Protein AF-0000000082328964 (afdb_homodimer)

InterPro domains:
  IPR014985 WbqC-like protein family [PF08889] (9-197)

pLDDT: mean 91.19, std 13.77, range [15.62, 98.44]

Solvent-accessible surface area (backbone atoms only — not comparable to full-atom values): 25071 Å² total; per-residue (Å²): 124,83,34,29,24,25,73,45,59,56,29,25,56,45,35,31,64,57,53,22,46,39,46,70,12,53,32,28,34,31,46,39,71,41,62,55,54,94,85,47,50,49,46,30,26,62,40,82,72,98,47,85,40,74,49,64,60,52,60,53,87,66,72,89,71,40,33,30,72,66,34,36,39,42,32,88,72,36,46,34,61,52,49,49,50,52,41,33,70,74,52,41,77,69,35,57,81,54,42,78,77,33,62,71,49,42,74,41,86,78,44,42,46,49,75,48,23,45,57,55,34,52,50,48,34,57,72,34,66,42,76,40,47,76,44,52,48,70,76,46,97,65,81,76,58,89,51,42,42,48,33,53,33,50,53,37,51,74,74,62,34,38,28,40,48,34,48,63,66,32,49,74,67,48,53,52,60,62,49,25,54,78,67,70,33,45,78,44,62,64,64,72,73,54,73,46,66,76,21,70,39,31,40,66,67,41,56,79,68,44,96,55,42,39,72,56,26,49,69,51,78,74,72,79,76,65,79,119,125,83,36,28,25,25,71,44,60,56,28,25,58,44,36,32,65,58,53,21,47,39,45,69,11,51,32,30,34,31,45,40,71,41,60,55,55,93,85,46,51,47,44,30,26,62,41,84,70,97,47,85,39,73,49,65,59,51,60,53,87,66,71,88,72,39,34,31,72,65,32,36,41,44,31,88,73,35,45,34,61,51,50,51,49,53,41,33,70,74,52,40,78,69,36,57,83,53,42,78,78,31,62,71,49,42,74,42,86,78,43,42,45,51,74,48,22,45,58,54,35,52,50,49,32,57,72,34,65,41,76,41,46,76,44,52,48,70,76,46,97,64,82,77,58,90,50,41,43,46,33,53,33,50,53,36,53,74,74,63,34,36,29,40,49,34,50,62,66,33,48,72,67,48,54,53,61,62,52,26,52,78,68,70,34,45,77,43,61,64,64,71,74,54,74,46,67,79,21,70,41,30,40,67,68,39,57,79,68,42,95,56,42,38,72,56,27,48,70,51,75,74,69,79,76,66,79,120

Organism: NCBI:txid2816475

Nearest PDB structures (foldseek):
  6scg-assembly1_A  TM=4.292E-01  e=3.253E+00  Escherichia coli K-12
  6scg-assembly1_B  TM=4.264E-01  e=5.690E+00  Escherichia coli K-12
  6cdk-assembly1_A  TM=3.540E-01  e=9.952E+00  Azotobacter vinelandii
  2ffh-assembly1_A  TM=2.547E-01  e=6.856E+00  Thermus aquaticus
  6scg-assembly1_B  TM=4.261E-01  e=6.755E+00  Escherichia coli K-12

Sequence (456 aa):
MPESVAIYQPRYYPRLHYLARASQSDVFVLLDDVEFSRRSRQHRAELSLGSQQWLTIPVKHENDDVLLTEAEIDTSSRFAEKHYGTLQHKYGSDAEILKPFYEGVDDRQVLRLVEITVPTLLEMFDRFDVDTEVVRSSELDVDRPRDASEYLARLVDAVGGSTYISGETGYENYLEEEPFERRDLDVAVQQWTPEWEDGNVCCLEVLFESSSPREHVEANPNPSIRHGMPESVAIYQPRYYPRLHYLARASQSDVFVLLDDVEFSRRSRQHRAELSLGSQQWLTIPVKHENDDVLLTEAEIDTSSRFAEKHYGTLQHKYGSDAEILKPFYEGVDDRQVLRLVEITVPTLLEMFDRFDVDTEVVRSSELDVDRPRDASEYLARLVDAVGGSTYISGETGYENYLEEEPFERRDLDVAVQQWTPEWEDGNVCCLEVLFESSSPREHVEANPNPSIRHG

Secondary structure (DSSP, 8-state):
---EEEEE---SS-BHHHHHHHHT-SEEEE--SSB--TTSGGGEEEEEESEEEEEE--B---STT-BTTT-BB-GGG-HHHHHHHHHHHHHGGGGGGGGGGTTTGGG-SS-BTHHHHHHHHHHHHHHTT---EEEEGGGS-----S-HHHHHHHHHHHTT-SEEEE-HHHHHHT--SHHHHTTT-EEEE------STT-S-BHHHHHTT-S-GGGGSS----------/---EEEEE---SS-BHHHHHHHHT-SEEEE--SSB--TTSGGGEEEEEESEEEEEE--B---STT-BTTT-BB-GGG-HHHHHHHHHHHHHGGGGGGGGGGTTTGGG-SS-BTHHHHHHHHHHHHHHTT---EEEEGGGS-----S-HHHHHHHHHHHTT-SEEEE-HHHHHHT--SHHHHTTT-EEEE------STT-S-BHHHHHTT-S-GGGGSSPP--------

Radius of gyration: 22.37 Å; Cα contacts (8 Å, |Δi|>4): 827; chains: 2; bounding box: 53×61×55 Å

Structure (mmCIF, N/CA/C/O backbone):
data_AF-0000000082328964-model_v1
#
loop_
_entity.id
_entity.type
_entity.pdbx_description
1 polymer 'WbqC family protein'
#
loop_
_atom_site.group_PDB
_atom_site.id
_atom_site.type_symbol
_atom_site.label_atom_id
_atom_site.label_alt_id
_atom_site.label_comp_id
_atom_site.label_asym_id
_atom_site.label_entity_id
_atom_site.label_seq_id
_atom_site.pdbx_PDB_ins_code
_atom_site.Cartn_x
_atom_site.Cartn_y
_atom_site.Cartn_z
_atom_site.occupancy
_atom_site.B_iso_or_equiv
_atom_site.auth_seq_id
_atom_site.auth_comp_id
_atom_site.auth_asym_id
_atom_site.auth_atom_id
_atom_site.pdbx_PDB_model_num
ATOM 1 N N . MET A 1 1 ? -23.781 -12.219 7.184 1 50.09 1 MET A N 1
ATOM 2 C CA . MET A 1 1 ? -22.922 -11.039 7.359 1 50.09 1 MET A CA 1
ATOM 3 C C . MET A 1 1 ? -22.562 -10.422 6.012 1 50.09 1 MET A C 1
ATOM 5 O O . MET A 1 1 ? -22.5 -11.125 5 1 50.09 1 MET A O 1
ATOM 9 N N . PRO A 1 2 ? -22.688 -9.031 5.906 1 63.12 2 PRO A N 1
ATOM 10 C CA . PRO A 1 2 ? -22.406 -8.516 4.562 1 63.12 2 PRO A CA 1
ATOM 11 C C . PRO A 1 2 ? -21.031 -8.953 4.051 1 63.12 2 PRO A C 1
ATOM 13 O O . PRO A 1 2 ? -20.094 -9.141 4.844 1 63.12 2 PRO A O 1
ATOM 16 N N . GLU A 1 3 ? -20.922 -9.602 2.828 1 90.06 3 GLU A N 1
ATOM 17 C CA . GLU A 1 3 ? -19.797 -10.305 2.227 1 90.06 3 GLU A CA 1
ATOM 18 C C . GLU A 1 3 ? -18.656 -9.336 1.902 1 90.06 3 GLU A C 1
ATOM 20 O O . GLU A 1 3 ? -18.859 -8.367 1.167 1 90.06 3 GLU A O 1
ATOM 25 N N . SER A 1 4 ? -17.547 -9.414 2.82 1 97.19 4 SER A N 1
ATOM 26 C CA . SER A 1 4 ? -16.328 -8.648 2.588 1 97.19 4 SER A CA 1
ATOM 27 C C . SER A 1 4 ? -15.484 -9.266 1.472 1 97.19 4 SER A C 1
ATOM 29 O O . SER A 1 4 ? -15.344 -10.484 1.396 1 97.19 4 SER A O 1
ATOM 31 N N . VAL A 1 5 ? -15.023 -8.32 0.553 1 98.38 5 VAL A N 1
ATOM 32 C CA . VAL A 1 5 ? -14.297 -8.789 -0.621 1 98.38 5 VAL A CA 1
ATOM 33 C C . VAL A 1 5 ? -12.938 -8.094 -0.691 1 98.38 5 VAL A C 1
ATOM 35 O O . VAL A 1 5 ? -12.844 -6.875 -0.558 1 98.38 5 VAL A O 1
ATOM 38 N N . ALA A 1 6 ? -11.898 -8.844 -0.787 1 97.88 6 ALA A N 1
ATOM 39 C CA . ALA A 1 6 ? -10.578 -8.336 -1.131 1 97.88 6 ALA A CA 1
ATOM 40 C C . ALA A 1 6 ? -10.18 -8.742 -2.547 1 97.88 6 ALA A C 1
ATOM 42 O O . ALA A 1 6 ? -10.562 -9.812 -3.02 1 97.88 6 ALA A O 1
ATOM 43 N N . ILE A 1 7 ? -9.523 -7.828 -3.234 1 97.88 7 ILE A N 1
ATOM 44 C CA . ILE A 1 7 ? -9.07 -8.094 -4.594 1 97.88 7 ILE A CA 1
ATOM 45 C C . ILE A 1 7 ? -7.574 -7.797 -4.703 1 97.88 7 ILE A C 1
ATOM 47 O O . ILE A 1 7 ? -7.129 -6.688 -4.391 1 97.88 7 ILE A O 1
ATOM 51 N N . TYR A 1 8 ? -6.836 -8.773 -5.105 1 97.12 8 TYR A N 1
ATOM 52 C CA . TYR A 1 8 ? -5.391 -8.648 -5.227 1 97.12 8 TYR A CA 1
ATOM 53 C C . TYR A 1 8 ? -4.863 -9.508 -6.371 1 97.12 8 TYR A C 1
ATOM 55 O O . TYR A 1 8 ? -5.414 -10.57 -6.664 1 97.12 8 TYR A O 1
ATOM 63 N N . GLN A 1 9 ? -3.824 -9.008 -7.039 1 96 9 GLN A N 1
ATOM 64 C CA . GLN A 1 9 ? -3.203 -9.82 -8.086 1 96 9 GLN A CA 1
ATOM 65 C C . GLN A 1 9 ? -2.479 -11.023 -7.488 1 96 9 GLN A C 1
ATOM 67 O O . GLN A 1 9 ? -2.055 -10.992 -6.332 1 96 9 GLN A O 1
ATOM 72 N N . PRO A 1 10 ? -2.365 -12.094 -8.328 1 96.12 10 PRO A N 1
ATOM 73 C CA . PRO A 1 10 ? -1.57 -13.227 -7.848 1 96.12 10 PRO A CA 1
ATOM 74 C C . PRO A 1 10 ? -0.114 -12.852 -7.582 1 96.12 10 PRO A C 1
ATOM 76 O O . PRO A 1 10 ? 0.47 -12.062 -8.328 1 96.12 10 PRO A O 1
ATOM 79 N N . ARG A 1 11 ? 0.41 -13.438 -6.5 1 96.06 11 ARG A N 1
ATOM 80 C CA . ARG A 1 11 ? 1.798 -13.188 -6.125 1 96.06 11 ARG A CA 1
ATOM 81 C C . ARG A 1 11 ? 2.547 -14.492 -5.883 1 96.06 11 ARG A C 1
ATOM 83 O O . ARG A 1 11 ? 1.956 -15.477 -5.441 1 96.06 11 ARG A O 1
ATOM 90 N N . TYR A 1 12 ? 3.902 -14.461 -6.266 1 97.25 12 TYR A N 1
ATOM 91 C CA . TYR A 1 12 ? 4.809 -15.555 -5.93 1 97.25 12 TYR A CA 1
ATOM 92 C C . TYR A 1 12 ? 5.262 -15.461 -4.477 1 97.25 12 TYR A C 1
ATOM 94 O O . TYR A 1 12 ? 6.062 -14.586 -4.129 1 97.25 12 TYR A O 1
ATOM 102 N N . TYR A 1 13 ? 4.621 -16.266 -3.594 1 97.75 13 TYR A N 1
ATOM 103 C CA . TYR A 1 13 ? 4.867 -16.25 -2.156 1 97.75 13 TYR A CA 1
ATOM 104 C C . TYR A 1 13 ? 4.773 -14.828 -1.602 1 97.75 13 TYR A C 1
ATOM 106 O O . TYR A 1 13 ? 5.797 -14.211 -1.297 1 97.75 13 TYR A O 1
ATOM 114 N N . PRO A 1 14 ? 3.613 -14.336 -1.326 1 96.69 14 PRO A N 1
ATOM 115 C CA . PRO A 1 14 ? 3.404 -12.945 -0.919 1 96.69 14 PRO A CA 1
ATOM 116 C C . PRO A 1 14 ? 3.902 -12.664 0.497 1 96.69 14 PRO A C 1
ATOM 118 O O . PRO A 1 14 ? 4.281 -13.586 1.218 1 96.69 14 PRO A O 1
ATOM 121 N N . ARG A 1 15 ? 3.967 -11.398 0.832 1 94.81 15 ARG A N 1
ATOM 122 C CA . ARG A 1 15 ? 4.246 -10.984 2.205 1 94.81 15 ARG A CA 1
ATOM 123 C C . ARG A 1 15 ? 3.021 -11.18 3.094 1 94.81 15 ARG A C 1
ATOM 125 O O . ARG A 1 15 ? 1.936 -11.5 2.604 1 94.81 15 ARG A O 1
ATOM 132 N N . LEU A 1 16 ? 3.18 -10.914 4.336 1 95.81 16 LEU A N 1
ATOM 133 C CA . LEU A 1 16 ? 2.174 -11.273 5.332 1 95.81 16 LEU A CA 1
ATOM 134 C C . LEU A 1 16 ? 0.915 -10.43 5.156 1 95.81 16 LEU A C 1
ATOM 136 O O . LEU A 1 16 ? -0.197 -10.914 5.379 1 95.81 16 LEU A O 1
ATOM 140 N N . HIS A 1 17 ? 1.075 -9.156 4.754 1 94.31 17 HIS A N 1
ATOM 141 C CA . HIS A 1 17 ? -0.095 -8.289 4.656 1 94.31 17 HIS A CA 1
ATOM 142 C C . HIS A 1 17 ? -1.082 -8.812 3.617 1 94.31 17 HIS A C 1
ATOM 144 O O . HIS A 1 17 ? -2.293 -8.625 3.756 1 94.31 17 HIS A O 1
ATOM 150 N N . TYR A 1 18 ? -0.57 -9.461 2.617 1 96.69 18 TYR A N 1
ATOM 151 C CA . TYR A 1 18 ? -1.39 -10.062 1.569 1 96.69 18 TYR A CA 1
ATOM 152 C C . TYR A 1 18 ? -2.285 -11.156 2.137 1 96.69 18 TYR A C 1
ATOM 154 O O . TYR A 1 18 ? -3.498 -11.156 1.91 1 96.69 18 TYR A O 1
ATOM 162 N N . LEU A 1 19 ? -1.679 -12.055 2.893 1 98 19 LEU A N 1
ATOM 163 C CA . LEU A 1 19 ? -2.418 -13.141 3.527 1 98 19 LEU A CA 1
ATOM 164 C C . LEU A 1 19 ? -3.385 -12.602 4.574 1 98 19 LEU A C 1
ATOM 166 O O . LEU A 1 19 ? -4.488 -13.125 4.734 1 98 19 LEU A O 1
ATOM 170 N N . ALA A 1 20 ? -2.969 -11.586 5.258 1 96.75 20 ALA A N 1
ATOM 171 C CA . ALA A 1 20 ? -3.824 -10.969 6.266 1 96.75 20 ALA A CA 1
ATOM 172 C C . ALA A 1 20 ? -5.09 -10.391 5.633 1 96.75 20 ALA A C 1
ATOM 174 O O . ALA A 1 20 ? -6.18 -10.516 6.191 1 96.75 20 ALA A O 1
ATOM 175 N N . ARG A 1 21 ? -4.918 -9.789 4.504 1 96.44 21 ARG A N 1
ATOM 176 C CA . ARG A 1 21 ? -6.078 -9.234 3.809 1 96.44 21 ARG A CA 1
ATOM 177 C C . ARG A 1 21 ? -7.035 -10.344 3.375 1 96.44 21 ARG A C 1
ATOM 179 O O . ARG A 1 21 ? -8.25 -10.188 3.484 1 96.44 21 ARG A O 1
ATOM 186 N N . ALA A 1 22 ? -6.465 -11.367 2.859 1 97.19 22 ALA A N 1
ATOM 187 C CA . ALA A 1 22 ? -7.277 -12.516 2.484 1 97.19 22 ALA A CA 1
ATOM 188 C C . ALA A 1 22 ? -8.031 -13.078 3.689 1 97.19 22 ALA A C 1
ATOM 190 O O . ALA A 1 22 ? -9.211 -13.406 3.592 1 97.19 22 ALA A O 1
ATOM 191 N N . SER A 1 23 ? -7.379 -13.094 4.816 1 96.88 23 SER A N 1
ATOM 192 C CA . SER A 1 23 ? -7.977 -13.648 6.027 1 96.88 23 SER A CA 1
ATOM 193 C C . SER A 1 23 ? -9.117 -12.773 6.531 1 96.88 23 SER A C 1
ATOM 195 O O . SER A 1 23 ? -9.984 -13.234 7.277 1 96.88 23 SER A O 1
ATOM 197 N N . GLN A 1 24 ? -9.148 -11.523 6.109 1 95.31 24 GLN A N 1
ATOM 198 C CA . GLN A 1 24 ? -10.156 -10.57 6.566 1 95.31 24 GLN A CA 1
ATOM 199 C C . GLN A 1 24 ? -11.328 -10.5 5.59 1 95.31 24 GLN A C 1
ATOM 201 O O . GLN A 1 24 ? -12.297 -9.766 5.824 1 95.31 24 GLN A O 1
ATOM 206 N N . SER A 1 25 ? -11.266 -11.266 4.52 1 97 25 SER A N 1
ATOM 207 C CA . SER A 1 25 ? -12.312 -11.195 3.498 1 97 25 SER A CA 1
ATOM 208 C C . SER A 1 25 ? -13.094 -12.508 3.416 1 97 25 SER A C 1
ATOM 210 O O . SER A 1 25 ? -12.531 -13.586 3.613 1 97 25 SER A O 1
ATOM 212 N N . ASP A 1 26 ? -14.414 -12.391 3.084 1 97.56 26 ASP A N 1
ATOM 213 C CA . ASP A 1 26 ? -15.227 -13.578 2.814 1 97.56 26 ASP A CA 1
ATOM 214 C C . ASP A 1 26 ? -14.914 -14.156 1.436 1 97.56 26 ASP A C 1
ATOM 216 O O . ASP A 1 26 ? -14.938 -15.375 1.247 1 97.56 26 ASP A O 1
ATOM 220 N N . VAL A 1 27 ? -14.688 -13.273 0.543 1 98.19 27 VAL A N 1
ATOM 221 C CA . VAL A 1 27 ? -14.297 -13.648 -0.812 1 98.19 27 VAL A CA 1
ATOM 222 C C . VAL A 1 27 ? -13.008 -12.93 -1.2 1 98.19 27 VAL A C 1
ATOM 224 O O . VAL A 1 27 ? -12.852 -11.734 -0.928 1 98.19 27 VAL A O 1
ATOM 227 N N . PHE A 1 28 ? -12.102 -13.656 -1.708 1 98.38 28 PHE A N 1
ATOM 228 C CA . PHE A 1 28 ? -10.852 -13.117 -2.244 1 98.38 28 PHE A CA 1
ATOM 229 C C . PHE A 1 28 ? -10.789 -13.305 -3.756 1 98.38 28 PHE A C 1
ATOM 231 O O . PHE A 1 28 ? -10.695 -14.43 -4.246 1 98.38 28 PHE A O 1
ATOM 238 N N . VAL A 1 29 ? -10.844 -12.156 -4.496 1 98.38 29 VAL A N 1
ATOM 239 C CA . VAL A 1 29 ? -10.766 -12.203 -5.949 1 98.38 29 VAL A CA 1
ATOM 240 C C . VAL A 1 29 ? -9.305 -12.062 -6.395 1 98.38 29 VAL A C 1
ATOM 242 O O . VAL A 1 29 ? -8.672 -11.039 -6.141 1 98.38 29 VAL A O 1
ATOM 245 N N . LEU A 1 30 ? -8.812 -13.117 -7.02 1 97.94 30 LEU A N 1
ATOM 246 C CA . LEU A 1 30 ? -7.504 -13.031 -7.664 1 97.94 30 LEU A CA 1
ATOM 247 C C . LEU A 1 30 ? -7.598 -12.258 -8.977 1 97.94 30 LEU A C 1
ATOM 249 O O . LEU A 1 30 ? -8.227 -12.719 -9.93 1 97.94 30 LEU A O 1
ATOM 253 N N . LEU A 1 31 ? -7.035 -11.086 -8.969 1 97.12 31 LEU A N 1
ATOM 254 C CA . LEU A 1 31 ? -7.035 -10.227 -10.156 1 97.12 31 LEU A CA 1
ATOM 255 C C . LEU A 1 31 ? -6.008 -10.711 -11.172 1 97.12 31 LEU A C 1
ATOM 257 O O . LEU A 1 31 ? -4.91 -10.156 -11.266 1 97.12 31 LEU A O 1
ATOM 261 N N . ASP A 1 32 ? -6.379 -11.695 -12.047 1 95.69 32 ASP A N 1
ATOM 262 C CA . ASP A 1 32 ? -5.383 -12.367 -12.875 1 95.69 32 ASP A CA 1
ATOM 263 C C . ASP A 1 32 ? -5.562 -12.008 -14.344 1 95.69 32 ASP A C 1
ATOM 265 O O . ASP A 1 32 ? -4.879 -12.562 -15.211 1 95.69 32 ASP A O 1
ATOM 269 N N . ASP A 1 33 ? -6.52 -11.125 -14.68 1 94.25 33 ASP A N 1
ATOM 270 C CA . ASP A 1 33 ? -6.711 -10.695 -16.062 1 94.25 33 ASP A CA 1
ATOM 271 C C . ASP A 1 33 ? -6.16 -9.289 -16.281 1 94.25 33 ASP A C 1
ATOM 273 O O . ASP A 1 33 ? -6.789 -8.477 -16.969 1 94.25 33 ASP A O 1
ATOM 277 N N . VAL A 1 34 ? -5.102 -9.016 -15.641 1 92.44 34 VAL A N 1
ATOM 278 C CA . VAL A 1 34 ? -4.359 -7.773 -15.82 1 92.44 34 VAL A CA 1
ATOM 279 C C . VAL A 1 34 ? -3.029 -8.062 -16.516 1 92.44 34 VAL A C 1
ATOM 281 O O . VAL A 1 34 ? -2.633 -9.227 -16.656 1 92.44 34 VAL A O 1
ATOM 284 N N . GLU A 1 35 ? -2.396 -7.016 -16.922 1 90.62 35 GLU A N 1
ATOM 285 C CA . GLU A 1 35 ? -1.148 -7.176 -17.656 1 90.62 35 GLU A CA 1
ATOM 286 C C . GLU A 1 35 ? 0 -7.551 -16.719 1 90.62 35 GLU A C 1
ATOM 288 O O . GLU A 1 35 ? 0.06 -7.086 -15.586 1 90.62 35 GLU A O 1
ATOM 293 N N . PHE A 1 36 ? 0.907 -8.422 -17.297 1 93 36 PHE A N 1
ATOM 294 C CA . PHE A 1 36 ? 2.15 -8.742 -16.609 1 93 36 PHE A CA 1
ATOM 295 C C . PHE A 1 36 ? 3.084 -7.539 -16.578 1 93 36 PHE A C 1
ATOM 297 O O . PHE A 1 36 ? 3.195 -6.809 -17.562 1 93 36 PHE A O 1
ATOM 304 N N . SER A 1 37 ? 3.674 -7.32 -15.391 1 89.31 37 SER A N 1
ATOM 305 C CA . SER A 1 37 ? 4.688 -6.281 -15.25 1 89.31 37 SER A CA 1
ATOM 306 C C . SER A 1 37 ? 5.941 -6.82 -14.57 1 89.31 37 SER A C 1
ATOM 308 O O . SER A 1 37 ? 5.867 -7.422 -13.5 1 89.31 37 SER A O 1
ATOM 310 N N . ARG A 1 38 ? 7.129 -6.57 -15.102 1 87.69 38 ARG A N 1
ATOM 311 C CA . ARG A 1 38 ? 8.398 -7.023 -14.547 1 87.69 38 ARG A CA 1
ATOM 312 C C . ARG A 1 38 ? 8.719 -6.285 -13.25 1 87.69 38 ARG A C 1
ATOM 314 O O . ARG A 1 38 ? 9.594 -6.711 -12.492 1 87.69 38 ARG A O 1
ATOM 321 N N . ARG A 1 39 ? 7.953 -5.23 -13 1 85.81 39 ARG A N 1
ATOM 322 C CA . ARG A 1 39 ? 8.211 -4.43 -11.805 1 85.81 39 ARG A CA 1
ATOM 323 C C . ARG A 1 39 ? 7.344 -4.898 -10.641 1 85.81 39 ARG A C 1
ATOM 325 O O . ARG A 1 39 ? 7.492 -4.414 -9.516 1 85.81 39 ARG A O 1
ATOM 332 N N . SER A 1 40 ? 6.531 -5.883 -10.93 1 88.88 40 SER A N 1
ATOM 333 C CA . SER A 1 40 ? 5.57 -6.367 -9.945 1 88.88 40 SER A CA 1
ATOM 334 C C . SER A 1 40 ? 6.074 -7.629 -9.25 1 88.88 40 SER A C 1
ATOM 336 O O . SER A 1 40 ? 7.035 -8.25 -9.711 1 88.88 40 SER A O 1
ATOM 338 N N . ARG A 1 41 ? 5.445 -7.941 -8.172 1 91.19 41 ARG A N 1
ATOM 339 C CA . ARG A 1 41 ? 5.781 -9.141 -7.41 1 91.19 41 ARG A CA 1
ATOM 340 C C . ARG A 1 41 ? 4.992 -10.344 -7.91 1 91.19 41 ARG A C 1
ATOM 342 O O . ARG A 1 41 ? 4.953 -11.391 -7.246 1 91.19 41 ARG A O 1
ATOM 349 N N . GLN A 1 42 ? 4.473 -10.219 -9.039 1 93.88 42 GLN A N 1
ATOM 350 C CA . GLN A 1 42 ? 3.701 -11.305 -9.633 1 93.88 42 GLN A CA 1
ATOM 351 C C . GLN A 1 42 ? 4.57 -12.539 -9.844 1 93.88 42 GLN A C 1
ATOM 353 O O . GLN A 1 42 ? 4.074 -13.672 -9.789 1 93.88 42 GLN A O 1
ATOM 358 N N . HIS A 1 43 ? 5.902 -12.312 -10.062 1 95.75 43 HIS A N 1
ATOM 359 C CA . HIS A 1 43 ? 6.746 -13.422 -10.492 1 95.75 43 HIS A CA 1
ATOM 360 C C . HIS A 1 43 ? 7.996 -13.523 -9.625 1 95.75 43 HIS A C 1
ATOM 362 O O . HIS A 1 43 ? 8.969 -14.18 -10 1 95.75 43 HIS A O 1
ATOM 368 N N . ARG A 1 44 ? 7.953 -12.828 -8.477 1 94.62 44 ARG A N 1
ATOM 369 C CA . ARG A 1 44 ? 9.164 -12.891 -7.664 1 94.62 44 ARG A CA 1
ATOM 370 C C . ARG A 1 44 ? 8.828 -12.883 -6.176 1 94.62 44 ARG A C 1
ATOM 372 O O . ARG A 1 44 ? 7.816 -12.305 -5.766 1 94.62 44 ARG A O 1
ATOM 379 N N . ALA A 1 45 ? 9.664 -13.5 -5.402 1 95.06 45 ALA A N 1
ATOM 380 C CA . ALA A 1 45 ? 9.57 -13.562 -3.943 1 95.06 45 ALA A CA 1
ATOM 381 C C . ALA A 1 45 ? 10.906 -13.203 -3.295 1 95.06 45 ALA A C 1
ATOM 383 O O . ALA A 1 45 ? 11.961 -13.648 -3.744 1 95.06 45 ALA A O 1
ATOM 384 N N . GLU A 1 46 ? 10.773 -12.359 -2.305 1 91.38 46 GLU A N 1
ATOM 385 C CA . GLU A 1 46 ? 11.984 -11.938 -1.607 1 91.38 46 GLU A CA 1
ATOM 386 C C . GLU A 1 46 ? 12.234 -12.797 -0.369 1 91.38 46 GLU A C 1
ATOM 388 O O . GLU A 1 46 ? 11.391 -12.867 0.522 1 91.38 46 GLU A O 1
ATOM 393 N N . LEU A 1 47 ? 13.445 -13.406 -0.272 1 91.31 47 LEU A N 1
ATOM 394 C CA . LEU A 1 47 ? 13.82 -14.234 0.866 1 91.31 47 LEU A CA 1
ATOM 395 C C . LEU A 1 47 ? 15.031 -13.648 1.588 1 91.31 47 LEU A C 1
ATOM 397 O O . LEU A 1 47 ? 15.859 -12.969 0.974 1 91.31 47 LEU A O 1
ATOM 401 N N . SER A 1 48 ? 15.094 -13.883 2.85 1 84.25 48 SER A N 1
ATOM 402 C CA . SER A 1 48 ? 16.266 -13.484 3.637 1 84.25 48 SER A CA 1
ATOM 403 C C . SER A 1 48 ? 17.281 -14.609 3.727 1 84.25 48 SER A C 1
ATOM 405 O O . SER A 1 48 ? 17.078 -15.586 4.461 1 84.25 48 SER A O 1
ATOM 407 N N . LEU A 1 49 ? 18.344 -14.641 2.92 1 81.12 49 LEU A N 1
ATOM 408 C CA . LEU A 1 49 ? 19.453 -15.594 2.947 1 81.12 49 LEU A CA 1
ATOM 409 C C . LEU A 1 49 ? 20.75 -14.898 3.322 1 81.12 49 LEU A C 1
ATOM 411 O O . LEU A 1 49 ? 21.719 -14.914 2.549 1 81.12 49 LEU A O 1
ATOM 415 N N . GLY A 1 50 ? 20.828 -14.289 4.605 1 70.19 50 GLY A N 1
ATOM 416 C CA . GLY A 1 50 ? 21.953 -13.414 4.934 1 70.19 50 GLY A CA 1
ATOM 417 C C . GLY A 1 50 ? 21.812 -12.031 4.336 1 70.19 50 GLY A C 1
ATOM 418 O O . GLY A 1 50 ? 21.922 -11.023 5.047 1 70.19 50 GLY A O 1
ATOM 419 N N . SER A 1 51 ? 21.656 -11.977 3.068 1 72.38 51 SER A N 1
ATOM 420 C CA . SER A 1 51 ? 21.25 -10.789 2.33 1 72.38 51 SER A CA 1
ATOM 421 C C . SER A 1 51 ? 19.922 -11.031 1.594 1 72.38 51 SER A C 1
ATOM 423 O O . SER A 1 51 ? 19.5 -12.18 1.439 1 72.38 51 SER A O 1
ATOM 425 N N . GLN A 1 52 ? 19.297 -10.062 1.289 1 75.06 52 GLN A N 1
ATOM 426 C CA . GLN A 1 52 ? 18.062 -10.211 0.537 1 75.06 52 GLN A CA 1
ATOM 427 C C . GLN A 1 52 ? 18.312 -10.828 -0.835 1 75.06 52 GLN A C 1
ATOM 429 O O . GLN A 1 52 ? 19.234 -10.406 -1.548 1 75.06 52 GLN A O 1
ATOM 434 N N . GLN A 1 53 ? 17.609 -11.992 -1.009 1 86.69 53 GLN A N 1
ATOM 435 C CA . GLN A 1 53 ? 17.703 -12.688 -2.289 1 86.69 53 GLN A CA 1
ATOM 436 C C . GLN A 1 53 ? 16.312 -12.859 -2.908 1 86.69 53 GLN A C 1
ATOM 438 O O . GLN A 1 53 ? 15.336 -13.133 -2.201 1 86.69 53 GLN A O 1
ATOM 443 N N . TRP A 1 54 ? 16.266 -12.727 -4.195 1 91.44 54 TRP A N 1
ATOM 444 C CA . TRP A 1 54 ? 15 -12.875 -4.902 1 91.44 54 TRP A CA 1
ATOM 445 C C . TRP A 1 54 ? 14.898 -14.242 -5.57 1 91.44 54 TRP A C 1
ATOM 447 O O . TRP A 1 54 ? 15.875 -14.727 -6.156 1 91.44 54 TRP A O 1
ATOM 457 N N . LEU A 1 55 ? 13.812 -14.969 -5.363 1 96 55 LEU A N 1
ATOM 458 C CA . LEU A 1 55 ? 13.375 -16.031 -6.262 1 96 55 LEU A CA 1
ATOM 459 C C . LEU A 1 55 ? 12.547 -15.461 -7.41 1 96 55 LEU A C 1
ATOM 461 O O . LEU A 1 55 ? 11.406 -15.039 -7.207 1 96 55 LEU A O 1
ATOM 465 N N . THR A 1 56 ? 13.133 -15.445 -8.586 1 96.69 56 THR A N 1
ATOM 466 C CA . THR A 1 56 ? 12.461 -14.844 -9.734 1 96.69 56 THR A CA 1
ATOM 467 C C . THR A 1 56 ? 12.094 -15.906 -10.766 1 96.69 56 THR A C 1
ATOM 469 O O . THR A 1 56 ? 12.969 -16.656 -11.234 1 96.69 56 THR A O 1
ATOM 472 N N . ILE A 1 57 ? 10.844 -16.016 -11.109 1 97.5 57 ILE A N 1
ATOM 473 C CA . ILE A 1 57 ? 10.406 -16.875 -12.203 1 97.5 57 ILE A CA 1
ATOM 474 C C . ILE A 1 57 ? 10.68 -16.188 -13.547 1 97.5 57 ILE A C 1
ATOM 476 O O . ILE A 1 57 ? 10.188 -15.086 -13.805 1 97.5 57 ILE A O 1
ATOM 480 N N . PRO A 1 58 ? 11.469 -16.844 -14.336 1 96.69 58 PRO A N 1
ATOM 481 C CA . PRO A 1 58 ? 11.781 -16.219 -15.625 1 96.69 58 PRO A CA 1
ATOM 482 C C . PRO A 1 58 ? 10.602 -16.234 -16.594 1 96.69 58 PRO A C 1
ATOM 484 O O . PRO A 1 58 ? 10.164 -17.312 -17.016 1 96.69 58 PRO A O 1
ATOM 487 N N . VAL A 1 59 ? 10.07 -15.07 -16.938 1 95.69 59 VAL A N 1
ATOM 488 C CA . VAL A 1 59 ? 8.961 -14.945 -17.875 1 95.69 59 VAL A CA 1
ATOM 489 C C . VAL A 1 59 ? 9.492 -14.594 -19.266 1 95.69 59 VAL A C 1
ATOM 491 O O . VAL A 1 59 ? 10.375 -13.75 -19.391 1 95.69 59 VAL A O 1
ATOM 494 N N . LYS A 1 60 ? 8.961 -15.281 -20.219 1 93.12 60 LYS A N 1
ATOM 495 C CA . LYS A 1 60 ? 9.406 -15.039 -21.578 1 93.12 60 LYS A CA 1
ATOM 496 C C . LYS A 1 60 ? 9.109 -13.609 -22.016 1 93.12 60 LYS A C 1
ATOM 498 O O . LYS A 1 60 ? 8.086 -13.039 -21.641 1 93.12 60 LYS A O 1
ATOM 503 N N . HIS A 1 61 ? 10.211 -12.984 -22.484 1 75.38 61 HIS A N 1
ATOM 504 C CA . HIS A 1 61 ? 10.062 -11.625 -22.984 1 75.38 61 HIS A CA 1
ATOM 505 C C . HIS A 1 61 ? 9.133 -11.578 -24.203 1 75.38 61 HIS A C 1
ATOM 507 O O . HIS A 1 61 ? 9.445 -12.148 -25.25 1 75.38 61 HIS A O 1
ATOM 513 N N . GLU A 1 62 ? 7.984 -11.547 -24 1 66.25 62 GLU A N 1
ATOM 514 C CA . GLU A 1 62 ? 7.113 -11.312 -25.156 1 66.25 62 GLU A CA 1
ATOM 515 C C . GLU A 1 62 ? 6.762 -9.828 -25.281 1 66.25 62 GLU A C 1
ATOM 517 O O . GLU A 1 62 ? 7.359 -8.984 -24.609 1 66.25 62 GLU A O 1
ATOM 522 N N . ASN A 1 63 ? 5.684 -9.445 -26.156 1 63.12 63 ASN A N 1
ATOM 523 C CA . ASN A 1 63 ? 5.152 -8.109 -26.422 1 63.12 63 ASN A CA 1
ATOM 524 C C . ASN A 1 63 ? 4.766 -7.395 -25.141 1 63.12 63 ASN A C 1
ATOM 526 O O . ASN A 1 63 ? 4.5 -8.039 -24.125 1 63.12 63 ASN A O 1
ATOM 530 N N . ASP A 1 64 ? 4.855 -6.172 -25.219 1 65 64 ASP A N 1
ATOM 531 C CA . ASP A 1 64 ? 4.309 -5.27 -24.203 1 65 64 ASP A CA 1
ATOM 532 C C . ASP A 1 64 ? 2.83 -5.559 -23.953 1 65 64 ASP A C 1
ATOM 534 O O . ASP A 1 64 ? 2.119 -6.008 -24.859 1 65 64 ASP A O 1
ATOM 538 N N . ASP A 1 65 ? 2.352 -5.953 -22.688 1 81.12 65 ASP A N 1
ATOM 539 C CA . ASP A 1 65 ? 0.917 -5.93 -22.422 1 81.12 65 ASP A CA 1
ATOM 540 C C . ASP A 1 65 ? 0.348 -7.344 -22.344 1 81.12 65 ASP A C 1
ATOM 542 O O . ASP A 1 65 ? -0.812 -7.574 -22.688 1 81.12 65 ASP A O 1
ATOM 546 N N . VAL A 1 66 ? 1.152 -8.273 -22.172 1 90.75 66 VAL A N 1
ATOM 547 C CA . VAL A 1 66 ? 0.641 -9.633 -22.016 1 90.75 66 VAL A CA 1
ATOM 548 C C . VAL A 1 66 ? -0.105 -9.766 -20.703 1 90.75 66 VAL A C 1
ATOM 550 O O . VAL A 1 66 ? 0.359 -9.266 -19.672 1 90.75 66 VAL A O 1
ATOM 553 N N . LEU A 1 67 ? -1.29 -10.414 -20.797 1 92.5 67 LEU A N 1
ATOM 554 C CA . LEU A 1 67 ? -2.051 -10.664 -19.578 1 92.5 67 LEU A CA 1
ATOM 555 C C . LEU A 1 67 ? -1.341 -11.688 -18.703 1 92.5 67 LEU A C 1
ATOM 557 O O . LEU A 1 67 ? -0.616 -12.555 -19.203 1 92.5 67 LEU A O 1
ATOM 561 N N . LEU A 1 68 ? -1.528 -11.617 -17.391 1 93.81 68 LEU A N 1
ATOM 562 C CA . LEU A 1 68 ? -0.971 -12.578 -16.438 1 93.81 68 LEU A CA 1
ATOM 563 C C . LEU A 1 68 ? -1.362 -14 -16.812 1 93.81 68 LEU A C 1
ATOM 565 O O . LEU A 1 68 ? -0.551 -14.922 -16.703 1 93.81 68 LEU A O 1
ATOM 569 N N . THR A 1 69 ? -2.623 -14.18 -17.312 1 95.06 69 THR A N 1
ATOM 570 C CA . THR A 1 69 ? -3.148 -15.492 -17.656 1 95.06 69 THR A CA 1
ATOM 571 C C . THR A 1 69 ? -2.447 -16.047 -18.906 1 95.06 69 THR A C 1
ATOM 573 O O . THR A 1 69 ? -2.518 -17.25 -19.172 1 95.06 69 THR A O 1
ATOM 576 N N . GLU A 1 70 ? -1.713 -15.234 -19.594 1 94.94 70 GLU A N 1
ATOM 577 C CA . GLU A 1 70 ? -1.099 -15.641 -20.859 1 94.94 70 GLU A CA 1
ATOM 578 C C . GLU A 1 70 ? 0.424 -15.625 -20.766 1 94.94 70 GLU A C 1
ATOM 580 O O . GLU A 1 70 ? 1.112 -16.172 -21.625 1 94.94 70 GLU A O 1
ATOM 585 N N . ALA A 1 71 ? 0.954 -14.969 -19.734 1 95.56 71 ALA A N 1
ATOM 586 C CA . ALA A 1 71 ? 2.402 -14.875 -19.578 1 95.56 71 ALA A CA 1
ATOM 587 C C . ALA A 1 71 ? 3.035 -16.25 -19.453 1 95.56 71 ALA A C 1
ATOM 589 O O . ALA A 1 71 ? 2.615 -17.062 -18.625 1 95.56 71 ALA A O 1
ATOM 590 N N . GLU A 1 72 ? 4.086 -16.484 -20.281 1 96.12 72 GLU A N 1
ATOM 591 C CA . GLU A 1 72 ? 4.73 -17.797 -20.297 1 96.12 72 GLU A CA 1
ATOM 592 C C . GLU A 1 72 ? 6.07 -17.766 -19.562 1 96.12 72 GLU A C 1
ATOM 594 O O . GLU A 1 72 ? 6.812 -16.781 -19.656 1 96.12 72 GLU A O 1
ATOM 599 N N . ILE A 1 73 ? 6.383 -18.875 -19 1 96.75 73 ILE A N 1
ATOM 600 C CA . ILE A 1 73 ? 7.625 -19.031 -18.25 1 96.75 73 ILE A CA 1
ATOM 601 C C . ILE A 1 73 ? 8.711 -19.594 -19.172 1 96.75 73 ILE A C 1
ATOM 603 O O . ILE A 1 73 ? 8.445 -20.484 -19.969 1 96.75 73 ILE A O 1
ATOM 607 N N . ASP A 1 74 ? 9.875 -19.062 -19.062 1 96.44 74 ASP A N 1
ATOM 608 C CA . ASP A 1 74 ? 11.039 -19.656 -19.719 1 96.44 74 ASP A CA 1
ATOM 609 C C . ASP A 1 74 ? 11.594 -20.812 -18.906 1 96.44 74 ASP A C 1
ATOM 611 O O . ASP A 1 74 ? 12.469 -20.625 -18.062 1 96.44 74 ASP A O 1
ATOM 615 N N . THR A 1 75 ? 11.227 -21.984 -19.219 1 95.81 75 THR A N 1
ATOM 616 C CA . THR A 1 75 ? 11.602 -23.156 -18.438 1 95.81 75 THR A CA 1
ATOM 617 C C . THR A 1 75 ? 13.023 -23.594 -18.766 1 95.81 75 THR A C 1
ATOM 619 O O . THR A 1 75 ? 13.602 -24.422 -18.047 1 95.81 75 THR A O 1
ATOM 622 N N . SER A 1 76 ? 13.594 -23.031 -19.781 1 95.12 76 SER A N 1
ATOM 623 C CA . SER A 1 76 ? 14.938 -23.438 -20.172 1 95.12 76 SER A CA 1
ATOM 624 C C . SER A 1 76 ? 15.969 -23.062 -19.109 1 95.12 76 SER A C 1
ATOM 626 O O . SER A 1 76 ? 17.031 -23.688 -19.031 1 95.12 76 SER A O 1
ATOM 628 N N . SER A 1 77 ? 15.617 -22.156 -18.297 1 94.56 77 SER A N 1
ATOM 629 C CA . SER A 1 77 ? 16.516 -21.703 -17.25 1 94.56 77 SER A CA 1
ATOM 630 C C . SER A 1 77 ? 16.531 -22.656 -16.062 1 94.56 77 SER A C 1
ATOM 632 O O . SER A 1 77 ? 17.359 -22.547 -15.164 1 94.56 77 SER A O 1
ATOM 634 N N . ARG A 1 78 ? 15.633 -23.641 -16.047 1 96.88 78 ARG A N 1
ATOM 635 C CA . ARG A 1 78 ? 15.453 -24.625 -14.977 1 96.88 78 ARG A CA 1
ATOM 636 C C . ARG A 1 78 ? 15.227 -23.938 -13.633 1 96.88 78 ARG A C 1
ATOM 638 O O . ARG A 1 78 ? 15.891 -24.266 -12.648 1 96.88 78 ARG A O 1
ATOM 645 N N . PHE A 1 79 ? 14.336 -22.953 -13.688 1 97.81 79 PHE A N 1
ATOM 646 C CA . PHE A 1 79 ? 14.086 -22.109 -12.523 1 97.81 79 PHE A CA 1
ATOM 647 C C . PHE A 1 79 ? 13.508 -22.922 -11.375 1 97.81 79 PHE A C 1
ATOM 649 O O . PHE A 1 79 ? 13.781 -22.641 -10.203 1 97.81 79 PHE A O 1
ATOM 656 N N . ALA A 1 80 ? 12.711 -23.953 -11.703 1 98.12 80 ALA A N 1
ATOM 657 C CA . ALA A 1 80 ? 12.031 -24.719 -10.664 1 98.12 80 ALA A CA 1
ATOM 658 C C . ALA A 1 80 ? 13.031 -25.484 -9.797 1 98.12 80 ALA A C 1
ATOM 660 O O . ALA A 1 80 ? 12.945 -25.453 -8.57 1 98.12 80 ALA A O 1
ATOM 661 N N . GLU A 1 81 ? 13.969 -26.109 -10.422 1 97.75 81 GLU A N 1
ATOM 662 C CA . GLU A 1 81 ? 15.023 -26.828 -9.703 1 97.75 81 GLU A CA 1
ATOM 663 C C . GLU A 1 81 ? 15.844 -25.875 -8.844 1 97.75 81 GLU A C 1
ATOM 665 O O . GLU A 1 81 ? 16.156 -26.172 -7.688 1 97.75 81 GLU A O 1
ATOM 670 N N . LYS A 1 82 ? 16.141 -24.734 -9.438 1 97.5 82 LYS A N 1
ATOM 671 C CA . LYS A 1 82 ? 16.938 -23.734 -8.727 1 97.5 82 LYS A CA 1
ATOM 672 C C . LYS A 1 82 ? 16.188 -23.203 -7.512 1 97.5 82 LYS A C 1
ATOM 674 O O . LYS A 1 82 ? 16.75 -23.078 -6.422 1 97.5 82 LYS A O 1
ATOM 679 N N . HIS A 1 83 ? 14.93 -22.828 -7.719 1 97.88 83 HIS A N 1
ATOM 680 C CA . HIS A 1 83 ? 14.133 -22.281 -6.625 1 97.88 83 HIS A CA 1
ATOM 681 C C . HIS A 1 83 ? 13.953 -23.312 -5.516 1 97.88 83 HIS A C 1
ATOM 683 O O . HIS A 1 83 ? 14.156 -23.016 -4.34 1 97.88 83 HIS A O 1
ATOM 689 N N . TYR A 1 84 ? 13.633 -24.531 -5.902 1 97.62 84 TYR A N 1
ATOM 690 C CA . TYR A 1 84 ? 13.445 -25.562 -4.891 1 97.62 84 TYR A CA 1
ATOM 691 C C . TYR A 1 84 ? 14.75 -25.859 -4.16 1 97.62 84 TYR A C 1
ATOM 693 O O . TYR A 1 84 ? 14.758 -26.062 -2.943 1 97.62 84 TYR A O 1
ATOM 701 N N . GLY A 1 85 ? 15.844 -25.906 -4.887 1 97 85 GLY A N 1
ATOM 702 C CA . GLY A 1 85 ? 17.141 -26.047 -4.246 1 97 85 GLY A CA 1
ATOM 703 C C . GLY A 1 85 ? 17.422 -24.969 -3.207 1 97 85 GLY A C 1
ATOM 704 O O . GLY A 1 85 ? 17.891 -25.266 -2.111 1 97 85 GLY A O 1
ATOM 705 N N . THR A 1 86 ? 17.094 -23.75 -3.529 1 96.38 86 THR A N 1
ATOM 706 C CA . THR A 1 86 ? 17.25 -22.641 -2.609 1 96.38 86 THR A CA 1
ATOM 707 C C . THR A 1 86 ? 16.375 -22.812 -1.372 1 96.38 86 THR A C 1
ATOM 709 O O . THR A 1 86 ? 16.844 -22.594 -0.247 1 96.38 86 THR A O 1
ATOM 712 N N . LEU A 1 87 ? 15.18 -23.25 -1.593 1 96.81 87 LEU A N 1
ATOM 713 C CA . LEU A 1 87 ? 14.25 -23.453 -0.491 1 96.81 87 LEU A CA 1
ATOM 714 C C . LEU A 1 87 ? 14.711 -24.609 0.408 1 96.81 87 LEU A C 1
ATOM 716 O O . LEU A 1 87 ? 14.633 -24.5 1.635 1 96.81 87 LEU A O 1
ATOM 720 N N . GLN A 1 88 ? 15.234 -25.625 -0.163 1 96.44 88 GLN A N 1
ATOM 721 C CA . GLN A 1 88 ? 15.75 -26.766 0.601 1 96.44 88 GLN A CA 1
ATOM 722 C C . GLN A 1 88 ? 16.969 -26.359 1.426 1 96.44 88 GLN A C 1
ATOM 724 O O . GLN A 1 88 ? 17.125 -26.797 2.564 1 96.44 88 GLN A O 1
ATOM 729 N N . HIS A 1 89 ? 17.766 -25.641 0.827 1 95.56 89 HIS A N 1
ATOM 730 C CA . HIS A 1 89 ? 18.938 -25.156 1.528 1 95.56 89 HIS A CA 1
ATOM 731 C C . HIS A 1 89 ? 18.562 -24.312 2.738 1 95.56 89 HIS A C 1
ATOM 733 O O . HIS A 1 89 ? 19.156 -24.453 3.811 1 95.56 89 HIS A O 1
ATOM 739 N N . LYS A 1 90 ? 17.594 -23.516 2.535 1 94.75 90 LYS A N 1
ATOM 740 C CA . LYS A 1 90 ? 17.25 -22.547 3.576 1 94.75 90 LYS A CA 1
ATOM 741 C C . LYS A 1 90 ? 16.391 -23.203 4.664 1 94.75 90 LYS A C 1
ATOM 743 O O . LYS A 1 90 ? 16.578 -22.938 5.852 1 94.75 90 LYS A O 1
ATOM 748 N N . TYR A 1 91 ? 15.469 -24.062 4.227 1 95.62 91 TYR A N 1
ATOM 749 C CA . TYR A 1 91 ? 14.461 -24.516 5.176 1 95.62 91 TYR A CA 1
ATOM 750 C C . TYR A 1 91 ? 14.633 -26 5.477 1 95.62 91 TYR A C 1
ATOM 752 O O . TYR A 1 91 ? 13.898 -26.562 6.297 1 95.62 91 TYR A O 1
ATOM 760 N N . GLY A 1 92 ? 15.516 -26.625 4.801 1 95.5 92 GLY A N 1
ATOM 761 C CA . GLY A 1 92 ? 15.75 -28.047 5.031 1 95.5 92 GLY A CA 1
ATOM 762 C C . GLY A 1 92 ? 14.562 -28.922 4.664 1 95.5 92 GLY A C 1
ATOM 763 O O . GLY A 1 92 ? 13.977 -28.75 3.594 1 95.5 92 GLY A O 1
ATOM 764 N N . SER A 1 93 ? 14.234 -29.875 5.539 1 95.88 93 SER A N 1
ATOM 765 C CA . SER A 1 93 ? 13.195 -30.859 5.254 1 95.88 93 SER A CA 1
ATOM 766 C C . SER A 1 93 ? 11.812 -30.219 5.23 1 95.88 93 SER A C 1
ATOM 768 O O . SER A 1 93 ? 10.883 -30.734 4.605 1 95.88 93 SER A O 1
ATOM 770 N N . ASP A 1 94 ? 11.656 -29.047 5.863 1 95.75 94 ASP A N 1
ATOM 771 C CA . ASP A 1 94 ? 10.375 -28.359 5.883 1 95.75 94 ASP A CA 1
ATOM 772 C C . ASP A 1 94 ? 9.945 -27.969 4.473 1 95.75 94 ASP A C 1
ATOM 774 O O . ASP A 1 94 ? 8.75 -27.922 4.172 1 95.75 94 ASP A O 1
ATOM 778 N N . ALA A 1 95 ? 10.891 -27.781 3.596 1 96.31 95 ALA A N 1
ATOM 779 C CA . ALA A 1 95 ? 10.617 -27.344 2.232 1 96.31 95 ALA A CA 1
ATOM 780 C C . ALA A 1 95 ? 9.945 -28.438 1.421 1 96.31 95 ALA A C 1
ATOM 782 O O . ALA A 1 95 ? 9.422 -28.188 0.333 1 96.31 95 ALA A O 1
ATOM 783 N N . GLU A 1 96 ? 9.938 -29.656 1.891 1 97.12 96 GLU A N 1
ATOM 784 C CA . GLU A 1 96 ? 9.406 -30.797 1.157 1 97.12 96 GLU A CA 1
ATOM 785 C C . GLU A 1 96 ? 7.938 -30.594 0.801 1 97.12 96 GLU A C 1
ATOM 787 O O . GLU A 1 96 ? 7.469 -31.078 -0.232 1 97.12 96 GLU A O 1
ATOM 792 N N . ILE A 1 97 ? 7.223 -29.859 1.604 1 96.62 97 ILE A N 1
ATOM 793 C CA . ILE A 1 97 ? 5.801 -29.609 1.364 1 96.62 97 ILE A CA 1
ATOM 794 C C . ILE A 1 97 ? 5.625 -28.844 0.059 1 96.62 97 ILE A C 1
ATOM 796 O O . ILE A 1 97 ? 4.547 -28.875 -0.541 1 96.62 97 ILE A O 1
ATOM 800 N N . LEU A 1 98 ? 6.684 -28.172 -0.416 1 97.69 98 LEU A N 1
ATOM 801 C CA . LEU A 1 98 ? 6.594 -27.328 -1.609 1 97.69 98 LEU A CA 1
ATOM 802 C C . LEU A 1 98 ? 7.078 -28.094 -2.84 1 97.69 98 LEU A C 1
ATOM 804 O O . LEU A 1 98 ? 6.902 -27.625 -3.969 1 97.69 98 LEU A O 1
ATOM 808 N N . LYS A 1 99 ? 7.625 -29.281 -2.703 1 97.75 99 LYS A N 1
ATOM 809 C CA . LYS A 1 99 ? 8.227 -30.062 -3.777 1 97.75 99 LYS A CA 1
ATOM 810 C C . LYS A 1 99 ? 7.234 -30.297 -4.91 1 97.75 99 LYS A C 1
ATOM 812 O O . LYS A 1 99 ? 7.582 -30.188 -6.086 1 97.75 99 LYS A O 1
ATOM 817 N N . PRO A 1 100 ? 5.992 -30.594 -4.578 1 97.81 100 PRO A N 1
ATOM 818 C CA . PRO A 1 100 ? 5.039 -30.906 -5.645 1 97.81 100 PRO A CA 1
ATOM 819 C C . PRO A 1 100 ? 4.848 -29.75 -6.617 1 97.81 100 PRO A C 1
ATOM 821 O O . PRO A 1 100 ? 4.484 -29.969 -7.777 1 97.81 100 PRO A O 1
ATOM 824 N N . PHE A 1 101 ? 5.121 -28.547 -6.223 1 97.75 101 PHE A N 1
ATOM 825 C CA . PHE A 1 101 ? 4.895 -27.375 -7.07 1 97.75 101 PHE A CA 1
ATOM 826 C C . PHE A 1 101 ? 6.074 -27.156 -8.008 1 97.75 101 PHE A C 1
ATOM 828 O O . PHE A 1 101 ? 5.98 -26.375 -8.961 1 97.75 101 PHE A O 1
ATOM 835 N N . TYR A 1 102 ? 7.164 -27.844 -7.801 1 97.81 102 TYR A N 1
ATOM 836 C CA . TYR A 1 102 ? 8.375 -27.609 -8.586 1 97.81 102 TYR A CA 1
ATOM 837 C C . TYR A 1 102 ? 8.75 -28.859 -9.383 1 97.81 102 TYR A C 1
ATOM 839 O O . TYR A 1 102 ? 9.477 -28.766 -10.375 1 97.81 102 TYR A O 1
ATOM 847 N N . GLU A 1 103 ? 8.297 -30 -8.898 1 96.75 103 GLU A N 1
ATOM 848 C CA . GLU A 1 103 ? 8.68 -31.266 -9.516 1 96.75 103 GLU A CA 1
ATOM 849 C C . GLU A 1 103 ? 8.164 -31.359 -10.945 1 96.75 103 GLU A C 1
ATOM 851 O O . GLU A 1 103 ? 6.965 -31.188 -11.195 1 96.75 103 GLU A O 1
ATOM 856 N N . GLY A 1 104 ? 9.023 -31.578 -11.891 1 96.31 104 GLY A N 1
ATOM 857 C CA . GLY A 1 104 ? 8.672 -31.797 -13.281 1 96.31 104 GLY A CA 1
ATOM 858 C C . GLY A 1 104 ? 8.32 -30.516 -14.016 1 96.31 104 GLY A C 1
ATOM 859 O O . GLY A 1 104 ? 8.047 -30.531 -15.219 1 96.31 104 GLY A O 1
ATOM 860 N N . VAL A 1 105 ? 8.391 -29.391 -13.344 1 97.38 105 VAL A N 1
ATOM 861 C CA . VAL A 1 105 ? 7.965 -28.109 -13.898 1 97.38 105 VAL A CA 1
ATOM 862 C C . VAL A 1 105 ? 8.906 -27.688 -15.031 1 97.38 105 VAL A C 1
ATOM 864 O O . VAL A 1 105 ? 8.453 -27.234 -16.078 1 97.38 105 VAL A O 1
ATOM 867 N N . ASP A 1 106 ? 10.156 -27.922 -14.875 1 96.94 106 ASP A N 1
ATOM 868 C CA . ASP A 1 106 ? 11.164 -27.469 -15.828 1 96.94 106 ASP A CA 1
ATOM 869 C C . ASP A 1 106 ? 11.078 -28.25 -17.141 1 96.94 106 ASP A C 1
ATOM 871 O O . ASP A 1 106 ? 11.633 -27.828 -18.156 1 96.94 106 ASP A O 1
ATOM 875 N N . ASP A 1 107 ? 10.398 -29.344 -17.125 1 96.44 107 ASP A N 1
ATOM 876 C CA . ASP A 1 107 ? 10.312 -30.188 -18.312 1 96.44 107 ASP A CA 1
ATOM 877 C C . ASP A 1 107 ? 9.109 -29.797 -19.172 1 96.44 107 ASP A C 1
ATOM 879 O O . ASP A 1 107 ? 8.961 -30.297 -20.297 1 96.44 107 ASP A O 1
ATOM 883 N N . ARG A 1 108 ? 8.305 -28.906 -18.641 1 95 108 ARG A N 1
ATOM 884 C CA . ARG A 1 108 ? 7.141 -28.453 -19.391 1 95 108 ARG A CA 1
ATOM 885 C C . ARG A 1 108 ? 7.551 -27.469 -20.5 1 95 108 ARG A C 1
ATOM 887 O O . ARG A 1 108 ? 8.328 -26.547 -20.25 1 95 108 ARG A O 1
ATOM 894 N N . GLN A 1 109 ? 7.074 -27.75 -21.703 1 91.62 109 GLN A N 1
ATOM 895 C CA . GLN A 1 109 ? 7.414 -26.891 -22.812 1 91.62 109 GLN A CA 1
ATOM 896 C C . GLN A 1 109 ? 6.609 -25.594 -22.781 1 91.62 109 GLN A C 1
ATOM 898 O O . GLN A 1 109 ? 7.133 -24.516 -23.094 1 91.62 109 GLN A O 1
ATOM 903 N N . VAL A 1 110 ? 5.355 -25.703 -22.484 1 93.12 110 VAL A N 1
ATOM 904 C CA . VAL A 1 110 ? 4.484 -24.547 -22.344 1 93.12 110 VAL A CA 1
ATOM 905 C C . VAL A 1 110 ? 3.947 -24.484 -20.906 1 93.12 110 VAL A C 1
ATOM 907 O O . VAL A 1 110 ? 3.344 -25.438 -20.422 1 93.12 110 VAL A O 1
ATOM 910 N N . LEU A 1 111 ? 4.266 -23.359 -20.234 1 96.81 111 LEU A N 1
ATOM 911 C CA . LEU A 1 111 ? 3.873 -23.141 -18.844 1 96.81 111 LEU A CA 1
ATOM 912 C C . LEU A 1 111 ? 3.557 -21.672 -18.594 1 96.81 111 LEU A C 1
ATOM 914 O O . LEU A 1 111 ? 4.383 -20.797 -18.875 1 96.81 111 LEU A O 1
ATOM 918 N N . ARG A 1 112 ? 2.303 -21.469 -18.141 1 96.62 112 ARG A N 1
ATOM 919 C CA . ARG A 1 112 ? 1.921 -20.094 -17.844 1 96.62 112 ARG A CA 1
ATOM 920 C C . ARG A 1 112 ? 2.27 -19.734 -16.406 1 96.62 112 ARG A C 1
ATOM 922 O O . ARG A 1 112 ? 2.262 -20.594 -15.523 1 96.62 112 ARG A O 1
ATOM 929 N N . LEU A 1 113 ? 2.539 -18.453 -16.203 1 96.88 113 LEU A N 1
ATOM 930 C CA . LEU A 1 113 ? 2.941 -17.938 -14.898 1 96.88 113 LEU A CA 1
ATOM 931 C C . LEU A 1 113 ? 1.913 -18.297 -13.828 1 96.88 113 LEU A C 1
ATOM 933 O O . LEU A 1 113 ? 2.273 -18.75 -12.742 1 96.88 113 LEU A O 1
ATOM 937 N N . VAL A 1 114 ? 0.605 -18.172 -14.133 1 96.88 114 VAL A N 1
ATOM 938 C CA . VAL A 1 114 ? -0.467 -18.359 -13.164 1 96.88 114 VAL A CA 1
ATOM 939 C C . VAL A 1 114 ? -0.547 -19.828 -12.758 1 96.88 114 VAL A C 1
ATOM 941 O O . VAL A 1 114 ? -1.099 -20.156 -11.711 1 96.88 114 VAL A O 1
ATOM 944 N N . GLU A 1 115 ? 0.014 -20.734 -13.57 1 96.69 115 GLU A N 1
ATOM 945 C CA . GLU A 1 115 ? 0.008 -22.156 -13.258 1 96.69 115 GLU A CA 1
ATOM 946 C C . GLU A 1 115 ? 0.989 -22.484 -12.141 1 96.69 115 GLU A C 1
ATOM 948 O O . GLU A 1 115 ? 0.938 -23.562 -11.555 1 96.69 115 GLU A O 1
ATOM 953 N N . ILE A 1 116 ? 1.862 -21.578 -11.812 1 97.31 116 ILE A N 1
ATOM 954 C CA . ILE A 1 116 ? 2.779 -21.75 -10.688 1 97.31 116 ILE A CA 1
ATOM 955 C C . ILE A 1 116 ? 2.35 -20.844 -9.539 1 97.31 116 ILE A C 1
ATOM 957 O O . ILE A 1 116 ? 2.215 -21.297 -8.398 1 97.31 116 ILE A O 1
ATOM 961 N N . THR A 1 117 ? 2.033 -19.578 -9.828 1 97.56 117 THR A N 1
ATOM 962 C CA . THR A 1 117 ? 1.809 -18.578 -8.789 1 97.56 117 THR A CA 1
ATOM 963 C C . THR A 1 117 ? 0.495 -18.844 -8.055 1 97.56 117 THR A C 1
ATOM 965 O O . THR A 1 117 ? 0.424 -18.719 -6.832 1 97.56 117 THR A O 1
ATOM 968 N N . VAL A 1 118 ? -0.54 -19.266 -8.75 1 97.75 118 VAL A N 1
ATOM 969 C CA . VAL A 1 118 ? -1.849 -19.438 -8.125 1 97.75 118 VAL A CA 1
ATOM 970 C C . VAL A 1 118 ? -1.825 -20.656 -7.211 1 97.75 118 VAL A C 1
ATOM 972 O O . VAL A 1 118 ? -2.162 -20.562 -6.027 1 97.75 118 VAL A O 1
ATOM 975 N N . PRO A 1 119 ? -1.325 -21.828 -7.676 1 97.62 119 PRO A N 1
ATOM 976 C CA . PRO A 1 119 ? -1.311 -22.984 -6.773 1 97.62 119 PRO A CA 1
ATOM 977 C C . PRO A 1 119 ? -0.417 -22.766 -5.551 1 97.62 119 PRO A C 1
ATOM 979 O O . PRO A 1 119 ? -0.764 -23.188 -4.445 1 97.62 119 PRO A O 1
ATOM 982 N N . THR A 1 120 ? 0.746 -22.156 -5.742 1 98.06 120 THR A N 1
ATOM 983 C CA . THR A 1 120 ? 1.621 -21.906 -4.602 1 98.06 120 THR A CA 1
ATOM 984 C C . THR A 1 120 ? 0.973 -20.938 -3.625 1 98.06 120 THR A C 1
ATOM 986 O O . THR A 1 120 ? 1.091 -21.094 -2.408 1 98.06 120 THR A O 1
ATOM 989 N N . LEU A 1 121 ? 0.289 -19.953 -4.141 1 98.19 121 LEU A N 1
ATOM 990 C CA . LEU A 1 121 ? -0.421 -19 -3.301 1 98.19 121 LEU A CA 1
ATOM 991 C C . LEU A 1 121 ? -1.523 -19.688 -2.502 1 98.19 121 LEU A C 1
ATOM 993 O O . LEU A 1 121 ? -1.656 -19.469 -1.298 1 98.19 121 LEU A O 1
ATOM 997 N N . LEU A 1 122 ? -2.314 -20.562 -3.135 1 98.19 122 LEU A N 1
ATOM 998 C CA . LEU A 1 122 ? -3.396 -21.266 -2.467 1 98.19 122 LEU A CA 1
ATOM 999 C C . LEU A 1 122 ? -2.85 -22.203 -1.386 1 98.19 122 LEU A C 1
ATOM 1001 O O . LEU A 1 122 ? -3.469 -22.359 -0.332 1 98.19 122 LEU A O 1
ATOM 1005 N N . GLU A 1 123 ? -1.701 -22.781 -1.672 1 98.19 123 GLU A N 1
ATOM 1006 C CA . GLU A 1 123 ? -1.042 -23.578 -0.65 1 98.19 123 GLU A CA 1
ATOM 1007 C C . GLU A 1 123 ? -0.702 -22.75 0.581 1 98.19 123 GLU A C 1
ATOM 1009 O O . GLU A 1 123 ? -0.848 -23.219 1.713 1 98.19 123 GLU A O 1
ATOM 1014 N N . MET A 1 124 ? -0.246 -21.516 0.388 1 98.38 124 MET A N 1
ATOM 1015 C CA . MET A 1 124 ? 0.049 -20.625 1.512 1 98.38 124 MET A CA 1
ATOM 1016 C C . MET A 1 124 ? -1.221 -20.281 2.283 1 98.38 124 MET A C 1
ATOM 1018 O O . MET A 1 124 ? -1.216 -20.25 3.514 1 98.38 124 MET A O 1
ATOM 1022 N N . PHE A 1 125 ? -2.338 -20.016 1.51 1 98.38 125 PHE A N 1
ATOM 1023 C CA . PHE A 1 125 ? -3.605 -19.781 2.193 1 98.38 125 PHE A CA 1
ATOM 1024 C C . PHE A 1 125 ? -3.959 -20.953 3.102 1 98.38 125 PHE A C 1
ATOM 1026 O O . PHE A 1 125 ? -4.332 -20.75 4.262 1 98.38 125 PHE A O 1
ATOM 1033 N N . ASP A 1 126 ? -3.766 -22.141 2.584 1 97.81 126 ASP A N 1
ATOM 1034 C CA . ASP A 1 126 ? -4.09 -23.344 3.342 1 97.81 126 ASP A CA 1
ATOM 1035 C C . ASP A 1 126 ? -3.195 -23.484 4.57 1 97.81 126 ASP A C 1
ATOM 1037 O O . ASP A 1 126 ? -3.684 -23.703 5.68 1 97.81 126 ASP A O 1
ATOM 1041 N N . ARG A 1 127 ? -1.92 -23.281 4.395 1 97.5 127 ARG A N 1
ATOM 1042 C CA . ARG A 1 127 ? -0.943 -23.484 5.457 1 97.5 127 ARG A CA 1
ATOM 1043 C C . ARG A 1 127 ? -1.097 -22.438 6.555 1 97.5 127 ARG A C 1
ATOM 1045 O O . ARG A 1 127 ? -0.765 -22.688 7.715 1 97.5 127 ARG A O 1
ATOM 1052 N N . PHE A 1 128 ? -1.606 -21.266 6.184 1 98.12 128 PHE A N 1
ATOM 1053 C CA . PHE A 1 128 ? -1.819 -20.203 7.16 1 98.12 128 PHE A CA 1
ATOM 1054 C C . PHE A 1 128 ? -3.25 -20.234 7.684 1 98.12 128 PHE A C 1
ATOM 1056 O O . PHE A 1 128 ? -3.664 -19.344 8.414 1 98.12 128 PHE A O 1
ATOM 1063 N N . ASP A 1 129 ? -4.055 -21.188 7.234 1 97.38 129 ASP A N 1
ATOM 1064 C CA . ASP A 1 129 ? -5.445 -21.359 7.641 1 97.38 129 ASP A CA 1
ATOM 1065 C C . ASP A 1 129 ? -6.277 -20.141 7.281 1 97.38 129 ASP A C 1
ATOM 1067 O O . ASP A 1 129 ? -7.09 -19.672 8.086 1 97.38 129 ASP A O 1
ATOM 1071 N N . VAL A 1 130 ? -5.973 -19.609 6.156 1 97.38 130 VAL A N 1
ATOM 1072 C CA . VAL A 1 130 ? -6.789 -18.516 5.617 1 97.38 130 VAL A CA 1
ATOM 1073 C C . VAL A 1 130 ? -8.047 -19.094 4.973 1 97.38 130 VAL A C 1
ATOM 1075 O O . VAL A 1 130 ? -7.977 -19.766 3.945 1 97.38 130 VAL A O 1
ATOM 1078 N N . ASP A 1 131 ? -9.227 -18.812 5.605 1 94.5 131 ASP A N 1
ATOM 1079 C CA . ASP A 1 131 ? -10.5 -19.359 5.152 1 94.5 131 ASP A CA 1
ATOM 1080 C C . ASP A 1 131 ? -11.289 -18.344 4.34 1 94.5 131 ASP A C 1
ATOM 1082 O O . ASP A 1 131 ? -12.148 -17.641 4.883 1 94.5 131 ASP A O 1
ATOM 1086 N N . THR A 1 132 ? -10.992 -18.141 3.166 1 96.88 132 THR A N 1
ATOM 1087 C CA . THR A 1 132 ? -11.68 -17.25 2.234 1 96.88 132 THR A CA 1
ATOM 1088 C C . THR A 1 132 ? -12.07 -17.984 0.962 1 96.88 132 THR A C 1
ATOM 1090 O O . THR A 1 132 ? -11.438 -18.984 0.593 1 96.88 132 THR A O 1
ATOM 1093 N N . GLU A 1 133 ? -13.172 -17.656 0.408 1 97.62 133 GLU A N 1
ATOM 1094 C CA . GLU A 1 133 ? -13.508 -18.172 -0.918 1 97.62 133 GLU A CA 1
ATOM 1095 C C . GLU A 1 133 ? -12.68 -17.484 -1.998 1 97.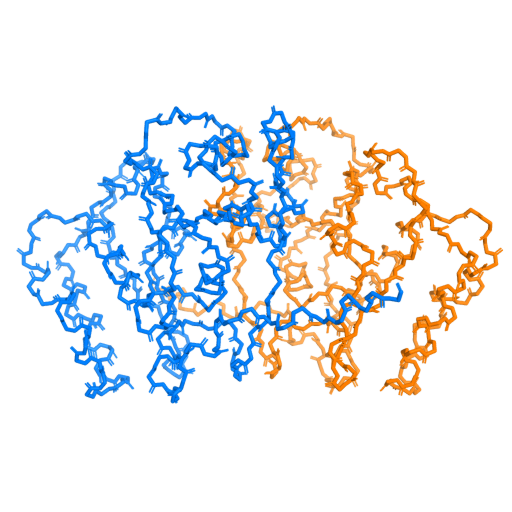62 133 GLU A C 1
ATOM 1097 O O . GLU A 1 133 ? -12.703 -16.25 -2.123 1 97.62 133 GLU A O 1
ATOM 1102 N N . VAL A 1 134 ? -11.938 -18.266 -2.764 1 98.31 134 VAL A N 1
ATOM 1103 C CA . VAL A 1 134 ? -11.07 -17.688 -3.787 1 98.31 134 VAL A CA 1
ATOM 1104 C C . VAL A 1 134 ? -11.75 -17.781 -5.152 1 98.31 134 VAL A C 1
ATOM 1106 O O . VAL A 1 134 ? -12.227 -18.859 -5.535 1 98.31 134 VAL A O 1
ATOM 110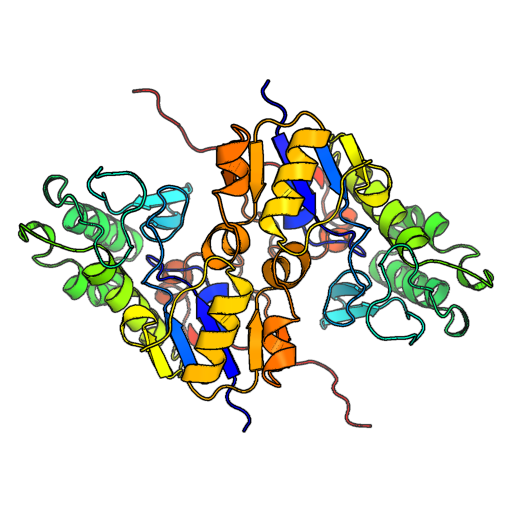9 N N . VAL A 1 135 ? -11.852 -16.641 -5.844 1 98 135 VAL A N 1
ATOM 1110 C CA . VAL A 1 135 ? -12.375 -16.562 -7.203 1 98 135 VAL A CA 1
ATOM 1111 C C . VAL A 1 135 ? -11.375 -15.836 -8.102 1 98 135 VAL A C 1
ATOM 1113 O O . VAL A 1 135 ? -10.656 -14.953 -7.645 1 98 135 VAL A O 1
ATOM 1116 N N . ARG A 1 136 ? -11.32 -16.266 -9.32 1 97.62 136 ARG A N 1
ATOM 1117 C CA . ARG A 1 136 ? -10.453 -15.578 -10.281 1 97.62 136 ARG A CA 1
ATOM 1118 C C . ARG A 1 136 ? -11.25 -14.57 -11.109 1 97.62 136 ARG A C 1
ATOM 1120 O O . ARG A 1 136 ? -12.352 -14.867 -11.57 1 97.62 136 ARG A O 1
ATOM 1127 N N . SER A 1 137 ? -10.672 -13.359 -11.25 1 97.75 137 SER A N 1
ATOM 1128 C CA . SER A 1 137 ? -11.352 -12.344 -12.039 1 97.75 137 SER A CA 1
ATOM 1129 C C . SER A 1 137 ? -11.555 -12.812 -13.477 1 97.75 137 SER A C 1
ATOM 1131 O O . SER A 1 137 ? -12.57 -12.492 -14.109 1 97.75 137 SER A O 1
ATOM 1133 N N . SER A 1 138 ? -10.633 -13.586 -14.047 1 96.06 138 SER A N 1
ATOM 1134 C CA . SER A 1 138 ? -10.688 -14.078 -15.422 1 96.06 138 SER A CA 1
ATOM 1135 C C . SER A 1 138 ? -11.859 -15.039 -15.609 1 96.06 138 SER A C 1
ATOM 1137 O O . SER A 1 138 ? -12.25 -15.32 -16.75 1 96.06 138 SER A O 1
ATOM 1139 N N . GLU A 1 139 ? -12.383 -15.562 -14.57 1 95.94 139 GLU A N 1
ATOM 1140 C CA . GLU A 1 139 ? -13.477 -16.531 -14.641 1 95.94 139 GLU A CA 1
ATOM 1141 C C . GLU A 1 139 ? -14.828 -15.844 -14.438 1 95.94 139 GLU A C 1
ATOM 1143 O O . GLU A 1 139 ? -15.875 -16.484 -14.57 1 95.94 139 GLU A O 1
ATOM 1148 N N . LEU A 1 140 ? -14.781 -14.57 -14.125 1 96.88 140 LEU A N 1
ATOM 1149 C CA . LEU A 1 140 ? -16.016 -13.805 -13.93 1 96.88 140 LEU A CA 1
ATOM 1150 C C . LEU A 1 140 ? -16.438 -13.125 -15.227 1 96.88 140 LEU A C 1
ATOM 1152 O O . LEU A 1 140 ? -15.602 -12.68 -16 1 96.88 140 LEU A O 1
ATOM 1156 N N . ASP A 1 141 ? -17.719 -13.117 -15.445 1 94.75 141 ASP A N 1
ATOM 1157 C CA . ASP A 1 141 ? -18.266 -12.43 -16.609 1 94.75 141 ASP A CA 1
ATOM 1158 C C . ASP A 1 141 ? -18.453 -10.938 -16.344 1 94.75 141 ASP A C 1
ATOM 1160 O O . ASP A 1 141 ? -19.578 -10.461 -16.25 1 94.75 141 ASP A O 1
ATOM 1164 N N . VAL A 1 142 ? -17.359 -10.234 -16.219 1 96 142 VAL A N 1
ATOM 1165 C CA . VAL A 1 142 ? -17.344 -8.805 -15.938 1 96 142 VAL A CA 1
ATOM 1166 C C . VAL A 1 142 ? -16.469 -8.078 -16.953 1 96 142 VAL A C 1
ATOM 1168 O O . VAL A 1 142 ? -15.312 -8.438 -17.156 1 96 142 VAL A O 1
ATOM 1171 N N . ASP A 1 143 ? -17.078 -7.078 -17.641 1 93.5 143 ASP A N 1
ATOM 1172 C CA . ASP A 1 143 ? -16.281 -6.262 -18.547 1 93.5 143 ASP A CA 1
ATOM 1173 C C . ASP A 1 143 ? -15.234 -5.457 -17.797 1 93.5 143 ASP A C 1
ATOM 1175 O O . ASP A 1 143 ? -15.508 -4.91 -16.719 1 93.5 143 ASP A O 1
ATOM 1179 N N . ARG A 1 144 ? -14.109 -5.441 -18.375 1 89.81 144 ARG A N 1
ATOM 1180 C CA . ARG A 1 144 ? -13.016 -4.695 -17.75 1 89.81 144 ARG A CA 1
ATOM 1181 C C . ARG A 1 144 ? -12.906 -3.293 -18.344 1 89.81 144 ARG A C 1
ATOM 1183 O O . ARG A 1 144 ? -12.422 -3.121 -19.453 1 89.81 144 ARG A O 1
ATOM 1190 N N . PRO A 1 145 ? -13.289 -2.354 -17.562 1 90.62 145 PRO A N 1
ATOM 1191 C CA . PRO A 1 145 ? -13.086 -0.979 -18.031 1 90.62 145 PRO A CA 1
ATOM 1192 C C . PRO A 1 145 ? -11.641 -0.508 -17.859 1 90.62 145 PRO A C 1
ATOM 1194 O O . PRO A 1 145 ? -10.836 -1.195 -17.234 1 90.62 145 PRO A O 1
ATOM 1197 N N . ARG A 1 146 ? -11.312 0.629 -18.391 1 84.5 146 ARG A N 1
ATOM 1198 C CA . ARG A 1 146 ? -9.992 1.221 -18.234 1 84.5 146 ARG A CA 1
ATOM 1199 C C . ARG A 1 146 ? -9.766 1.702 -16.812 1 84.5 146 ARG A C 1
ATOM 1201 O O . ARG A 1 146 ? -8.672 1.562 -16.266 1 84.5 146 ARG A O 1
ATOM 1208 N N . ASP A 1 147 ? -10.797 2.168 -16.219 1 90.56 147 ASP A N 1
ATOM 1209 C CA . ASP A 1 147 ? -10.711 2.701 -14.859 1 90.56 147 ASP A CA 1
ATOM 1210 C C . ASP A 1 147 ? -10.594 1.577 -13.836 1 90.56 147 ASP A C 1
ATOM 1212 O O . ASP A 1 147 ? -11.516 0.769 -13.688 1 90.56 147 ASP A O 1
ATOM 1216 N N . ALA A 1 148 ? -9.516 1.528 -13.109 1 92.88 148 ALA A N 1
ATOM 1217 C CA . ALA A 1 148 ? -9.227 0.447 -12.172 1 92.88 148 ALA A CA 1
ATOM 1218 C C . ALA A 1 148 ? -10.266 0.396 -11.055 1 92.88 148 ALA A C 1
ATOM 1220 O O . ALA A 1 148 ? -10.742 -0.683 -10.688 1 92.88 148 ALA A O 1
ATOM 1221 N N . SER A 1 149 ? -10.664 1.585 -10.453 1 95 149 SER A N 1
ATOM 1222 C CA . SER A 1 149 ? -11.641 1.612 -9.375 1 95 149 SER A CA 1
ATOM 1223 C C . SER A 1 149 ? -12.992 1.09 -9.844 1 95 149 SER A C 1
ATOM 1225 O O . SER A 1 149 ? -13.68 0.376 -9.109 1 95 149 SER A O 1
ATOM 1227 N N . GLU A 1 150 ? -13.344 1.462 -11.07 1 96.06 150 GLU A N 1
ATOM 1228 C CA . GLU A 1 150 ? -14.586 0.957 -11.656 1 96.06 150 GLU A CA 1
ATOM 1229 C C . GLU A 1 150 ? -14.562 -0.565 -11.766 1 96.06 150 GLU A C 1
ATOM 1231 O O . GLU A 1 150 ? -15.547 -1.231 -11.43 1 96.06 150 GLU A O 1
ATOM 1236 N N . TYR A 1 151 ? -13.484 -1.066 -12.25 1 96.75 151 TYR A N 1
ATOM 1237 C CA . TYR A 1 151 ? -13.367 -2.512 -12.406 1 96.75 151 TYR A CA 1
ATOM 1238 C C . TYR A 1 151 ? -13.461 -3.215 -11.055 1 96.75 151 TYR A C 1
ATOM 1240 O O . TYR A 1 151 ? -14.172 -4.215 -10.914 1 96.75 151 TYR A O 1
ATOM 1248 N N . LEU A 1 152 ? -12.75 -2.717 -10.062 1 97.5 152 LEU A N 1
ATOM 1249 C CA . LEU A 1 152 ? -12.781 -3.301 -8.727 1 97.5 152 LEU A CA 1
ATOM 1250 C C . LEU A 1 152 ? -14.203 -3.311 -8.164 1 97.5 152 LEU A C 1
ATOM 1252 O O . LEU A 1 152 ? -14.641 -4.309 -7.594 1 97.5 152 LEU A O 1
ATOM 1256 N N . ALA A 1 153 ? -14.914 -2.217 -8.367 1 97.94 153 ALA A N 1
ATOM 1257 C CA . ALA A 1 153 ? -16.297 -2.131 -7.883 1 97.94 153 ALA A CA 1
ATOM 1258 C C . ALA A 1 153 ? -17.172 -3.162 -8.578 1 97.94 153 ALA A C 1
ATOM 1260 O O . ALA A 1 153 ? -18 -3.814 -7.93 1 97.94 153 ALA A O 1
ATOM 1261 N N . ARG A 1 154 ? -16.969 -3.305 -9.906 1 98.12 154 ARG A N 1
ATOM 1262 C CA . ARG A 1 154 ? -17.75 -4.281 -10.664 1 98.12 154 ARG A CA 1
ATOM 1263 C C . ARG A 1 154 ? -17.484 -5.699 -10.164 1 98.12 154 ARG A C 1
ATOM 1265 O O . ARG A 1 154 ? -18.406 -6.512 -10.062 1 98.12 154 ARG A O 1
ATOM 1272 N N . LEU A 1 155 ? -16.266 -6.008 -9.883 1 98.19 155 LEU A N 1
ATOM 1273 C CA . LEU A 1 155 ? -15.898 -7.336 -9.398 1 98.19 155 LEU A CA 1
ATOM 1274 C C . LEU A 1 155 ? -16.531 -7.617 -8.039 1 98.19 155 LEU A C 1
ATOM 1276 O O . LEU A 1 155 ? -17.047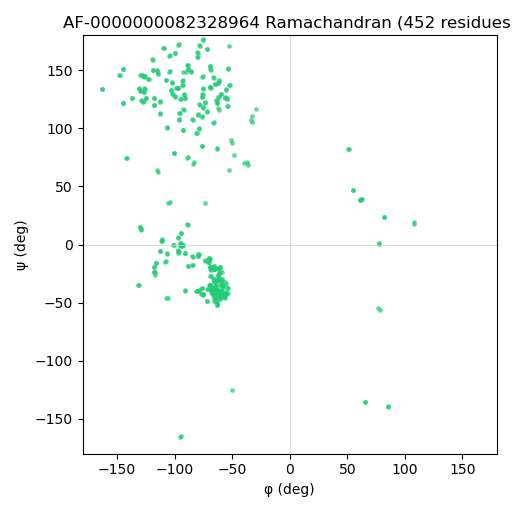 -8.711 -7.809 1 98.19 155 LEU A O 1
ATOM 1280 N N . VAL A 1 156 ? -16.469 -6.609 -7.121 1 98.25 156 VAL A N 1
ATOM 1281 C CA . VAL A 1 156 ? -17.109 -6.766 -5.812 1 98.25 156 VAL A CA 1
ATOM 1282 C C . VAL A 1 156 ? -18.594 -7.062 -5.98 1 98.25 156 VAL A C 1
ATOM 1284 O O . VAL A 1 156 ? -19.125 -7.98 -5.355 1 98.25 156 VAL A O 1
ATOM 1287 N N . ASP A 1 157 ? -19.188 -6.32 -6.863 1 97.62 157 ASP A N 1
ATOM 1288 C CA . ASP A 1 157 ? -20.609 -6.484 -7.133 1 97.62 157 ASP A CA 1
ATOM 1289 C C . ASP A 1 157 ? -20.906 -7.859 -7.727 1 97.62 157 ASP A C 1
ATOM 1291 O O . ASP A 1 157 ? -21.875 -8.516 -7.34 1 97.62 157 ASP A O 1
ATOM 1295 N N . ALA A 1 158 ? -20.109 -8.352 -8.602 1 97.5 158 ALA A N 1
ATOM 1296 C CA . ALA A 1 158 ? -20.297 -9.594 -9.336 1 97.5 158 ALA A CA 1
ATOM 1297 C C . ALA A 1 158 ? -20.281 -10.797 -8.398 1 97.5 158 ALA A C 1
ATOM 1299 O O . ALA A 1 158 ? -20.953 -11.797 -8.641 1 97.5 158 ALA A O 1
ATOM 1300 N N . VAL A 1 159 ? -19.5 -10.688 -7.305 1 97.69 159 VAL A N 1
ATOM 1301 C CA . VAL A 1 159 ? -19.391 -11.836 -6.41 1 97.69 159 VAL A CA 1
ATOM 1302 C C . VAL A 1 159 ? -20.359 -11.672 -5.242 1 97.69 159 VAL A C 1
ATOM 1304 O O . VAL A 1 159 ? -20.312 -12.438 -4.273 1 97.69 159 VAL A O 1
ATOM 1307 N N . GLY A 1 160 ? -21.156 -10.664 -5.324 1 96.5 160 GLY A N 1
ATOM 1308 C CA . GLY A 1 160 ? -22.203 -10.469 -4.332 1 96.5 160 GLY A CA 1
ATOM 1309 C C . GLY A 1 160 ? -21.703 -9.805 -3.062 1 96.5 160 GLY A C 1
ATOM 1310 O O . GLY A 1 160 ? -22.312 -9.953 -1.999 1 96.5 160 GLY A O 1
ATOM 1311 N N . GLY A 1 161 ? -20.609 -9.078 -3.164 1 97.5 161 GLY A N 1
ATOM 1312 C CA . GLY A 1 161 ? -20.062 -8.414 -1.991 1 97.5 161 GLY A CA 1
ATOM 1313 C C . GLY A 1 161 ? -20.781 -7.121 -1.644 1 97.5 161 GLY A C 1
ATOM 1314 O O . GLY A 1 161 ? -21.5 -6.562 -2.475 1 97.5 161 GLY A O 1
ATOM 1315 N N . SER A 1 162 ? -20.562 -6.695 -0.364 1 97.81 162 SER A N 1
ATOM 1316 C CA . SER A 1 162 ? -21.125 -5.43 0.087 1 97.81 162 SER A CA 1
ATOM 1317 C C . SER A 1 162 ? -20.031 -4.449 0.492 1 97.81 162 SER A C 1
ATOM 1319 O O . SER A 1 162 ? -20.281 -3.246 0.595 1 97.81 162 SER A O 1
ATOM 1321 N N . THR A 1 163 ? -18.844 -5.008 0.765 1 97.62 163 THR A N 1
ATOM 1322 C CA . THR A 1 163 ? -17.734 -4.188 1.247 1 97.62 163 THR A CA 1
ATOM 1323 C C . THR A 1 163 ? -16.438 -4.578 0.563 1 97.62 163 THR A C 1
ATOM 1325 O O . THR A 1 163 ? -16.094 -5.758 0.507 1 97.62 163 THR A O 1
ATOM 1328 N N . TYR A 1 164 ? -15.773 -3.627 -0.025 1 97.88 164 TYR A N 1
ATOM 1329 C CA . TYR A 1 164 ? -14.438 -3.805 -0.581 1 97.88 164 TYR A CA 1
ATOM 1330 C C . TYR A 1 164 ? -13.367 -3.479 0.455 1 97.88 164 TYR A C 1
ATOM 1332 O O . TYR A 1 164 ? -13.367 -2.393 1.036 1 97.88 164 TYR A O 1
ATOM 1340 N N . ILE A 1 165 ? -12.43 -4.398 0.708 1 96.56 165 ILE A N 1
ATOM 1341 C CA . ILE A 1 165 ? -11.32 -4.16 1.623 1 96.56 165 ILE A CA 1
ATOM 1342 C C . ILE A 1 165 ? -10.094 -3.701 0.837 1 96.56 165 ILE A C 1
ATOM 1344 O O . ILE A 1 165 ? -9.5 -4.48 0.088 1 96.56 165 ILE A O 1
ATOM 1348 N N . SER A 1 166 ? -9.695 -2.455 1.036 1 94.69 166 SER A N 1
ATOM 1349 C CA . SER A 1 166 ? -8.531 -1.871 0.367 1 94.69 166 SER A CA 1
ATOM 1350 C C . SER A 1 166 ? -7.344 -1.768 1.314 1 94.69 166 SER A C 1
ATOM 1352 O O . SER A 1 166 ? -7.496 -1.916 2.529 1 94.69 166 SER A O 1
ATOM 1354 N N . GLY A 1 167 ? -6.199 -1.587 0.695 1 91 167 GLY A N 1
ATOM 1355 C CA . GLY A 1 167 ? -5.074 -1.132 1.495 1 91 167 GLY A CA 1
ATOM 1356 C C . GLY A 1 167 ? -5.09 0.362 1.755 1 91 167 GLY A C 1
ATOM 1357 O O . GLY A 1 167 ? -5.809 1.106 1.084 1 91 167 GLY A O 1
ATOM 1358 N N . GLU A 1 168 ? -4.266 0.807 2.719 1 86.94 168 GLU A N 1
ATOM 1359 C CA . GLU A 1 168 ? -4.238 2.203 3.141 1 86.94 168 GLU A CA 1
ATOM 1360 C C . GLU A 1 168 ? -3.799 3.117 1.999 1 86.94 168 GLU A C 1
ATOM 1362 O O . GLU A 1 168 ? -4.504 4.066 1.652 1 86.94 168 GLU A O 1
ATOM 1367 N N . THR A 1 169 ? -2.664 2.785 1.39 1 84.69 169 THR A N 1
ATOM 1368 C CA . THR A 1 169 ? -2.135 3.648 0.339 1 84.69 169 THR A CA 1
ATOM 1369 C C . THR A 1 169 ? -3.041 3.623 -0.889 1 84.69 169 THR A C 1
ATOM 1371 O O . THR A 1 169 ? -3.268 4.656 -1.521 1 84.69 169 THR A O 1
ATOM 1374 N N . GLY A 1 170 ? -3.518 2.424 -1.197 1 91 170 GLY A N 1
ATOM 1375 C CA . GLY A 1 170 ? -4.461 2.311 -2.297 1 91 170 GLY A CA 1
ATOM 1376 C C . GLY A 1 170 ? -5.695 3.176 -2.115 1 91 170 GLY A C 1
ATOM 1377 O O . GLY A 1 170 ? -6.082 3.914 -3.023 1 91 170 GLY A O 1
ATOM 1378 N N . TYR A 1 171 ? -6.23 3.174 -0.998 1 89.69 171 TYR A N 1
ATOM 1379 C CA . TYR A 1 171 ? -7.426 3.939 -0.662 1 89.69 171 TYR A CA 1
ATOM 1380 C C . TYR A 1 171 ? -7.16 5.438 -0.758 1 89.69 171 TYR A C 1
ATOM 1382 O O . TYR A 1 171 ? -7.934 6.172 -1.374 1 89.69 171 TYR A O 1
ATOM 1390 N N . GLU A 1 172 ? -6.055 5.84 -0.27 1 87.38 172 GLU A N 1
ATOM 1391 C CA . GLU A 1 172 ? -5.781 7.266 -0.12 1 87.38 172 GLU A CA 1
ATOM 1392 C C . GLU A 1 172 ? -5.371 7.891 -1.449 1 87.38 172 GLU A C 1
ATOM 1394 O O . GLU A 1 172 ? -5.859 8.961 -1.816 1 87.38 172 GLU A O 1
ATOM 1399 N N . ASN A 1 173 ? -4.562 7.203 -2.262 1 88.38 173 ASN A N 1
ATOM 1400 C CA . ASN A 1 173 ? -3.936 7.883 -3.389 1 88.38 173 ASN A CA 1
ATOM 1401 C C . ASN A 1 173 ? -4.559 7.461 -4.715 1 88.38 173 ASN A C 1
ATOM 1403 O O . ASN A 1 173 ? -4.391 8.141 -5.73 1 88.38 173 ASN A O 1
ATOM 1407 N N . TYR A 1 174 ? -5.305 6.398 -4.672 1 92.06 174 TYR A N 1
ATOM 1408 C CA . TYR A 1 174 ? -5.621 5.84 -5.98 1 92.06 174 TYR A CA 1
ATOM 1409 C C . TYR A 1 174 ? -7.113 5.559 -6.109 1 92.06 174 TYR A C 1
ATOM 1411 O O . TYR A 1 174 ? -7.691 5.723 -7.184 1 92.06 174 TYR A O 1
ATOM 1419 N N . LEU A 1 175 ? -7.719 5.176 -5.109 1 93.69 175 LEU A N 1
ATOM 1420 C CA . LEU A 1 175 ? -9.078 4.645 -5.191 1 93.69 175 LEU A CA 1
ATOM 1421 C C . LEU A 1 175 ? -10.086 5.766 -5.383 1 93.69 175 LEU A C 1
ATOM 1423 O O . LEU A 1 175 ? -10.086 6.746 -4.633 1 93.69 175 LEU A O 1
ATOM 1427 N N . GLU A 1 176 ? -10.898 5.609 -6.406 1 91.75 176 GLU A N 1
ATOM 1428 C CA . GLU A 1 176 ? -12.102 6.426 -6.551 1 91.75 176 GLU A CA 1
ATOM 1429 C C . GLU A 1 176 ? -13.305 5.746 -5.91 1 91.75 176 GLU A C 1
ATOM 1431 O O . GLU A 1 176 ? -13.648 4.613 -6.258 1 91.75 176 GLU A O 1
ATOM 1436 N N . GLU A 1 177 ? -14.016 6.449 -5.07 1 91.75 177 GLU A N 1
ATOM 1437 C CA . GLU A 1 177 ? -15.086 5.809 -4.309 1 91.75 177 GLU A CA 1
ATOM 1438 C C . GLU A 1 177 ? -16.406 5.832 -5.082 1 91.75 177 GLU A C 1
ATOM 1440 O O . GLU A 1 177 ? -17.312 5.055 -4.789 1 91.75 177 GLU A O 1
ATOM 1445 N N . GLU A 1 178 ? -16.469 6.699 -6.043 1 92.69 178 GLU A N 1
ATOM 1446 C CA . GLU A 1 178 ? -17.719 6.922 -6.754 1 92.69 178 GLU A CA 1
ATOM 1447 C C . GLU A 1 178 ? -18.25 5.625 -7.355 1 92.69 178 GLU A C 1
ATOM 1449 O O . GLU A 1 178 ? -19.438 5.32 -7.23 1 92.69 178 GLU A O 1
ATOM 1454 N N . PRO A 1 179 ? -17.406 4.812 -8.016 1 96.12 179 PRO A N 1
ATOM 1455 C CA . PRO A 1 179 ? -17.922 3.561 -8.578 1 96.12 179 PRO A CA 1
ATOM 1456 C C . PRO A 1 179 ? -18.516 2.633 -7.52 1 96.12 179 PRO A C 1
ATOM 1458 O O . PRO A 1 179 ? -19.438 1.863 -7.809 1 96.12 179 PRO A O 1
ATOM 1461 N N . PHE A 1 180 ? -18.031 2.658 -6.336 1 96.94 180 PHE A N 1
ATOM 1462 C CA . PHE A 1 180 ? -18.547 1.844 -5.242 1 96.94 180 PHE A CA 1
ATOM 1463 C C . PHE A 1 180 ? -19.859 2.406 -4.719 1 96.94 180 PHE A C 1
ATOM 1465 O O . PHE A 1 180 ? -20.828 1.662 -4.523 1 96.94 180 PHE A O 1
ATOM 1472 N N . GLU A 1 181 ? -19.922 3.705 -4.566 1 95.19 181 GLU A N 1
ATOM 1473 C CA . GLU A 1 181 ? -21.125 4.383 -4.082 1 95.19 181 GLU A CA 1
ATOM 1474 C C . GLU A 1 181 ? -22.297 4.141 -5.016 1 95.19 181 GLU A C 1
ATOM 1476 O O . GLU A 1 181 ? -23.422 3.875 -4.559 1 95.19 181 GLU A O 1
ATOM 1481 N N . ARG A 1 182 ? -22.031 4.219 -6.289 1 96.44 182 ARG A N 1
ATOM 1482 C CA . ARG A 1 182 ? -23.078 4.035 -7.297 1 96.44 182 ARG A CA 1
ATOM 1483 C C . ARG A 1 182 ? -23.703 2.646 -7.199 1 96.44 182 ARG A C 1
ATOM 1485 O O . ARG A 1 182 ? -24.828 2.438 -7.625 1 96.44 182 ARG A O 1
ATOM 1492 N N . ARG A 1 183 ? -23.047 1.731 -6.594 1 97.06 183 ARG A N 1
ATOM 1493 C CA . ARG A 1 183 ? -23.5 0.347 -6.488 1 97.06 183 ARG A CA 1
ATOM 1494 C C . ARG A 1 183 ? -23.891 0.006 -5.055 1 97.06 183 ARG A C 1
ATOM 1496 O O . ARG A 1 183 ? -24.078 -1.164 -4.719 1 97.06 183 ARG A O 1
ATOM 1503 N N . ASP A 1 184 ? -23.859 0.979 -4.211 1 97.12 184 ASP A N 1
ATOM 1504 C CA . ASP A 1 184 ? -24.172 0.822 -2.797 1 97.12 184 ASP A CA 1
ATOM 1505 C C . ASP A 1 184 ? -23.203 -0.13 -2.111 1 97.12 184 ASP A C 1
ATOM 1507 O O . ASP A 1 184 ? -23.609 -1.005 -1.346 1 97.12 184 ASP A O 1
ATOM 1511 N N . LEU A 1 185 ? -21.969 -0.011 -2.494 1 97.5 185 LEU A N 1
ATOM 1512 C CA . LEU A 1 185 ? -20.891 -0.789 -1.882 1 97.5 185 LEU A CA 1
ATOM 1513 C C . LEU A 1 185 ? -20.094 0.064 -0.903 1 97.5 185 LEU A C 1
ATOM 1515 O O . LEU A 1 185 ? -19.812 1.233 -1.176 1 97.5 185 LEU A O 1
ATOM 1519 N N . ASP A 1 186 ? -19.75 -0.526 0.185 1 96.25 186 ASP A N 1
ATOM 1520 C CA . ASP A 1 186 ? -18.891 0.141 1.155 1 96.25 186 ASP A CA 1
ATOM 1521 C C . ASP A 1 186 ? -17.422 -0.134 0.86 1 96.25 186 ASP A C 1
ATOM 1523 O O . ASP A 1 186 ? -17.094 -1.11 0.185 1 96.25 186 ASP A O 1
ATOM 1527 N N . VAL A 1 187 ? -16.578 0.734 1.275 1 95.69 187 VAL A N 1
ATOM 1528 C CA . VAL A 1 187 ? -15.125 0.547 1.221 1 95.69 187 VAL A CA 1
ATOM 1529 C C . VAL A 1 187 ? -14.555 0.553 2.635 1 95.69 187 VAL A C 1
ATOM 1531 O O . VAL A 1 187 ? -14.852 1.443 3.432 1 95.69 187 VAL A O 1
ATOM 1534 N N . ALA A 1 188 ? -13.812 -0.48 2.969 1 94.56 188 ALA A N 1
ATOM 1535 C CA . ALA A 1 188 ? -13.078 -0.568 4.227 1 94.56 188 ALA A CA 1
ATOM 1536 C C . ALA A 1 188 ? -11.578 -0.596 3.982 1 94.56 188 ALA A C 1
ATOM 1538 O O . ALA A 1 188 ? -11.117 -1.029 2.922 1 94.56 188 ALA A O 1
ATOM 1539 N N . VAL A 1 189 ? -10.828 -0.069 4.934 1 92.56 189 VAL A N 1
ATOM 1540 C CA . VAL A 1 189 ? -9.375 -0.101 4.867 1 92.56 189 VAL A CA 1
ATOM 1541 C C . VAL A 1 189 ? -8.836 -1.182 5.801 1 92.56 189 VAL A C 1
ATOM 1543 O O . VAL A 1 189 ? -9.273 -1.291 6.949 1 92.56 189 VAL A O 1
ATOM 1546 N N . GLN A 1 190 ? -7.938 -1.943 5.273 1 92.62 190 GLN A N 1
ATOM 1547 C CA . GLN A 1 190 ? -7.352 -3.039 6.039 1 92.62 190 GLN A CA 1
ATOM 1548 C C . GLN A 1 190 ? -6.727 -2.533 7.336 1 92.62 190 GLN A C 1
ATOM 1550 O O . GLN A 1 190 ? -5.949 -1.58 7.324 1 92.62 190 GLN A O 1
ATOM 1555 N N . GLN A 1 191 ? -7.18 -3.17 8.359 1 85 191 GLN A N 1
ATOM 1556 C CA . GLN A 1 191 ? -6.555 -2.936 9.656 1 85 191 GLN A CA 1
ATOM 1557 C C . GLN A 1 191 ? -5.691 -4.121 10.07 1 85 191 GLN A C 1
ATOM 1559 O O . GLN A 1 191 ? -6.207 -5.141 10.539 1 85 191 GLN A O 1
ATOM 1564 N N . TRP A 1 192 ? -4.375 -3.934 9.867 1 88.19 192 TRP A N 1
ATOM 1565 C CA . TRP A 1 192 ? -3.447 -5.016 10.188 1 88.19 192 TRP A CA 1
ATOM 1566 C C . TRP A 1 192 ? -2.02 -4.492 10.297 1 88.19 192 TRP A C 1
ATOM 1568 O O . TRP A 1 192 ? -1.588 -3.674 9.484 1 88.19 192 TRP A O 1
ATOM 1578 N N . THR A 1 193 ? -1.355 -4.895 11.32 1 83.25 193 THR A N 1
ATOM 1579 C CA . THR A 1 193 ? 0.072 -4.648 11.484 1 83.25 193 THR A CA 1
ATOM 1580 C C . THR A 1 193 ? 0.82 -5.953 11.742 1 83.25 193 THR A C 1
ATOM 1582 O O . THR A 1 193 ? 0.333 -6.824 12.469 1 83.25 193 THR A O 1
ATOM 1585 N N . PRO A 1 194 ? 1.924 -6.137 11.07 1 87.38 194 PRO A N 1
ATOM 1586 C CA . PRO A 1 194 ? 2.662 -7.379 11.312 1 87.38 194 PRO A CA 1
ATOM 1587 C C . PRO A 1 194 ? 3.15 -7.496 12.758 1 87.38 194 PRO A C 1
ATOM 1589 O O . PRO A 1 194 ? 3.621 -6.512 13.336 1 87.38 194 PRO A O 1
ATOM 1592 N N . GLU A 1 195 ? 3.039 -8.695 13.328 1 85.12 195 GLU A N 1
ATOM 1593 C CA . GLU A 1 195 ? 3.541 -8.969 14.672 1 85.12 195 GLU A CA 1
ATOM 1594 C C . GLU A 1 195 ? 4.812 -9.812 14.625 1 85.12 195 GLU A C 1
ATOM 1596 O O . GLU A 1 195 ? 5.477 -10 15.648 1 85.12 195 GLU A O 1
ATOM 1601 N N . TRP A 1 196 ? 5.125 -10.281 13.438 1 89.56 196 TRP A N 1
ATOM 1602 C CA . TRP A 1 196 ? 6.383 -11 13.266 1 89.56 196 TRP A CA 1
ATOM 1603 C C . TRP A 1 196 ? 7.574 -10.07 13.492 1 89.56 196 TRP A C 1
ATOM 1605 O O . TRP A 1 196 ? 7.531 -8.898 13.117 1 89.56 196 TRP A O 1
ATOM 1615 N N . GLU A 1 197 ? 8.586 -10.586 14.07 1 83.5 197 GLU A N 1
ATOM 1616 C CA . GLU A 1 197 ? 9.719 -9.781 14.523 1 83.5 197 GLU A CA 1
ATOM 1617 C C . GLU A 1 197 ? 10.344 -9.008 13.359 1 83.5 197 GLU A C 1
ATOM 1619 O O . GLU A 1 197 ? 10.773 -7.871 13.531 1 83.5 197 GLU A O 1
ATOM 1624 N N . ASP A 1 198 ? 10.383 -9.602 12.188 1 85.19 198 ASP A N 1
ATOM 1625 C CA . ASP A 1 198 ? 11.016 -8.945 11.047 1 85.19 198 ASP A CA 1
ATOM 1626 C C . ASP A 1 198 ? 9.984 -8.188 10.211 1 85.19 198 ASP A C 1
ATOM 1628 O O . ASP A 1 198 ? 10.297 -7.707 9.117 1 85.19 198 ASP A O 1
ATOM 1632 N N . GLY A 1 199 ? 8.734 -8.07 10.758 1 88.5 199 GLY A N 1
ATOM 1633 C CA . GLY A 1 199 ? 7.727 -7.238 10.125 1 88.5 199 GLY A CA 1
ATOM 1634 C C . GLY A 1 199 ? 6.949 -7.965 9.039 1 88.5 199 GLY A C 1
ATOM 1635 O O . GLY A 1 199 ? 6.523 -9.102 9.234 1 88.5 199 GLY A O 1
ATOM 1636 N N . ASN A 1 200 ? 6.695 -7.219 7.934 1 90.69 200 ASN A N 1
ATOM 1637 C CA . ASN A 1 200 ? 5.906 -7.723 6.816 1 90.69 200 ASN A CA 1
ATOM 1638 C C . ASN A 1 200 ? 6.781 -8.445 5.793 1 90.69 200 ASN A C 1
ATOM 1640 O O . ASN A 1 200 ? 6.945 -7.969 4.668 1 90.69 200 ASN A O 1
ATOM 1644 N N . VAL A 1 201 ? 7.195 -9.664 6.156 1 92.06 201 VAL A N 1
ATOM 1645 C CA . VAL A 1 201 ? 8.156 -10.43 5.363 1 92.06 201 VAL A CA 1
ATOM 1646 C C . VAL A 1 201 ? 7.422 -11.422 4.465 1 92.06 201 VAL A C 1
ATOM 1648 O O . VAL A 1 201 ? 6.199 -11.562 4.559 1 92.06 201 VAL A O 1
ATOM 1651 N N . CYS A 1 202 ? 8.219 -12.062 3.561 1 95.25 202 CYS A N 1
ATOM 1652 C CA . CYS A 1 202 ? 7.699 -13.18 2.775 1 95.25 202 CYS A CA 1
ATOM 1653 C C . CYS A 1 202 ? 7.066 -14.234 3.678 1 95.25 202 CYS A C 1
ATOM 1655 O O . CYS A 1 202 ? 7.621 -14.57 4.723 1 95.25 202 CYS A O 1
ATOM 1657 N N . CYS A 1 203 ? 5.961 -14.758 3.314 1 97.5 203 CYS A N 1
ATOM 1658 C CA . CYS A 1 203 ? 5.199 -15.68 4.152 1 97.5 203 CYS A CA 1
ATOM 1659 C C . CYS A 1 203 ? 6.004 -16.938 4.461 1 97.5 203 CYS A C 1
ATOM 1661 O O . CYS A 1 203 ? 5.828 -17.547 5.516 1 97.5 203 CYS A O 1
ATOM 1663 N N . LEU A 1 204 ? 6.977 -17.297 3.602 1 97.31 204 LEU A N 1
ATOM 1664 C CA . LEU A 1 204 ? 7.781 -18.5 3.824 1 97.31 204 LEU A CA 1
ATOM 1665 C C . LEU A 1 204 ? 8.648 -18.344 5.07 1 97.31 204 LEU A C 1
ATOM 1667 O O . LEU A 1 204 ? 8.898 -19.328 5.777 1 97.31 204 LEU A O 1
ATOM 1671 N N . GLU A 1 205 ? 9 -17.109 5.367 1 94.69 205 GLU A N 1
ATOM 1672 C CA . GLU A 1 205 ? 9.82 -16.844 6.547 1 94.69 205 GLU A CA 1
ATOM 1673 C C . GLU A 1 205 ? 9.062 -17.188 7.828 1 94.69 205 GLU A C 1
ATOM 1675 O O . GLU A 1 205 ? 9.672 -17.578 8.82 1 94.69 205 GLU A O 1
ATOM 1680 N N . VAL A 1 206 ? 7.809 -17.016 7.785 1 96.12 206 VAL A N 1
ATOM 1681 C CA . VAL A 1 206 ? 6.977 -17.234 8.961 1 96.12 206 VAL A CA 1
ATOM 1682 C C . VAL A 1 206 ? 6.484 -18.688 8.977 1 96.12 206 VAL A C 1
ATOM 1684 O O . VAL A 1 206 ? 6.457 -19.328 10.031 1 96.12 206 VAL A O 1
ATOM 1687 N N . LEU A 1 207 ? 6.16 -19.188 7.824 1 97.38 207 LEU A N 1
ATOM 1688 C CA . LEU A 1 207 ? 5.613 -20.531 7.707 1 97.38 207 LEU A CA 1
ATOM 1689 C C . LEU A 1 207 ? 6.547 -21.562 8.344 1 97.38 207 LEU A C 1
ATOM 1691 O O . LEU A 1 207 ? 6.102 -22.438 9.078 1 97.38 207 LEU A O 1
ATOM 1695 N N . PHE A 1 208 ? 7.863 -21.422 8.156 1 96 208 PHE A N 1
ATOM 1696 C CA . PHE A 1 208 ? 8.789 -22.484 8.531 1 96 208 PHE A CA 1
ATOM 1697 C C . PHE A 1 208 ? 9.469 -22.156 9.859 1 96 208 PHE A C 1
ATOM 1699 O O . PHE A 1 208 ? 10.242 -22.969 10.375 1 96 208 PHE A O 1
ATOM 1706 N N . GLU A 1 209 ? 9.133 -21.016 10.438 1 93.56 209 GLU A N 1
ATOM 1707 C CA . GLU A 1 209 ? 9.781 -20.641 11.688 1 93.56 209 GLU A CA 1
ATOM 1708 C C . GLU A 1 209 ? 8.766 -20.547 12.828 1 93.56 209 GLU A C 1
ATOM 1710 O O . GLU A 1 209 ? 9.125 -20.656 14 1 93.56 209 GLU A O 1
ATOM 1715 N N . SER A 1 210 ? 7.59 -20.281 12.461 1 94.44 210 SER A N 1
ATOM 1716 C CA . SER A 1 210 ? 6.562 -20.094 13.477 1 94.44 210 SER A CA 1
ATOM 1717 C C . SER A 1 210 ? 5.859 -21.406 13.812 1 94.44 210 SER A C 1
ATOM 1719 O O . SER A 1 210 ? 5.613 -22.219 12.922 1 94.44 210 SER A O 1
ATOM 1721 N N . SER A 1 211 ? 5.414 -21.547 15.047 1 93.75 211 SER A N 1
ATOM 1722 C CA . SER A 1 211 ? 4.617 -22.688 15.469 1 93.75 211 SER A CA 1
ATOM 1723 C C . SER A 1 211 ? 3.139 -22.484 15.164 1 93.75 211 SER A C 1
ATOM 1725 O O . SER A 1 211 ? 2.355 -23.438 15.172 1 93.75 211 SER A O 1
ATOM 1727 N N . SER A 1 212 ? 2.748 -21.25 14.922 1 95.5 212 SER A N 1
ATOM 1728 C CA . SER A 1 212 ? 1.36 -20.906 14.625 1 95.5 212 SER A CA 1
ATOM 1729 C C . SER A 1 212 ? 1.276 -19.828 13.555 1 95.5 212 SER A C 1
ATOM 1731 O O . SER A 1 212 ? 0.878 -18.703 13.844 1 95.5 212 SER A O 1
ATOM 1733 N N . PRO A 1 213 ? 1.546 -20.219 12.312 1 96.19 213 PRO A N 1
ATOM 1734 C CA . PRO A 1 213 ? 1.586 -19.219 11.234 1 96.19 213 PRO A CA 1
ATOM 1735 C C . PRO A 1 213 ? 0.296 -18.422 11.125 1 96.19 213 PRO A C 1
ATOM 1737 O O . PRO A 1 213 ? 0.338 -17.203 10.859 1 96.19 213 PRO A O 1
ATOM 1740 N N . ARG A 1 214 ? -0.823 -18.969 11.414 1 95.56 214 ARG A N 1
ATOM 1741 C CA . ARG A 1 214 ? -2.127 -18.328 11.297 1 95.56 214 ARG A CA 1
ATOM 1742 C C . ARG A 1 214 ? -2.199 -17.078 12.164 1 95.56 214 ARG A C 1
ATOM 1744 O O . ARG A 1 214 ? -2.807 -16.078 11.773 1 95.56 214 ARG A O 1
ATOM 1751 N N . GLU A 1 215 ? -1.586 -17.031 13.289 1 94.44 215 GLU A N 1
ATOM 1752 C CA . GLU A 1 215 ? -1.653 -15.93 14.25 1 94.44 215 GLU A CA 1
ATOM 1753 C C . GLU A 1 215 ? -1.032 -14.664 13.672 1 94.44 215 GLU A C 1
ATOM 1755 O O . GLU A 1 215 ? -1.388 -13.555 14.078 1 94.44 215 GLU A O 1
ATOM 1760 N N . HIS A 1 216 ? -0.215 -14.898 12.703 1 94.38 216 HIS A N 1
ATOM 1761 C CA . HIS A 1 216 ? 0.545 -13.766 12.188 1 94.38 216 HIS A CA 1
ATOM 1762 C C . HIS A 1 216 ? -0.171 -13.109 11.016 1 94.38 216 HIS A C 1
ATOM 1764 O O . HIS A 1 216 ? 0.29 -12.094 10.492 1 94.38 216 HIS A O 1
ATOM 1770 N N . VAL A 1 217 ? -1.351 -13.617 10.594 1 95.69 217 VAL A N 1
ATOM 1771 C CA . VAL A 1 217 ? -2.078 -13.016 9.477 1 95.69 217 VAL A CA 1
ATOM 1772 C C . VAL A 1 217 ? -3.531 -12.773 9.883 1 95.69 217 VAL A C 1
ATOM 1774 O O . VAL A 1 217 ? -4.371 -12.453 9.039 1 95.69 217 VAL A O 1
ATOM 1777 N N . GLU A 1 218 ? -3.789 -12.875 11.133 1 90.19 218 GLU A N 1
ATOM 1778 C CA . GLU A 1 218 ? -5.117 -12.57 11.656 1 90.19 218 GLU A CA 1
ATOM 1779 C C . GLU A 1 218 ? -5.27 -11.086 11.945 1 90.19 218 GLU A C 1
ATOM 1781 O O . GLU A 1 218 ? -4.281 -10.391 12.195 1 90.19 218 GLU A O 1
ATOM 1786 N N . ALA A 1 219 ? -6.578 -10.711 11.742 1 71.62 219 ALA A N 1
ATOM 1787 C CA . ALA A 1 219 ? -6.855 -9.305 12.031 1 71.62 219 ALA A CA 1
ATOM 1788 C C . ALA A 1 219 ? -6.43 -8.945 13.453 1 71.62 219 ALA A C 1
ATOM 1790 O O . ALA A 1 219 ? -6.543 -9.758 14.367 1 71.62 219 ALA A O 1
ATOM 1791 N N . ASN A 1 220 ? -5.715 -7.777 13.422 1 65.25 220 ASN A N 1
ATOM 1792 C CA . ASN A 1 220 ? -5.453 -7.297 14.773 1 65.25 220 ASN A CA 1
ATOM 1793 C C . ASN A 1 220 ? -6.746 -6.996 15.523 1 65.25 220 ASN A C 1
ATOM 1795 O O . ASN A 1 220 ? -7.738 -6.578 14.922 1 65.25 220 ASN A O 1
ATOM 1799 N N . PRO A 1 221 ? -7.156 -7.703 16.672 1 48.19 221 PRO A N 1
ATOM 1800 C CA . PRO A 1 221 ? -8.375 -7.352 17.406 1 48.19 221 PRO A CA 1
ATOM 1801 C C . PRO A 1 221 ? -8.68 -5.855 17.375 1 48.19 221 PRO A C 1
ATOM 1803 O O . PRO A 1 221 ? -7.758 -5.039 17.312 1 48.19 221 PRO A O 1
ATOM 1806 N N . ASN A 1 222 ? -9.797 -5.5 16.484 1 42.59 222 ASN A N 1
ATOM 1807 C CA . ASN A 1 222 ? -10.281 -4.129 16.594 1 42.59 222 ASN A CA 1
ATOM 1808 C C . ASN A 1 222 ? -10.086 -3.566 18 1 42.59 222 ASN A C 1
ATOM 1810 O O . ASN A 1 222 ? -10.508 -4.18 18.984 1 42.59 222 ASN A O 1
ATOM 1814 N N . PRO A 1 223 ? -9.383 -2.646 18.25 1 34.41 223 PRO A N 1
ATOM 1815 C CA . PRO A 1 223 ? -9.609 -2.189 19.625 1 34.41 223 PRO A CA 1
ATOM 1816 C C . PRO A 1 223 ? -11.086 -1.909 19.922 1 34.41 223 PRO A C 1
ATOM 1818 O O . PRO A 1 223 ? -11.883 -1.759 18.984 1 34.41 223 PRO A O 1
ATOM 1821 N N . SER A 1 224 ? -11.602 -1.639 21.266 1 29.39 224 SER A N 1
ATOM 1822 C CA . SER A 1 224 ? -12.914 -1.429 21.859 1 29.39 224 SER A CA 1
ATOM 1823 C C . SER A 1 224 ? -13.727 -0.414 21.047 1 29.39 224 SER A C 1
ATOM 1825 O O . SER A 1 224 ? -13.297 0.731 20.875 1 29.39 224 SER A O 1
ATOM 1827 N N . ILE A 1 225 ? -14.391 -0.581 19.859 1 27.66 225 ILE A N 1
ATOM 1828 C CA . ILE A 1 225 ? -15.578 0.26 19.922 1 27.66 225 ILE A CA 1
ATOM 1829 C C . ILE A 1 225 ? -16.188 0.187 21.328 1 27.66 225 ILE A C 1
ATOM 1831 O O . ILE A 1 225 ? -16.703 -0.854 21.734 1 27.66 225 ILE A O 1
ATOM 1835 N N . ARG A 1 226 ? -15.602 0.711 22.297 1 22.34 226 ARG A N 1
ATOM 1836 C CA . ARG A 1 226 ? -16.438 0.833 23.484 1 22.34 226 ARG A CA 1
ATOM 1837 C C . ARG A 1 226 ? -17.781 1.48 23.141 1 22.34 226 ARG A C 1
ATOM 1839 O O . ARG A 1 226 ? -17.828 2.578 22.578 1 22.34 226 ARG A O 1
ATOM 1846 N N . HIS A 1 227 ? -18.75 0.678 22.75 1 20.16 227 HIS A N 1
ATOM 1847 C CA . HIS A 1 227 ? -20.125 1.122 23.016 1 20.16 227 HIS A CA 1
ATOM 1848 C C . HIS A 1 227 ? -20.203 1.857 24.344 1 20.16 227 HIS A C 1
ATOM 1850 O O . HIS A 1 227 ? -19.969 1.268 25.406 1 20.16 227 HIS A O 1
ATOM 1856 N N . GLY A 1 228 ? -19.641 3.021 24.484 1 15.62 228 GLY A N 1
ATOM 1857 C CA . GLY A 1 228 ? -20.359 3.689 25.562 1 15.62 228 GLY A CA 1
ATOM 1858 C C . GLY A 1 228 ? -21.828 3.875 25.266 1 15.62 228 GLY A C 1
ATOM 1859 O O . GLY A 1 228 ? -22.234 3.926 24.109 1 15.62 228 GLY A O 1
ATOM 1860 N N . MET B 1 1 ? 20.281 14.484 -12.844 1 49.81 1 MET B N 1
ATOM 1861 C CA . MET B 1 1 ? 19.641 13.172 -12.727 1 49.81 1 MET B CA 1
ATOM 1862 C C . MET B 1 1 ? 18.141 13.281 -12.961 1 49.81 1 MET B C 1
ATOM 1864 O O . MET B 1 1 ? 17.531 14.32 -12.688 1 49.81 1 MET B O 1
ATOM 1868 N N . PRO B 1 2 ? 17.562 12.312 -13.82 1 63.34 2 PRO B N 1
ATOM 1869 C CA . PRO B 1 2 ? 16.125 12.516 -14.047 1 63.34 2 PRO B CA 1
ATOM 1870 C C . PRO B 1 2 ? 15.328 12.586 -12.75 1 63.34 2 PRO B C 1
ATOM 1872 O O . PRO B 1 2 ? 15.703 11.953 -11.758 1 63.34 2 PRO B O 1
ATOM 1875 N N . GLU B 1 3 ? 14.523 13.68 -12.492 1 90.06 3 GLU B N 1
ATOM 1876 C CA . GLU B 1 3 ? 13.844 14.094 -11.266 1 90.06 3 GLU B CA 1
ATOM 1877 C C . GLU B 1 3 ? 12.766 13.094 -10.867 1 90.06 3 GLU B C 1
ATOM 1879 O O . GLU B 1 3 ? 11.859 12.805 -11.656 1 90.06 3 GLU B O 1
ATOM 1884 N N . SER B 1 4 ? 13.117 12.273 -9.758 1 97.19 4 SER B N 1
ATOM 1885 C CA . SER B 1 4 ? 12.156 11.344 -9.172 1 97.19 4 SER B CA 1
ATOM 1886 C C . SER B 1 4 ? 11.125 12.086 -8.32 1 97.19 4 SER B C 1
ATOM 1888 O O . SER B 1 4 ? 11.469 13 -7.578 1 97.19 4 SER B O 1
ATOM 1890 N N . VAL B 1 5 ? 9.82 11.664 -8.562 1 98.38 5 VAL B N 1
ATOM 1891 C CA . VAL B 1 5 ? 8.727 12.359 -7.887 1 98.38 5 VAL B CA 1
ATOM 1892 C C . VAL B 1 5 ? 7.879 11.352 -7.109 1 98.38 5 VAL B C 1
ATOM 1894 O O . VAL B 1 5 ? 7.488 10.312 -7.648 1 98.38 5 VAL B O 1
ATOM 1897 N N . ALA B 1 6 ? 7.68 11.578 -5.863 1 97.88 6 ALA B N 1
ATOM 1898 C CA . ALA B 1 6 ? 6.688 10.859 -5.066 1 97.88 6 ALA B CA 1
ATOM 1899 C C . ALA B 1 6 ? 5.5 11.766 -4.738 1 97.88 6 ALA B C 1
ATOM 1901 O O . ALA B 1 6 ? 5.656 12.977 -4.578 1 97.88 6 ALA B O 1
ATOM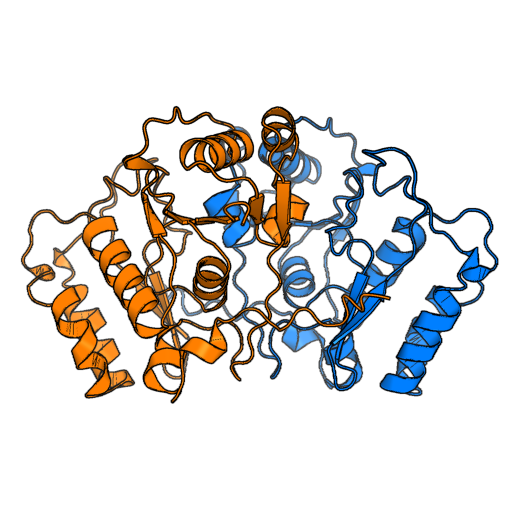 1902 N N . ILE B 1 7 ? 4.324 11.18 -4.766 1 97.88 7 ILE B N 1
ATOM 1903 C CA . ILE B 1 7 ? 3.104 11.914 -4.453 1 97.88 7 ILE B CA 1
ATOM 1904 C C . ILE B 1 7 ? 2.324 11.172 -3.365 1 97.88 7 ILE B C 1
ATOM 1906 O O . ILE B 1 7 ? 2.002 9.992 -3.516 1 97.88 7 ILE B O 1
ATOM 1910 N N . TYR B 1 8 ? 2.059 11.852 -2.312 1 97.19 8 TYR B N 1
ATOM 1911 C CA . TYR B 1 8 ? 1.348 11.266 -1.178 1 97.19 8 TYR B CA 1
ATOM 1912 C C . TYR B 1 8 ? 0.505 12.32 -0.467 1 97.19 8 TYR B C 1
ATOM 1914 O O . TYR B 1 8 ? 0.875 13.492 -0.422 1 97.19 8 TYR B O 1
ATOM 1922 N N . GLN B 1 9 ? -0.646 11.891 0.053 1 96 9 GLN B N 1
ATOM 1923 C CA . GLN B 1 9 ? -1.461 12.82 0.836 1 96 9 GLN B CA 1
ATOM 1924 C C . GLN B 1 9 ? -0.787 13.156 2.162 1 96 9 GLN B C 1
ATOM 1926 O O . GLN B 1 9 ? 0.003 12.367 2.684 1 96 9 GLN B O 1
ATOM 1931 N N . PRO B 1 10 ? -1.132 14.367 2.686 1 96.19 10 PRO B N 1
ATOM 1932 C CA . PRO B 1 10 ? -0.606 14.688 4.016 1 96.19 10 PRO B CA 1
ATOM 1933 C C . PRO B 1 10 ? -1.089 13.711 5.086 1 96.19 10 PRO B C 1
ATOM 1935 O O . PRO B 1 10 ? -2.242 13.273 5.059 1 96.19 10 PRO B O 1
ATOM 1938 N N . ARG B 1 11 ? -0.162 13.383 5.984 1 96.19 11 ARG B N 1
ATOM 1939 C CA . ARG B 1 11 ? -0.483 12.469 7.082 1 96.19 11 ARG B CA 1
ATOM 1940 C C . ARG B 1 11 ? -0.074 13.07 8.422 1 96.19 11 ARG B C 1
ATOM 1942 O O . ARG B 1 11 ? 0.893 13.828 8.5 1 96.19 11 ARG B O 1
ATOM 1949 N N . TYR B 1 12 ? -0.927 12.734 9.492 1 97.31 12 TYR B N 1
ATOM 1950 C CA . TYR B 1 12 ? -0.578 13.062 10.875 1 97.31 12 TYR B CA 1
ATOM 1951 C C . TYR B 1 12 ? 0.432 12.062 11.43 1 97.31 12 TYR B C 1
ATOM 1953 O O . TYR B 1 12 ? 0.088 10.914 11.703 1 97.31 12 TYR B O 1
ATOM 1961 N N . TYR B 1 13 ? 1.722 12.461 11.453 1 97.75 13 TYR B N 1
ATOM 1962 C CA . TYR B 1 13 ? 2.828 11.609 11.875 1 97.75 13 TYR B CA 1
ATOM 1963 C C . TYR B 1 13 ? 2.793 10.273 11.148 1 97.75 13 TYR B C 1
ATOM 1965 O O . TYR B 1 13 ? 2.426 9.25 11.727 1 97.75 13 TYR B O 1
ATOM 1973 N N . PRO B 1 14 ? 3.295 10.195 9.953 1 96.75 14 PRO B N 1
ATOM 1974 C CA . PRO B 1 14 ? 3.189 9 9.117 1 96.75 14 PRO B CA 1
ATOM 1975 C C . PRO B 1 14 ? 4.082 7.855 9.609 1 96.75 14 PRO B C 1
ATOM 1977 O O . PRO B 1 14 ? 4.895 8.047 10.516 1 96.75 14 PRO B O 1
ATOM 1980 N N . ARG B 1 15 ? 3.857 6.695 9.055 1 94.81 15 ARG B N 1
ATOM 1981 C CA . ARG B 1 15 ? 4.746 5.562 9.281 1 94.81 15 ARG B CA 1
ATOM 1982 C C . ARG B 1 15 ? 6.043 5.711 8.492 1 94.81 15 ARG B C 1
ATOM 1984 O O . ARG B 1 15 ? 6.172 6.621 7.668 1 94.81 15 ARG B O 1
ATOM 1991 N N . LEU B 1 16 ? 6.922 4.801 8.672 1 95.88 16 LEU B N 1
ATOM 1992 C CA . LEU B 1 16 ? 8.281 4.938 8.164 1 95.88 16 LEU B CA 1
ATOM 1993 C C . LEU B 1 16 ? 8.305 4.859 6.645 1 95.88 16 LEU B C 1
ATOM 1995 O O . LEU B 1 16 ? 9.109 5.539 5.996 1 95.88 16 LEU B O 1
ATOM 1999 N N . HIS B 1 17 ? 7.426 4.035 6.055 1 94.38 17 HIS B N 1
ATOM 2000 C CA . HIS B 1 17 ? 7.469 3.863 4.605 1 94.38 17 HIS B CA 1
ATOM 2001 C C . HIS B 1 17 ? 7.176 5.176 3.887 1 94.38 17 HIS B C 1
ATOM 2003 O O . HIS B 1 17 ? 7.684 5.414 2.789 1 94.38 17 HIS B O 1
ATOM 2009 N N . TYR B 1 18 ? 6.375 6.004 4.504 1 96.75 18 TYR B N 1
ATOM 2010 C CA . TYR B 1 18 ? 6.043 7.316 3.967 1 96.75 18 TYR B CA 1
ATOM 2011 C C . TYR B 1 18 ? 7.281 8.195 3.869 1 96.75 18 TYR B C 1
ATOM 2013 O O . TYR B 1 18 ? 7.559 8.773 2.814 1 96.75 18 TYR B O 1
ATOM 2021 N N . LEU B 1 19 ? 8.023 8.266 4.957 1 98.06 19 LEU B N 1
ATOM 2022 C CA . LEU B 1 19 ? 9.258 9.047 4.996 1 98.06 19 LEU B CA 1
ATOM 2023 C C . LEU B 1 19 ? 10.305 8.453 4.066 1 98.06 19 LEU B C 1
ATOM 2025 O O . LEU B 1 19 ? 11.07 9.188 3.43 1 98.06 19 LEU B O 1
ATOM 2029 N N . ALA B 1 20 ? 10.336 7.164 4.004 1 96.81 20 ALA B N 1
ATOM 2030 C CA . ALA B 1 20 ? 11.281 6.492 3.117 1 96.81 20 ALA B CA 1
ATOM 2031 C C . ALA B 1 20 ? 11.016 6.855 1.657 1 96.81 20 ALA B C 1
ATOM 2033 O O . ALA B 1 20 ? 11.953 7.07 0.887 1 96.81 20 ALA B O 1
ATOM 2034 N N . ARG B 1 21 ? 9.766 6.918 1.306 1 96.5 21 ARG B N 1
ATOM 2035 C CA . ARG B 1 21 ? 9.422 7.297 -0.06 1 96.5 21 ARG B CA 1
ATOM 2036 C C . ARG B 1 21 ? 9.852 8.727 -0.36 1 96.5 21 ARG B C 1
ATOM 2038 O O . ARG B 1 21 ? 10.359 9.016 -1.446 1 96.5 21 ARG B O 1
ATOM 2045 N N . ALA B 1 22 ? 9.594 9.555 0.571 1 97.25 22 ALA B N 1
ATOM 2046 C CA . ALA B 1 22 ? 10.031 10.945 0.428 1 97.25 22 ALA B CA 1
ATOM 2047 C C . ALA B 1 22 ? 11.547 11.023 0.276 1 97.25 22 ALA B C 1
ATOM 2049 O O . ALA B 1 22 ? 12.055 11.781 -0.556 1 97.25 22 ALA B O 1
ATOM 2050 N N . SER B 1 23 ? 12.25 10.203 1.008 1 96.88 23 SER B N 1
ATOM 2051 C CA . SER B 1 23 ? 13.711 10.227 0.979 1 96.88 23 SER B CA 1
ATOM 2052 C C . SER B 1 23 ? 14.242 9.727 -0.358 1 96.88 23 SER B C 1
ATOM 2054 O O . SER B 1 23 ? 15.383 10.023 -0.727 1 96.88 23 SER B O 1
ATOM 2056 N N . GLN B 1 24 ? 13.43 9.008 -1.103 1 95.31 24 GLN B N 1
ATOM 2057 C CA . GLN B 1 24 ? 13.844 8.422 -2.373 1 95.31 24 GLN B CA 1
ATOM 2058 C C . GLN B 1 24 ? 13.453 9.32 -3.545 1 95.31 24 GLN B C 1
ATOM 2060 O O . GLN B 1 24 ? 13.742 9 -4.699 1 95.31 24 GLN B O 1
ATOM 2065 N N . SER B 1 25 ? 12.82 10.445 -3.264 1 97.06 25 SER B N 1
ATOM 2066 C CA . SER B 1 25 ? 12.336 11.312 -4.328 1 97.06 25 SER B CA 1
ATOM 2067 C C . SER B 1 25 ? 13.07 12.656 -4.32 1 97.06 25 SER B C 1
ATOM 2069 O O . SER B 1 25 ? 13.422 13.164 -3.256 1 97.06 25 SER B O 1
ATOM 2071 N N . ASP B 1 26 ? 13.258 13.234 -5.535 1 97.62 26 ASP B N 1
ATOM 2072 C CA . ASP B 1 26 ? 13.797 14.586 -5.648 1 97.62 26 ASP B CA 1
ATOM 2073 C C . ASP B 1 26 ? 12.734 15.633 -5.297 1 97.62 26 ASP B C 1
ATOM 2075 O O . ASP B 1 26 ? 13.047 16.672 -4.719 1 97.62 26 ASP B O 1
ATOM 2079 N N . VAL B 1 27 ? 11.555 15.336 -5.695 1 98.19 27 VAL B N 1
ATOM 2080 C CA . VAL B 1 27 ? 10.406 16.188 -5.383 1 98.19 27 VAL B CA 1
ATOM 2081 C C . VAL B 1 27 ? 9.312 15.344 -4.734 1 98.19 27 VAL B C 1
ATOM 2083 O O . VAL B 1 27 ? 9.023 14.234 -5.184 1 98.19 27 VAL B O 1
ATOM 2086 N N . PHE B 1 28 ? 8.812 15.812 -3.682 1 98.38 28 PHE B N 1
ATOM 2087 C CA . PHE B 1 28 ? 7.676 15.211 -2.994 1 98.38 28 PHE B CA 1
ATOM 2088 C C . PHE B 1 28 ? 6.453 16.109 -3.078 1 98.38 28 PHE B C 1
ATOM 2090 O O . PHE B 1 28 ? 6.434 17.203 -2.494 1 98.38 28 PHE B O 1
ATOM 2097 N N . VAL B 1 29 ? 5.414 15.633 -3.818 1 98.31 29 VAL B N 1
ATOM 2098 C CA . VAL B 1 29 ? 4.176 16.406 -3.947 1 98.31 29 VAL B CA 1
ATOM 2099 C C . VAL B 1 29 ? 3.189 15.977 -2.863 1 98.31 29 VAL B C 1
ATOM 2101 O O . VAL B 1 29 ? 2.773 14.812 -2.814 1 98.31 29 VAL B O 1
ATOM 2104 N N . LEU B 1 30 ? 2.871 16.922 -2.01 1 97.94 30 LEU B N 1
ATOM 2105 C CA . LEU B 1 30 ? 1.791 16.688 -1.054 1 97.94 30 LEU B CA 1
ATOM 2106 C C . LEU B 1 30 ? 0.431 16.812 -1.732 1 97.94 30 LEU B C 1
ATOM 2108 O O . LEU B 1 30 ? 0.046 17.906 -2.17 1 97.94 30 LEU B O 1
ATOM 2112 N N . LEU B 1 31 ? -0.227 15.703 -1.865 1 97.12 31 LEU B N 1
ATOM 2113 C CA . LEU B 1 31 ? -1.545 15.656 -2.488 1 97.12 31 LEU B CA 1
ATOM 2114 C C . LEU B 1 31 ? -2.615 16.172 -1.532 1 97.12 31 LEU B C 1
ATOM 2116 O O . LEU B 1 31 ? -3.332 15.383 -0.913 1 97.12 31 LEU B O 1
ATOM 2120 N N . ASP B 1 32 ? -2.836 17.516 -1.465 1 95.81 32 ASP B N 1
ATOM 2121 C CA . ASP B 1 32 ? -3.662 18.094 -0.406 1 95.81 32 ASP B CA 1
ATOM 2122 C C . ASP B 1 32 ? -4.969 18.641 -0.968 1 95.81 32 ASP B C 1
ATOM 2124 O O . ASP B 1 32 ? -5.746 19.266 -0.243 1 95.81 32 ASP B O 1
ATOM 2128 N N . ASP B 1 33 ? -5.219 18.484 -2.279 1 94.25 33 ASP B N 1
ATOM 2129 C CA . ASP B 1 33 ? -6.469 18.953 -2.869 1 94.25 33 ASP B CA 1
ATOM 2130 C C . ASP B 1 33 ? -7.406 17.781 -3.172 1 94.25 33 ASP B C 1
ATOM 2132 O O . ASP B 1 33 ? -8.055 17.766 -4.219 1 94.25 33 ASP B O 1
ATOM 2136 N N . VAL B 1 34 ? -7.363 16.844 -2.332 1 92.56 34 VAL B N 1
ATOM 2137 C CA . VAL B 1 34 ? -8.273 15.703 -2.385 1 92.56 34 VAL B CA 1
ATOM 2138 C C . VAL B 1 34 ? -9.266 15.781 -1.224 1 92.56 34 VAL B C 1
ATOM 2140 O O . VAL B 1 34 ? -9.094 16.594 -0.309 1 92.56 34 VAL B O 1
ATOM 2143 N N . GLU B 1 35 ? -10.25 14.953 -1.281 1 90.69 35 GLU B N 1
ATOM 2144 C CA . GLU B 1 35 ? -11.297 14.984 -0.261 1 90.69 35 GLU B CA 1
ATOM 2145 C C . GLU B 1 35 ? -10.812 14.352 1.041 1 90.69 35 GLU B C 1
ATOM 2147 O O . GLU B 1 35 ? -10.055 13.383 1.021 1 90.69 35 GLU B O 1
ATOM 2152 N N . PHE B 1 36 ? -11.312 14.977 2.162 1 93.06 36 PHE B N 1
ATOM 2153 C CA . PHE B 1 36 ? -11.086 14.398 3.482 1 93.06 36 PHE B CA 1
ATOM 2154 C C . PHE B 1 36 ? -11.875 13.102 3.645 1 93.06 36 PHE B C 1
ATOM 2156 O O . PHE B 1 36 ? -13.023 13.008 3.203 1 93.06 36 PHE B O 1
ATOM 2163 N N . SER B 1 37 ? -11.195 12.094 4.203 1 89.44 37 SER B N 1
ATOM 2164 C CA . SER B 1 37 ? -11.867 10.844 4.535 1 89.44 37 SER B CA 1
ATOM 2165 C C . SER B 1 37 ? -11.578 10.43 5.977 1 89.44 37 SER B C 1
ATOM 2167 O O . SER B 1 37 ? -10.422 10.367 6.395 1 89.44 37 SER B O 1
ATOM 2169 N N . ARG B 1 38 ? -12.586 10.055 6.754 1 87.94 38 ARG B N 1
ATOM 2170 C CA . ARG B 1 38 ? -12.445 9.633 8.141 1 87.94 38 ARG B CA 1
ATOM 2171 C C . ARG B 1 38 ? -11.758 8.273 8.234 1 87.94 38 ARG B C 1
ATOM 2173 O O . ARG B 1 38 ? -11.273 7.887 9.297 1 87.94 38 ARG B O 1
ATOM 2180 N N . ARG B 1 39 ? -11.648 7.641 7.082 1 85.88 39 ARG B N 1
ATOM 2181 C CA . ARG B 1 39 ? -11.039 6.312 7.062 1 85.88 39 ARG B CA 1
ATOM 2182 C C . ARG B 1 39 ? -9.555 6.391 6.754 1 85.88 39 ARG B C 1
ATOM 2184 O O . ARG B 1 39 ? -8.852 5.379 6.789 1 85.88 39 ARG B O 1
ATOM 2191 N N . SER B 1 40 ? -9.102 7.594 6.543 1 89 40 SER B N 1
ATOM 2192 C CA . SER B 1 40 ? -7.715 7.82 6.137 1 89 40 SER B CA 1
ATOM 2193 C C . SER B 1 40 ? -6.852 8.242 7.32 1 89 40 SER B C 1
ATOM 2195 O O . SER B 1 40 ? -7.375 8.602 8.375 1 89 40 SER B O 1
ATOM 2197 N N . ARG B 1 41 ? -5.578 8.164 7.125 1 91.38 41 ARG B N 1
ATOM 2198 C CA . ARG B 1 41 ? -4.617 8.562 8.148 1 91.38 41 ARG B CA 1
ATOM 2199 C C . ARG B 1 41 ? -4.27 10.039 8.023 1 91.38 41 ARG B C 1
ATOM 2201 O O . ARG B 1 41 ? -3.312 10.516 8.641 1 91.38 41 ARG B O 1
ATOM 2208 N N . GLN B 1 42 ? -5.074 10.711 7.344 1 94 42 GLN B N 1
ATOM 2209 C CA . GLN B 1 42 ? -4.871 12.148 7.172 1 94 42 GLN B CA 1
ATOM 2210 C C . GLN B 1 42 ? -4.918 12.875 8.508 1 94 42 GLN B C 1
ATOM 2212 O O . GLN B 1 42 ? -4.266 13.906 8.688 1 94 42 GLN B O 1
ATOM 2217 N N . HIS B 1 43 ? -5.691 12.312 9.484 1 95.81 43 HIS B N 1
ATOM 2218 C CA . HIS B 1 43 ? -5.957 13.062 10.711 1 95.81 43 HIS B CA 1
ATOM 2219 C C . HIS B 1 43 ? -5.672 12.211 11.945 1 95.81 43 HIS B C 1
ATOM 2221 O O . HIS B 1 43 ? -6.125 12.539 13.047 1 95.81 43 HIS B O 1
ATOM 2227 N N . ARG B 1 44 ? -4.953 11.094 11.711 1 94.56 44 ARG B N 1
ATOM 2228 C CA . ARG B 1 44 ? -4.715 10.266 12.891 1 94.56 44 ARG B CA 1
ATOM 2229 C C . ARG B 1 44 ? -3.34 9.609 12.828 1 94.56 44 ARG B C 1
ATOM 2231 O O . ARG B 1 44 ? -2.82 9.344 11.742 1 94.56 44 ARG B O 1
ATOM 2238 N N . ALA B 1 45 ? -2.783 9.359 13.961 1 95.12 45 ALA B N 1
ATOM 2239 C CA . ALA B 1 45 ? -1.501 8.68 14.141 1 95.12 45 ALA B CA 1
ATOM 2240 C C . ALA B 1 45 ? -1.61 7.566 15.172 1 95.12 45 ALA B C 1
ATOM 2242 O O . ALA B 1 45 ? -2.232 7.742 16.219 1 95.12 45 ALA B O 1
ATOM 2243 N N . GLU B 1 46 ? -1.042 6.461 14.789 1 91.44 46 GLU B N 1
ATOM 2244 C CA . GLU B 1 46 ? -1.087 5.312 15.695 1 91.44 46 GLU B CA 1
ATOM 2245 C C . GLU B 1 46 ? 0.182 5.227 16.547 1 91.44 46 GLU B C 1
ATOM 2247 O O . GLU B 1 46 ? 1.287 5.133 16 1 91.44 46 GLU B O 1
ATOM 2252 N N . LEU B 1 47 ? 0.031 5.184 17.875 1 91.5 47 LEU B N 1
ATOM 2253 C CA . LEU B 1 47 ? 1.157 5.078 18.797 1 91.5 47 LEU B CA 1
ATOM 2254 C C . LEU B 1 47 ? 1.07 3.797 19.625 1 91.5 47 LEU B C 1
ATOM 2256 O O . LEU B 1 47 ? -0.024 3.281 19.859 1 91.5 47 LEU B O 1
ATOM 2260 N N . SER B 1 48 ? 2.193 3.301 19.984 1 84.44 48 SER B N 1
ATOM 2261 C CA . SER B 1 48 ? 2.25 2.143 20.875 1 84.44 48 SER B CA 1
ATOM 2262 C C . SER B 1 48 ? 2.357 2.57 22.344 1 84.44 48 SER B C 1
ATOM 2264 O O . SER B 1 48 ? 3.414 3.023 22.781 1 84.44 48 SER B O 1
ATOM 2266 N N . LEU B 1 49 ? 1.283 2.602 23.125 1 81.31 49 LEU B N 1
ATOM 2267 C CA . LEU B 1 49 ? 1.237 2.891 24.547 1 81.31 49 LEU B CA 1
ATOM 2268 C C . LEU B 1 49 ? 0.773 1.669 25.344 1 81.31 49 LEU B C 1
ATOM 2270 O O . LEU B 1 49 ? -0.261 1.714 26 1 81.31 49 LEU B O 1
ATOM 2274 N N . GLY B 1 50 ? 1.616 0.512 25.312 1 70.56 50 GLY B N 1
ATOM 2275 C CA . GLY B 1 50 ? 1.125 -0.749 25.844 1 70.56 50 GLY B CA 1
ATOM 2276 C C . GLY B 1 50 ? 0.15 -1.449 24.922 1 70.56 50 GLY B C 1
ATOM 2277 O O . GLY B 1 50 ? 0.321 -2.629 24.609 1 70.56 50 GLY B O 1
ATOM 2278 N N . SER B 1 51 ? -0.867 -0.775 24.547 1 73.06 51 SER B N 1
ATOM 2279 C CA . SER B 1 51 ? -1.771 -1.143 23.469 1 73.06 51 SER B CA 1
ATOM 2280 C C . SER B 1 51 ? -1.787 -0.076 22.375 1 73.06 51 SER B C 1
ATOM 2282 O O . SER B 1 51 ? -1.313 1.042 22.594 1 73.06 51 SER B O 1
ATOM 2284 N N . GLN B 1 52 ? -2.18 -0.42 21.297 1 75.5 52 GLN B N 1
ATOM 2285 C CA . GLN B 1 52 ? -2.277 0.556 20.219 1 75.5 52 GLN B CA 1
ATOM 2286 C C . GLN B 1 52 ? -3.293 1.645 20.547 1 75.5 52 GLN B C 1
ATOM 2288 O O . GLN B 1 52 ? -4.402 1.35 21 1 75.5 52 GLN B O 1
ATOM 2293 N N . GLN B 1 53 ? -2.729 2.896 20.531 1 86.81 53 GLN B N 1
ATOM 2294 C CA . GLN B 1 53 ? -3.57 4.062 20.766 1 86.81 53 GLN B CA 1
ATOM 2295 C C . GLN B 1 53 ? -3.492 5.047 19.609 1 86.81 53 GLN B C 1
ATOM 2297 O O . GLN B 1 53 ? -2.42 5.262 19.047 1 86.81 53 GLN B O 1
ATOM 2302 N N . TRP B 1 54 ? -4.613 5.625 19.312 1 91.56 54 TRP B N 1
ATOM 2303 C CA . TRP B 1 54 ? -4.66 6.582 18.203 1 91.56 54 TRP B CA 1
ATOM 2304 C C . TRP B 1 54 ? -4.664 8.016 18.734 1 91.56 54 TRP B C 1
ATOM 2306 O O . TRP B 1 54 ? -5.348 8.32 19.719 1 91.56 54 TRP B O 1
ATOM 2316 N N . LEU B 1 55 ? -3.801 8.883 18.234 1 96 55 LEU B N 1
ATOM 2317 C CA . LEU B 1 55 ? -3.988 10.328 18.266 1 96 55 LEU B CA 1
ATOM 2318 C C . LEU B 1 55 ? -4.848 10.805 17.109 1 96 55 LEU B C 1
ATOM 2320 O O . LEU B 1 55 ? -4.398 10.805 15.961 1 96 55 LEU B O 1
ATOM 2324 N N . THR B 1 56 ? -6.07 11.188 17.406 1 96.75 56 THR B N 1
ATOM 2325 C CA . THR B 1 56 ? -7 11.578 16.359 1 96.75 56 THR B CA 1
ATOM 2326 C C . THR B 1 56 ? -7.324 13.07 16.453 1 96.75 56 THR B C 1
ATOM 2328 O O . THR B 1 56 ? -7.77 13.547 17.5 1 96.75 56 THR B O 1
ATOM 2331 N N . ILE B 1 57 ? -7.09 13.805 15.398 1 97.5 57 ILE B N 1
ATOM 2332 C CA . ILE B 1 57 ? -7.516 15.203 15.312 1 97.5 57 ILE B CA 1
ATOM 2333 C C . ILE B 1 57 ? -9.008 15.266 14.984 1 97.5 57 ILE B C 1
ATOM 2335 O O . ILE B 1 57 ? -9.445 14.75 13.953 1 97.5 57 ILE B O 1
ATOM 2339 N N . PRO B 1 58 ? -9.727 15.875 15.859 1 96.75 58 PRO B N 1
ATOM 2340 C CA . PRO B 1 58 ? -11.164 15.953 15.602 1 96.75 58 PRO B CA 1
ATOM 2341 C C . PRO B 1 58 ? -11.508 16.922 14.469 1 96.75 58 PRO B C 1
ATOM 2343 O O . PRO B 1 58 ? -11.297 18.125 14.594 1 96.75 58 PRO B O 1
ATOM 2346 N N . VAL B 1 59 ? -12.047 16.391 13.367 1 95.75 59 VAL B N 1
ATOM 2347 C CA . VAL B 1 59 ? -12.445 17.203 12.227 1 95.75 59 VAL B CA 1
ATOM 2348 C C . VAL B 1 59 ? -13.953 17.453 12.273 1 95.75 59 VAL B C 1
ATOM 2350 O O . VAL B 1 59 ? -14.734 16.547 12.547 1 95.75 59 VAL B O 1
ATOM 2353 N N . LYS B 1 60 ? -14.289 18.703 12.031 1 93.19 60 LYS B N 1
ATOM 2354 C CA . LYS B 1 60 ? -15.703 19.062 12.07 1 93.19 60 LYS B CA 1
ATOM 2355 C C . LYS B 1 60 ? -16.5 18.297 11.008 1 93.19 60 LYS B C 1
ATOM 2357 O O . LYS B 1 60 ? -15.992 18.047 9.914 1 93.19 60 LYS B O 1
ATOM 2362 N N . HIS B 1 61 ? -17.562 17.656 11.531 1 75.62 61 HIS B N 1
ATOM 2363 C CA . HIS B 1 61 ? -18.438 16.938 10.617 1 75.62 61 HIS B CA 1
ATOM 2364 C C . HIS B 1 61 ? -19.109 17.875 9.625 1 75.62 61 HIS B C 1
ATOM 2366 O O . HIS B 1 61 ? -19.891 18.734 10.023 1 75.62 61 HIS B O 1
ATOM 2372 N N . GLU B 1 62 ? -18.516 18.203 8.672 1 66.75 62 GLU B N 1
ATOM 2373 C CA . GLU B 1 62 ? -19.25 18.938 7.645 1 66.75 62 GLU B CA 1
ATOM 2374 C C . GLU B 1 62 ? -19.781 18 6.562 1 66.75 62 GLU B C 1
ATOM 2376 O O . GLU B 1 62 ? -19.797 16.781 6.738 1 66.75 62 GLU B O 1
ATOM 2381 N N . ASN B 1 63 ? -20.234 18.578 5.312 1 63.31 63 ASN B N 1
ATOM 2382 C CA . ASN B 1 63 ? -20.75 17.891 4.137 1 63.31 63 ASN B CA 1
ATOM 2383 C C . ASN B 1 63 ? -19.797 16.812 3.648 1 63.31 63 ASN B C 1
ATOM 2385 O O . ASN B 1 63 ? -18.594 16.875 3.928 1 63.31 63 ASN B O 1
ATOM 2389 N N . ASP B 1 64 ? -20.375 15.883 3.066 1 65.19 64 ASP B N 1
ATOM 2390 C CA . ASP B 1 64 ? -19.656 14.867 2.311 1 65.19 64 ASP B CA 1
ATOM 2391 C C . ASP B 1 64 ? -18.75 15.5 1.257 1 65.19 64 ASP B C 1
ATOM 2393 O O . ASP B 1 64 ? -19.062 16.578 0.737 1 65.19 64 ASP B O 1
ATOM 2397 N N . ASP B 1 65 ? -17.359 15.32 1.273 1 81.19 65 ASP B N 1
ATOM 2398 C CA . ASP B 1 65 ? -16.578 15.688 0.103 1 81.19 65 ASP B CA 1
ATOM 2399 C C . ASP B 1 65 ? -15.766 16.953 0.364 1 81.19 65 ASP B C 1
ATOM 2401 O O . ASP B 1 65 ? -15.547 17.766 -0.546 1 81.19 65 ASP B O 1
ATOM 2405 N N . VAL B 1 66 ? -15.562 17.297 1.535 1 90.81 66 VAL B N 1
ATOM 2406 C CA . VAL B 1 66 ? -14.727 18.453 1.828 1 90.81 66 VAL B CA 1
ATOM 2407 C C . VAL B 1 66 ? -13.273 18.156 1.474 1 90.81 66 VAL B C 1
ATOM 2409 O O . VAL B 1 66 ? -12.773 17.062 1.769 1 90.81 66 VAL B O 1
ATOM 2412 N N . LEU B 1 67 ? -12.656 19.156 0.803 1 92.56 67 LEU B N 1
ATOM 2413 C CA . LEU B 1 67 ? -11.242 19.016 0.482 1 92.56 67 LEU B CA 1
ATOM 2414 C C . LEU B 1 67 ? -10.391 19.062 1.746 1 92.56 67 LEU B C 1
ATOM 2416 O O . LEU B 1 67 ? -10.766 19.719 2.725 1 92.56 67 LEU B O 1
ATOM 2420 N N . LEU B 1 68 ? -9.242 18.391 1.753 1 93.88 68 LEU B N 1
ATOM 2421 C CA . LEU B 1 68 ? -8.297 18.422 2.865 1 93.88 68 LEU B CA 1
ATOM 2422 C C . LEU B 1 68 ? -7.926 19.859 3.217 1 93.88 68 LEU B C 1
ATOM 2424 O O . LEU B 1 68 ? -7.801 20.203 4.395 1 93.88 68 LEU B O 1
ATOM 2428 N N . THR B 1 69 ? -7.785 20.734 2.172 1 95 69 THR B N 1
ATOM 2429 C CA . THR B 1 69 ? -7.375 22.125 2.357 1 95 69 THR B CA 1
ATOM 2430 C C . THR B 1 69 ? -8.477 22.938 3.047 1 95 69 THR B C 1
ATOM 2432 O O . THR B 1 69 ? -8.227 24.016 3.57 1 95 69 THR B O 1
ATOM 2435 N N . GLU B 1 70 ? -9.664 22.375 3.139 1 94.94 70 GLU B N 1
ATOM 2436 C CA . GLU B 1 70 ? -10.805 23.109 3.674 1 94.94 70 GLU B CA 1
ATOM 2437 C C . GLU B 1 70 ? -11.32 22.484 4.961 1 94.94 70 GLU B C 1
ATOM 2439 O O . GLU B 1 70 ? -12.094 23.094 5.695 1 94.94 70 GLU B O 1
ATOM 2444 N N . ALA B 1 71 ? -10.914 21.25 5.223 1 95.56 71 ALA B N 1
ATOM 2445 C CA . ALA B 1 71 ? -11.375 20.531 6.414 1 95.56 71 ALA B CA 1
ATOM 2446 C C . ALA B 1 71 ? -10.992 21.297 7.684 1 95.56 71 ALA B C 1
ATOM 2448 O O . ALA B 1 71 ? -9.828 21.641 7.875 1 95.56 71 ALA B O 1
ATOM 2449 N N . GLU B 1 72 ? -11.992 21.5 8.562 1 96.12 72 GLU B N 1
ATOM 2450 C CA . GLU B 1 72 ? -11.766 22.266 9.781 1 96.12 72 GLU B CA 1
ATOM 2451 C C . GLU B 1 72 ? -11.68 21.359 11 1 96.12 72 GLU B C 1
ATOM 2453 O O . GLU B 1 72 ? -12.422 20.375 11.102 1 96.12 72 GLU B O 1
ATOM 2458 N N . ILE B 1 73 ? -10.914 21.781 11.93 1 96.75 73 ILE B N 1
ATOM 2459 C CA . ILE B 1 73 ? -10.711 21.047 13.172 1 96.75 73 ILE B CA 1
ATOM 2460 C C . ILE B 1 73 ? -11.688 21.531 14.234 1 96.75 73 ILE B C 1
ATOM 2462 O O . ILE B 1 73 ? -11.922 22.75 14.359 1 96.75 73 ILE B O 1
ATOM 2466 N N . ASP B 1 74 ? -12.258 20.641 14.953 1 96.44 74 ASP B N 1
ATOM 2467 C CA . ASP B 1 74 ? -13.031 21 16.141 1 96.44 74 ASP B CA 1
ATOM 2468 C C . ASP B 1 74 ? -12.125 21.25 17.344 1 96.44 74 ASP B C 1
ATOM 2470 O O . ASP B 1 74 ? -11.836 20.328 18.109 1 96.44 74 ASP B O 1
ATOM 2474 N N . THR B 1 75 ? -11.805 22.422 17.594 1 95.81 75 THR B N 1
ATOM 2475 C CA . THR B 1 75 ? -10.844 22.766 18.625 1 95.81 75 THR B CA 1
ATOM 2476 C C . THR B 1 75 ? -11.508 22.734 20 1 95.81 75 THR B C 1
ATOM 2478 O O . THR B 1 75 ? -10.82 22.766 21.031 1 95.81 75 THR B O 1
ATOM 2481 N N . SER B 1 76 ? -12.781 22.625 20.047 1 95.12 76 SER B N 1
ATOM 2482 C CA . SER B 1 76 ? -13.484 22.625 21.328 1 95.12 76 SER B CA 1
ATOM 2483 C C . SER B 1 76 ? -13.133 21.406 22.156 1 95.12 76 SER B C 1
ATOM 2485 O O . SER B 1 76 ? -13.242 21.422 23.391 1 95.12 76 SER B O 1
ATOM 2487 N N . SER B 1 77 ? -12.664 20.406 21.5 1 94.5 77 SER B N 1
ATOM 2488 C CA . SER B 1 77 ? -12.305 19.172 22.188 1 94.5 77 SER B CA 1
ATOM 2489 C C . SER B 1 77 ? -10.945 19.297 22.875 1 94.5 77 SER B C 1
ATOM 2491 O O . SER B 1 77 ? -10.562 18.422 23.656 1 94.5 77 SER B O 1
ATOM 2493 N N . ARG B 1 78 ? -10.219 20.375 22.641 1 96.88 78 ARG B N 1
ATOM 2494 C CA . ARG B 1 78 ? -8.883 20.641 23.172 1 96.88 78 ARG B CA 1
ATOM 2495 C C . ARG B 1 78 ? -7.926 19.5 22.828 1 96.88 78 ARG B C 1
ATOM 2497 O O . ARG B 1 78 ? -7.227 18.984 23.703 1 96.88 78 ARG B O 1
ATOM 2504 N N . PHE B 1 79 ? -8 19.125 21.547 1 97.81 79 PHE B N 1
ATOM 2505 C CA . PHE B 1 79 ? -7.238 17.969 21.078 1 97.81 79 PHE B CA 1
ATOM 2506 C C . PHE B 1 79 ? -5.742 18.219 21.203 1 97.81 79 PHE B C 1
ATOM 2508 O O . PHE B 1 79 ? -4.969 17.297 21.453 1 97.81 79 PHE B O 1
ATOM 2515 N N . ALA B 1 80 ? -5.312 19.469 21 1 98.12 80 ALA B N 1
ATOM 2516 C CA . ALA B 1 80 ? -3.887 19.781 21 1 98.12 80 ALA B CA 1
ATOM 2517 C C . ALA B 1 80 ? -3.264 19.531 22.375 1 98.12 80 ALA B C 1
ATOM 2519 O O . ALA B 1 80 ? -2.201 18.922 22.469 1 98.12 80 ALA B O 1
ATOM 2520 N N . GLU B 1 81 ? -3.916 19.984 23.391 1 97.69 81 GLU B N 1
ATOM 2521 C CA . GLU B 1 81 ? -3.455 19.75 24.75 1 97.69 81 GLU B CA 1
ATOM 2522 C C . GLU B 1 81 ? -3.412 18.266 25.078 1 97.69 81 GLU B C 1
ATOM 2524 O O . GLU B 1 81 ? -2.445 17.781 25.672 1 97.69 81 GLU B O 1
ATOM 2529 N N . LYS B 1 82 ? -4.445 17.594 24.641 1 97.5 82 LYS B N 1
ATOM 2530 C CA . LYS B 1 82 ? -4.531 16.156 24.906 1 97.5 82 LYS B CA 1
ATOM 2531 C C . LYS B 1 82 ? -3.422 15.406 24.172 1 97.5 82 LYS B C 1
ATOM 2533 O O . LYS B 1 82 ? -2.768 14.539 24.766 1 97.5 82 LYS B O 1
ATOM 2538 N N . HIS B 1 83 ? -3.258 15.703 22.891 1 97.88 83 HIS B N 1
ATOM 2539 C CA . HIS B 1 83 ? -2.23 15.023 22.109 1 97.88 83 HIS B CA 1
ATOM 2540 C C . HIS B 1 83 ? -0.838 15.312 22.672 1 97.88 83 HIS B C 1
ATOM 2542 O O . HIS B 1 83 ? -0.041 14.391 22.859 1 97.88 83 HIS B O 1
ATOM 2548 N N . TYR B 1 84 ? -0.578 16.562 22.984 1 97.62 84 TYR B N 1
ATOM 2549 C CA . TYR B 1 84 ? 0.736 16.906 23.516 1 97.62 84 TYR B CA 1
ATOM 2550 C C . TYR B 1 84 ? 0.955 16.25 24.875 1 97.62 84 TYR B C 1
ATOM 2552 O O . TYR B 1 84 ? 2.053 15.781 25.172 1 97.62 84 TYR B O 1
ATOM 2560 N N . GLY B 1 85 ? -0.071 16.234 25.703 1 97.06 85 GLY B N 1
ATOM 2561 C CA . GLY B 1 85 ? 0.022 15.523 26.969 1 97.06 85 GLY B CA 1
ATOM 2562 C C . GLY B 1 85 ? 0.389 14.062 26.797 1 97.06 85 GLY B C 1
ATOM 2563 O O . GLY B 1 85 ? 1.241 13.539 27.516 1 97.06 85 GLY B O 1
ATOM 2564 N N . THR B 1 86 ? -0.218 13.414 25.844 1 96.44 86 THR B N 1
ATOM 2565 C CA . THR B 1 86 ? 0.07 12.016 25.547 1 96.44 86 THR B CA 1
ATOM 2566 C C . THR B 1 86 ? 1.517 11.844 25.094 1 96.44 86 THR B C 1
ATOM 2568 O O . THR B 1 86 ? 2.207 10.922 25.531 1 96.44 86 THR B O 1
ATOM 2571 N N . LEU B 1 87 ? 1.955 12.758 24.266 1 96.88 87 LEU B N 1
ATOM 2572 C CA . LEU B 1 87 ? 3.32 12.703 23.766 1 96.88 87 LEU B CA 1
ATOM 2573 C C . LEU B 1 87 ? 4.328 12.938 24.875 1 96.88 87 LEU B C 1
ATOM 2575 O O . LEU B 1 87 ? 5.355 12.25 24.953 1 96.88 87 LEU B O 1
ATOM 2579 N N . GLN B 1 88 ? 4.035 13.812 25.781 1 96.5 88 GLN B N 1
ATOM 2580 C CA . GLN B 1 88 ? 4.906 14.086 26.906 1 96.5 88 GLN B CA 1
ATOM 2581 C C . GLN B 1 88 ? 4.977 12.891 27.844 1 96.5 88 GLN B C 1
ATOM 2583 O O . GLN B 1 88 ? 6.043 12.578 28.391 1 96.5 88 GLN B O 1
ATOM 2588 N N . HIS B 1 89 ? 3.893 12.352 28.047 1 95.56 89 HIS B N 1
ATOM 2589 C CA . HIS B 1 89 ? 3.844 11.164 28.906 1 95.56 89 HIS B CA 1
ATOM 2590 C C . HIS B 1 89 ? 4.688 10.031 28.328 1 95.56 89 HIS B C 1
ATOM 2592 O O . HIS B 1 89 ? 5.418 9.359 29.062 1 95.56 89 HIS B O 1
ATOM 2598 N N . LYS B 1 90 ? 4.59 9.891 27.062 1 94.75 90 LYS B N 1
ATOM 2599 C CA . LYS B 1 90 ? 5.238 8.75 26.422 1 94.75 90 LYS B CA 1
ATOM 2600 C C . LYS B 1 90 ? 6.727 9.008 26.219 1 94.75 90 LYS B C 1
ATOM 2602 O O . LYS B 1 90 ? 7.555 8.117 26.406 1 94.75 90 LYS B O 1
ATOM 2607 N N . TYR B 1 91 ? 7.043 10.242 25.828 1 95.56 91 TYR B N 1
ATOM 2608 C CA . TYR B 1 91 ? 8.406 10.484 25.359 1 95.56 91 TYR B CA 1
ATOM 2609 C C . TYR B 1 91 ? 9.148 11.398 26.328 1 95.56 91 TYR B C 1
ATOM 2611 O O . TYR B 1 91 ? 10.336 11.695 26.109 1 95.56 91 T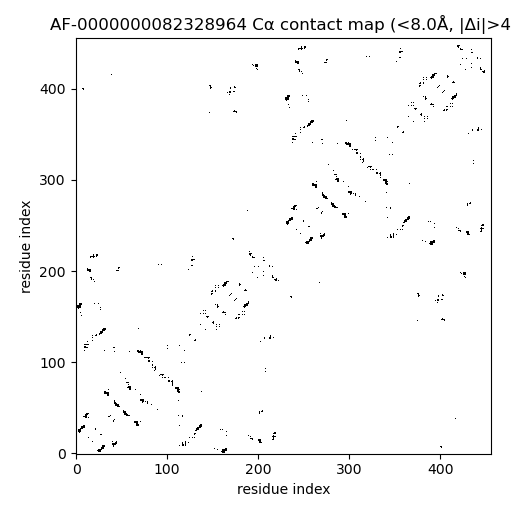YR B O 1
ATOM 2619 N N . GLY B 1 92 ? 8.477 11.898 27.297 1 95.5 92 GLY B N 1
ATOM 2620 C CA . GLY B 1 92 ? 9.117 12.773 28.266 1 95.5 92 GLY B CA 1
ATOM 2621 C C . GLY B 1 92 ? 9.602 14.086 27.656 1 95.5 92 GLY B C 1
ATOM 2622 O O . GLY B 1 92 ? 8.859 14.742 26.922 1 95.5 92 GLY B O 1
ATOM 2623 N N . SER B 1 93 ? 10.812 14.484 28.016 1 95.81 93 SER B N 1
ATOM 2624 C CA . SER B 1 93 ? 11.359 15.781 27.609 1 95.81 93 SER B CA 1
ATOM 2625 C C . SER B 1 93 ? 11.625 15.828 26.109 1 95.81 93 SER B C 1
ATOM 2627 O O . SER B 1 93 ? 11.656 16.906 25.516 1 95.81 93 SER B O 1
ATOM 2629 N N . ASP B 1 94 ? 11.781 14.672 25.484 1 95.62 94 ASP B N 1
ATOM 2630 C CA . ASP B 1 94 ? 12.031 14.625 24.047 1 95.62 94 ASP B CA 1
ATOM 2631 C C . ASP B 1 94 ? 10.859 15.211 23.25 1 95.62 94 ASP B C 1
ATOM 2633 O O . ASP B 1 94 ? 11.055 15.789 22.188 1 95.62 94 ASP B O 1
ATOM 2637 N N . ALA B 1 95 ? 9.695 15.156 23.812 1 96.31 95 ALA B N 1
ATOM 2638 C CA . ALA B 1 95 ? 8.484 15.633 23.156 1 96.31 95 ALA B CA 1
ATOM 2639 C C . ALA B 1 95 ? 8.477 17.156 23.047 1 96.31 95 ALA B C 1
ATOM 2641 O O . ALA B 1 95 ? 7.672 17.719 22.297 1 96.31 95 ALA B O 1
ATOM 2642 N N . GLU B 1 96 ? 9.328 17.844 23.734 1 97.12 96 GLU B N 1
ATOM 2643 C CA . GLU B 1 96 ? 9.352 19.312 23.766 1 97.12 96 GLU B CA 1
ATOM 2644 C C . GLU B 1 96 ? 9.539 19.891 22.375 1 97.12 96 GLU B C 1
ATOM 2646 O O . GLU B 1 96 ? 9.031 20.969 22.078 1 97.12 96 GLU B O 1
ATOM 2651 N N . ILE B 1 97 ? 10.219 19.188 21.516 1 96.56 97 ILE B N 1
ATOM 2652 C CA . ILE B 1 97 ? 10.469 19.656 20.156 1 96.56 97 ILE B CA 1
ATOM 2653 C C . ILE B 1 97 ? 9.148 19.812 19.406 1 96.56 97 ILE B C 1
ATOM 2655 O O . ILE B 1 97 ? 9.07 20.547 18.422 1 96.56 97 ILE B O 1
ATOM 2659 N N . LEU B 1 98 ? 8.094 19.125 19.875 1 97.69 98 LEU B N 1
ATOM 2660 C CA . LEU B 1 98 ? 6.809 19.141 19.188 1 97.69 98 LEU B CA 1
ATOM 2661 C C . LEU B 1 98 ? 5.871 20.172 19.797 1 97.69 98 LEU B C 1
ATOM 2663 O O . LEU B 1 98 ? 4.812 20.469 19.234 1 97.69 98 LEU B O 1
ATOM 2667 N N . LYS B 1 99 ? 6.223 20.812 20.891 1 97.75 99 LYS B N 1
ATOM 2668 C CA . LYS B 1 99 ? 5.383 21.734 21.641 1 97.75 99 LYS B CA 1
ATOM 2669 C C . LYS B 1 99 ? 4.906 22.875 20.75 1 97.75 99 LYS B C 1
ATOM 2671 O O . LYS B 1 99 ? 3.736 23.266 20.812 1 97.75 99 LYS B O 1
ATOM 2676 N N . PRO B 1 100 ? 5.777 23.422 19.922 1 97.81 100 PRO B N 1
ATOM 2677 C CA . PRO B 1 100 ? 5.367 24.578 19.109 1 97.81 100 PRO B CA 1
ATOM 2678 C C . PRO B 1 100 ? 4.18 24.266 18.203 1 97.81 100 PRO B C 1
ATOM 2680 O O . PRO B 1 100 ? 3.428 25.172 17.828 1 97.81 100 PRO B O 1
ATOM 2683 N N . PHE B 1 101 ? 3.951 23.016 17.859 1 97.75 101 PHE B N 1
ATOM 2684 C CA . PHE B 1 101 ? 2.885 22.656 16.938 1 97.75 101 PHE B CA 1
ATOM 2685 C C . PHE B 1 101 ? 1.556 22.516 17.672 1 97.75 101 PHE B C 1
ATOM 2687 O O . PHE B 1 101 ? 0.497 22.453 17.031 1 97.75 101 PHE B O 1
ATOM 2694 N N . TYR B 1 102 ? 1.571 22.531 18.969 1 97.81 102 TYR B N 1
ATOM 2695 C CA . TYR B 1 102 ? 0.361 22.297 19.75 1 97.81 102 TYR B CA 1
ATOM 2696 C C . TYR B 1 102 ? 0.017 23.531 20.594 1 97.81 102 TYR B C 1
ATOM 2698 O O . TYR B 1 102 ? -1.131 23.703 21.016 1 97.81 102 TYR B O 1
ATOM 2706 N N . GLU B 1 103 ? 1.023 24.328 20.875 1 96.75 103 GLU B N 1
ATOM 2707 C CA . GLU B 1 103 ? 0.834 25.469 21.766 1 96.75 103 GLU B CA 1
ATOM 2708 C C . GLU B 1 103 ? -0.137 26.484 21.156 1 96.75 103 GLU B C 1
ATOM 2710 O O . GLU B 1 103 ? 0.048 26.922 20.031 1 96.75 103 GLU B O 1
ATOM 2715 N N . GLY B 1 104 ? -1.176 26.812 21.859 1 96.31 104 GLY B N 1
ATOM 2716 C CA . GLY B 1 104 ? -2.129 27.844 21.453 1 96.31 104 GLY B CA 1
ATOM 2717 C C . GLY B 1 104 ? -3.094 27.375 20.391 1 96.31 104 GLY B C 1
ATOM 2718 O O . GLY B 1 104 ? -3.986 28.109 19.984 1 96.31 104 GLY B O 1
ATOM 2719 N N . VAL B 1 105 ? -2.98 26.125 19.969 1 97.31 105 VAL B N 1
ATOM 2720 C CA . VAL B 1 105 ? -3.764 25.594 18.844 1 97.31 105 VAL B CA 1
ATOM 2721 C C . VAL B 1 105 ? -5.234 25.5 19.25 1 97.31 105 VAL B C 1
ATOM 2723 O O . VAL B 1 105 ? -6.117 25.875 18.469 1 97.31 105 VAL B O 1
ATOM 2726 N N . ASP B 1 106 ? -5.496 25.125 20.453 1 96.88 106 ASP B N 1
ATOM 2727 C CA . ASP B 1 106 ? -6.859 24.891 20.906 1 96.88 106 ASP B CA 1
ATOM 2728 C C . ASP B 1 106 ? -7.633 26.188 21.047 1 96.88 106 ASP B C 1
ATOM 2730 O O . ASP B 1 106 ? -8.859 26.188 21.141 1 96.88 106 ASP B O 1
ATOM 2734 N N . ASP B 1 107 ? -6.957 27.281 21.047 1 96.38 107 ASP B N 1
ATOM 2735 C CA . ASP B 1 107 ? -7.602 28.578 21.234 1 96.38 107 ASP B CA 1
ATOM 2736 C C . ASP B 1 107 ? -8.008 29.188 19.891 1 96.38 107 ASP B C 1
ATOM 2738 O O . ASP B 1 107 ? -8.711 30.203 19.844 1 96.38 107 ASP B O 1
ATOM 2742 N N . ARG B 1 108 ? -7.574 28.531 18.828 1 94.94 108 ARG B N 1
ATOM 2743 C CA . ARG B 1 108 ? -7.934 29.016 17.5 1 94.94 108 ARG B CA 1
ATOM 2744 C C . ARG B 1 108 ? -9.383 28.688 17.156 1 94.94 108 ARG B C 1
ATOM 2746 O O . ARG B 1 108 ? -9.82 27.547 17.359 1 94.94 108 ARG B O 1
ATOM 2753 N N . GLN B 1 109 ? -10.109 29.703 16.734 1 91.5 109 GLN B N 1
ATOM 2754 C CA . GLN B 1 109 ? -11.516 29.484 16.391 1 91.5 109 GLN B CA 1
ATOM 2755 C C . GLN B 1 109 ? -11.656 28.781 15.047 1 91.5 109 GLN B C 1
ATOM 2757 O O . GLN B 1 109 ? -12.516 27.922 14.875 1 91.5 109 GLN B O 1
ATOM 2762 N N . VAL B 1 110 ? -10.875 29.203 14.102 1 93.19 110 VAL B N 1
ATOM 2763 C CA . VAL B 1 110 ? -10.852 28.578 12.781 1 93.19 110 VAL B CA 1
ATOM 2764 C C . VAL B 1 110 ? -9.469 28 12.516 1 93.19 110 VAL B C 1
ATOM 2766 O O . VAL B 1 110 ? -8.461 28.703 12.578 1 93.19 110 VAL B O 1
ATOM 2769 N N . LEU B 1 111 ? -9.445 26.672 12.297 1 96.88 111 LEU B N 1
ATOM 2770 C CA . LEU B 1 111 ? -8.211 25.938 12.062 1 96.88 111 LEU B CA 1
ATOM 2771 C C . LEU B 1 111 ? -8.43 24.797 11.07 1 96.88 111 LEU B C 1
ATOM 2773 O O . LEU B 1 111 ? -9.312 23.953 11.273 1 96.88 111 LEU B O 1
ATOM 2777 N N . ARG B 1 112 ? -7.641 24.891 9.984 1 96.62 112 ARG B N 1
ATOM 2778 C CA . ARG B 1 112 ? -7.762 23.828 8.992 1 96.62 112 ARG B CA 1
ATOM 2779 C C . ARG B 1 112 ? -6.824 22.672 9.32 1 96.62 112 ARG B C 1
ATOM 2781 O O . ARG B 1 112 ? -5.754 22.875 9.898 1 96.62 112 ARG B O 1
ATOM 2788 N N . LEU B 1 113 ? -7.234 21.469 8.906 1 96.94 113 LEU B N 1
ATOM 2789 C CA . LEU B 1 113 ? -6.488 20.25 9.18 1 96.94 113 LEU B CA 1
ATOM 2790 C C . LEU B 1 113 ? -5.059 20.359 8.664 1 96.94 113 LEU B C 1
ATOM 2792 O O . LEU B 1 113 ? -4.113 20.016 9.367 1 96.94 113 LEU B O 1
ATOM 2796 N N . VAL B 1 114 ? -4.863 20.922 7.449 1 96.88 114 VAL B N 1
ATOM 2797 C CA . VAL B 1 114 ? -3.559 20.969 6.793 1 96.88 114 VAL B CA 1
ATOM 2798 C C . VAL B 1 114 ? -2.633 21.906 7.551 1 96.88 114 VAL B C 1
ATOM 2800 O O . VAL B 1 114 ? -1.408 21.828 7.422 1 96.88 114 VAL B O 1
ATOM 2803 N N . GLU B 1 115 ? -3.188 22.812 8.375 1 96.69 115 GLU B N 1
ATOM 2804 C CA . GLU B 1 115 ? -2.383 23.75 9.156 1 96.69 115 GLU B CA 1
ATOM 2805 C C . GLU B 1 115 ? -1.695 23.031 10.32 1 96.69 115 GLU B C 1
ATOM 2807 O O . GLU B 1 115 ? -0.774 23.578 10.93 1 96.69 115 GLU B O 1
ATOM 2812 N N . ILE B 1 116 ? -2.107 21.844 10.641 1 97.31 116 ILE B N 1
ATOM 2813 C CA . ILE B 1 116 ? -1.457 21.031 11.664 1 97.31 116 ILE B CA 1
ATOM 2814 C C . ILE B 1 116 ? -0.663 19.906 11.008 1 97.31 116 ILE B C 1
ATOM 2816 O O . ILE B 1 116 ? 0.519 19.719 11.312 1 97.31 116 ILE B O 1
ATOM 2820 N N . THR B 1 117 ? -1.266 19.219 10.039 1 97.62 117 THR B N 1
ATOM 2821 C CA . THR B 1 117 ? -0.684 18 9.492 1 97.62 117 THR B CA 1
ATOM 2822 C C . THR B 1 117 ? 0.54 18.328 8.641 1 97.62 117 THR B C 1
ATOM 2824 O O . THR B 1 117 ? 1.549 17.625 8.703 1 97.62 117 THR B O 1
ATOM 2827 N N . VAL B 1 118 ? 0.517 19.406 7.879 1 97.69 118 VAL B N 1
ATOM 2828 C CA . VAL B 1 118 ? 1.614 19.703 6.965 1 97.69 118 VAL B CA 1
ATOM 2829 C C . VAL B 1 118 ? 2.84 20.156 7.762 1 97.69 118 VAL B C 1
ATOM 2831 O O . VAL B 1 118 ? 3.926 19.594 7.609 1 97.69 118 VAL B O 1
ATOM 2834 N N . PRO B 1 119 ? 2.701 21.109 8.727 1 97.69 119 PRO B N 1
ATOM 2835 C CA . PRO B 1 119 ? 3.893 21.516 9.484 1 97.69 119 PRO B CA 1
ATOM 2836 C C . PRO B 1 119 ? 4.484 20.375 10.305 1 97.69 119 PRO B C 1
ATOM 2838 O O . PRO B 1 119 ? 5.711 20.25 10.406 1 97.69 119 PRO B O 1
ATOM 2841 N N . THR B 1 120 ? 3.639 19.547 10.93 1 98.06 120 THR B N 1
ATOM 2842 C CA . THR B 1 120 ? 4.164 18.438 11.711 1 98.06 120 THR B CA 1
ATOM 2843 C C . THR B 1 120 ? 4.867 17.438 10.812 1 98.06 120 THR B C 1
ATOM 2845 O O . THR B 1 120 ? 5.906 16.875 11.18 1 98.06 120 THR B O 1
ATOM 2848 N N . LEU B 1 121 ? 4.336 17.219 9.648 1 98.25 121 LEU B N 1
ATOM 2849 C CA . LEU B 1 121 ? 4.953 16.312 8.688 1 98.25 121 LEU B CA 1
ATOM 2850 C C . LEU B 1 121 ? 6.312 16.844 8.242 1 98.25 121 LEU B C 1
ATOM 2852 O O . LEU B 1 121 ? 7.289 16.094 8.195 1 98.25 121 LEU B O 1
ATOM 2856 N N . LEU B 1 122 ? 6.41 18.141 7.922 1 98.19 122 LEU B N 1
ATOM 2857 C CA . LEU B 1 122 ? 7.66 18.75 7.488 1 98.19 122 LEU B CA 1
ATOM 2858 C C . LEU B 1 122 ? 8.711 18.688 8.594 1 98.19 122 LEU B C 1
ATOM 2860 O O . LEU B 1 122 ? 9.898 18.5 8.32 1 98.19 122 LEU B O 1
ATOM 2864 N N . GLU B 1 123 ? 8.242 18.844 9.82 1 98.19 123 GLU B N 1
ATOM 2865 C CA . GLU B 1 123 ? 9.156 18.688 10.953 1 98.19 123 GLU B CA 1
ATOM 2866 C C . GLU B 1 123 ? 9.742 17.281 10.992 1 98.19 123 GLU B C 1
ATOM 2868 O O . GLU B 1 123 ? 10.93 17.109 11.281 1 98.19 123 GLU B O 1
ATOM 2873 N N . MET B 1 124 ? 8.93 16.266 10.703 1 98.38 124 MET B N 1
ATOM 2874 C CA . MET B 1 124 ? 9.43 14.891 10.664 1 98.38 124 MET B CA 1
ATOM 2875 C C . MET B 1 124 ? 10.438 14.703 9.531 1 98.38 124 MET B C 1
ATOM 2877 O O . MET B 1 124 ? 11.461 14.039 9.711 1 98.38 124 MET B O 1
ATOM 2881 N N . PHE B 1 125 ? 10.133 15.336 8.336 1 98.44 125 PHE B N 1
ATOM 2882 C CA . PHE B 1 125 ? 11.102 15.273 7.25 1 98.44 125 PHE B CA 1
ATOM 2883 C C . PHE B 1 125 ? 12.445 15.836 7.703 1 98.44 125 PHE B C 1
ATOM 2885 O O . PHE B 1 125 ? 13.492 15.219 7.465 1 98.44 125 PHE B O 1
ATOM 2892 N N . ASP B 1 126 ? 12.391 16.938 8.398 1 97.88 126 ASP B N 1
ATOM 2893 C CA . ASP B 1 126 ? 13.609 17.594 8.867 1 97.88 126 ASP B CA 1
ATOM 2894 C C . ASP B 1 126 ? 14.344 16.719 9.883 1 97.88 126 ASP B C 1
ATOM 2896 O O . ASP B 1 126 ? 15.555 16.5 9.766 1 97.88 126 ASP B O 1
ATOM 2900 N N . ARG B 1 127 ? 13.625 16.172 10.828 1 97.56 127 ARG B N 1
ATOM 2901 C CA . ARG B 1 127 ? 14.219 15.398 11.922 1 97.56 127 ARG B CA 1
ATOM 2902 C C . ARG B 1 127 ? 14.805 14.086 11.414 1 97.56 127 ARG B C 1
ATOM 2904 O O . ARG B 1 127 ? 15.742 13.555 12 1 97.56 127 ARG B O 1
ATOM 2911 N N . PHE B 1 128 ? 14.25 13.594 10.32 1 98.19 128 PHE B N 1
ATOM 2912 C CA . PHE B 1 128 ? 14.75 12.352 9.742 1 98.19 128 PHE B CA 1
ATOM 2913 C C . PHE B 1 128 ? 15.758 12.641 8.633 1 98.19 128 PHE B C 1
ATOM 2915 O O . PHE B 1 128 ? 16.188 11.727 7.926 1 98.19 128 PHE B O 1
ATOM 2922 N N . ASP B 1 129 ? 16.047 13.906 8.375 1 97.44 129 ASP B N 1
ATOM 2923 C CA . ASP B 1 129 ? 16.984 14.352 7.359 1 97.44 129 ASP B CA 1
ATOM 2924 C C . ASP B 1 129 ? 16.547 13.914 5.965 1 97.44 129 ASP B C 1
ATOM 2926 O O . ASP B 1 129 ? 17.359 13.445 5.168 1 97.44 129 ASP B O 1
ATOM 2930 N N . VAL B 1 130 ? 15.289 13.977 5.773 1 97.44 130 VAL B N 1
ATOM 2931 C CA . VAL B 1 130 ? 14.742 13.734 4.441 1 97.44 130 VAL B CA 1
ATOM 2932 C C . VAL B 1 130 ? 14.906 14.984 3.578 1 97.44 130 VAL B C 1
ATOM 2934 O O . VAL B 1 130 ? 14.266 16 3.83 1 97.44 130 VAL B O 1
ATOM 2937 N N . ASP B 1 131 ? 15.797 14.883 2.541 1 94.56 131 ASP B N 1
ATOM 2938 C CA . ASP B 1 131 ? 16.109 16.031 1.688 1 94.56 131 ASP B CA 1
ATOM 2939 C C . ASP B 1 131 ? 15.352 15.961 0.37 1 94.56 131 ASP B C 1
ATOM 2941 O O . ASP B 1 131 ? 15.867 15.477 -0.635 1 94.56 131 ASP B O 1
ATOM 2945 N N . THR B 1 132 ? 14.164 16.297 0.339 1 96.88 132 THR B N 1
ATOM 2946 C CA . THR B 1 132 ? 13.312 16.359 -0.842 1 96.88 132 THR B CA 1
ATOM 2947 C C . THR B 1 132 ? 12.68 17.734 -0.98 1 96.88 132 THR B C 1
ATOM 2949 O O . THR B 1 132 ? 12.492 18.453 0.013 1 96.88 132 THR B O 1
ATOM 2952 N N . GLU B 1 133 ? 12.516 18.188 -2.168 1 97.62 133 GLU B N 1
ATOM 2953 C CA . GLU B 1 133 ? 11.719 19.406 -2.387 1 97.62 133 GLU B CA 1
ATOM 2954 C C . GLU B 1 133 ? 10.234 19.125 -2.215 1 97.62 133 GLU B C 1
ATOM 2956 O O . GLU B 1 133 ? 9.68 18.25 -2.889 1 97.62 133 GLU B O 1
ATOM 2961 N N . VAL B 1 134 ? 9.602 19.844 -1.307 1 98.31 134 VAL B N 1
ATOM 2962 C CA . VAL B 1 134 ? 8.18 19.609 -1.041 1 98.31 134 VAL B CA 1
ATOM 2963 C C . VAL B 1 134 ? 7.34 20.641 -1.767 1 98.31 134 VAL B C 1
ATOM 2965 O O . VAL B 1 134 ? 7.605 21.844 -1.672 1 98.31 134 VAL B O 1
ATOM 2968 N N . VAL B 1 135 ? 6.355 20.172 -2.547 1 97.94 135 VAL B N 1
ATOM 2969 C CA . VAL B 1 135 ? 5.387 21.016 -3.244 1 97.94 135 VAL B CA 1
ATOM 2970 C C . VAL B 1 135 ? 3.971 20.547 -2.92 1 97.94 135 VAL B C 1
ATOM 2972 O O . VAL B 1 135 ? 3.738 19.344 -2.703 1 97.94 135 VAL B O 1
ATOM 2975 N N . ARG B 1 136 ? 3.086 21.469 -2.832 1 97.62 136 ARG B N 1
ATOM 2976 C CA . ARG B 1 136 ? 1.688 21.109 -2.611 1 97.62 136 ARG B CA 1
ATOM 2977 C C . ARG B 1 136 ? 0.919 21.078 -3.93 1 97.62 136 ARG B C 1
ATOM 2979 O O . ARG B 1 136 ? 1.071 21.953 -4.773 1 97.62 136 ARG B O 1
ATOM 2986 N N . SER B 1 137 ? 0.123 20 -4.098 1 97.69 137 SER B N 1
ATOM 2987 C CA . SER B 1 137 ? -0.667 19.891 -5.32 1 97.69 137 SER B CA 1
ATOM 2988 C C . SER B 1 137 ? -1.622 21.078 -5.461 1 97.69 137 SER B C 1
ATOM 2990 O O . SER B 1 137 ? -1.88 21.547 -6.574 1 97.69 137 SER B O 1
ATOM 2992 N N . SER B 1 138 ? -2.162 21.625 -4.367 1 96.06 138 SER B N 1
ATOM 2993 C CA . SER B 1 138 ? -3.107 22.734 -4.371 1 96.06 138 SER B CA 1
ATOM 2994 C C . SER B 1 138 ? -2.455 24.016 -4.891 1 96.06 138 SER B C 1
ATOM 2996 O O . SER B 1 138 ? -3.148 24.969 -5.25 1 96.06 138 SER B O 1
ATOM 2998 N N . GLU B 1 139 ? -1.179 24.062 -4.895 1 95.88 139 GLU B N 1
ATOM 2999 C CA . GLU B 1 139 ? -0.451 25.25 -5.328 1 95.88 139 GLU B CA 1
ATOM 3000 C C . GLU B 1 139 ? -0.013 25.125 -6.785 1 95.88 139 GLU B C 1
ATOM 3002 O O . GLU B 1 139 ? 0.524 26.078 -7.355 1 95.88 139 GLU B O 1
ATOM 3007 N N . LEU B 1 140 ? -0.258 23.969 -7.359 1 96.88 140 LEU B N 1
ATOM 3008 C CA . LEU B 1 140 ? 0.095 23.75 -8.758 1 96.88 140 LEU B CA 1
ATOM 3009 C C . LEU B 1 140 ? -1.085 24.062 -9.672 1 96.88 140 LEU B C 1
ATOM 3011 O O . LEU B 1 140 ? -2.238 23.812 -9.312 1 96.88 140 LEU B O 1
ATOM 3015 N N . ASP B 1 141 ? -0.775 24.672 -10.789 1 94.69 141 ASP B N 1
ATOM 3016 C CA . ASP B 1 141 ? -1.813 24.953 -11.773 1 94.69 141 ASP B CA 1
ATOM 3017 C C . ASP B 1 141 ? -2.068 23.734 -12.664 1 94.69 141 ASP B C 1
ATOM 3019 O O . ASP B 1 141 ? -1.737 23.75 -13.852 1 94.69 141 ASP B O 1
ATOM 3023 N N . VAL B 1 142 ? -2.664 22.719 -12.109 1 96.06 142 VAL B N 1
ATOM 3024 C CA . VAL B 1 142 ? -2.965 21.469 -12.797 1 96.06 142 VAL B CA 1
ATOM 3025 C C . VAL B 1 142 ? -4.438 21.109 -12.602 1 96.06 142 VAL B C 1
ATOM 3027 O O . VAL B 1 142 ? -4.918 21.047 -11.469 1 96.06 142 VAL B O 1
ATOM 3030 N N . ASP B 1 143 ? -5.141 20.922 -13.727 1 93.62 143 ASP B N 1
ATOM 3031 C CA . ASP B 1 143 ? -6.523 20.469 -13.633 1 93.62 143 ASP B CA 1
ATOM 3032 C C . ASP B 1 143 ? -6.602 19.062 -13.039 1 93.62 143 ASP B C 1
ATOM 3034 O O . ASP B 1 143 ? -5.801 18.188 -13.391 1 93.62 143 ASP B O 1
ATOM 3038 N N . ARG B 1 144 ? -7.539 18.922 -12.195 1 90.06 144 ARG B N 1
ATOM 3039 C CA . ARG B 1 144 ? -7.723 17.625 -11.562 1 90.06 144 ARG B CA 1
ATOM 3040 C C . ARG B 1 144 ? -8.789 16.812 -12.289 1 90.06 144 ARG B C 1
ATOM 3042 O O . ARG B 1 144 ? -9.984 17.078 -12.141 1 90.06 144 ARG B O 1
ATOM 3049 N N . PRO B 1 145 ? -8.352 15.836 -12.977 1 90.81 145 PRO B N 1
ATOM 3050 C CA . PRO B 1 145 ? -9.336 14.938 -13.586 1 90.81 145 PRO B CA 1
ATOM 3051 C C . PRO B 1 145 ? -9.93 13.945 -12.594 1 90.81 145 PRO B C 1
ATOM 3053 O O . PRO B 1 145 ? -9.445 13.828 -11.469 1 90.81 145 PRO B O 1
ATOM 3056 N N . ARG B 1 146 ? -10.953 13.227 -13 1 84.81 146 ARG B N 1
ATOM 3057 C CA . ARG B 1 146 ? -11.555 12.188 -12.172 1 84.81 146 ARG B CA 1
ATOM 3058 C C . ARG B 1 146 ? -10.617 10.992 -12.016 1 84.81 146 ARG B C 1
ATOM 3060 O O . ARG B 1 146 ? -10.531 10.398 -10.938 1 84.81 146 ARG B O 1
ATOM 3067 N N . ASP B 1 147 ? -9.891 10.719 -13.031 1 90.75 147 ASP B N 1
ATOM 3068 C CA . ASP B 1 147 ? -8.984 9.578 -13.031 1 90.75 147 ASP B CA 1
ATOM 3069 C C . ASP B 1 147 ? -7.738 9.867 -12.195 1 90.75 147 ASP B C 1
ATOM 3071 O O . ASP B 1 147 ? -6.957 10.758 -12.523 1 90.75 147 ASP B O 1
ATOM 3075 N N . ALA B 1 148 ? -7.531 9.125 -11.141 1 92.94 148 ALA B N 1
ATOM 3076 C CA . ALA B 1 148 ? -6.441 9.359 -10.195 1 92.94 148 ALA B CA 1
ATOM 3077 C C . ALA B 1 148 ? -5.082 9.211 -10.875 1 92.94 148 ALA B C 1
ATOM 3079 O O . ALA B 1 148 ? -4.184 10.031 -10.656 1 92.94 148 ALA B O 1
ATOM 3080 N N . SER B 1 149 ? -4.875 8.133 -11.734 1 95.12 149 SER B N 1
ATOM 3081 C CA . SER B 1 149 ? -3.598 7.922 -12.406 1 95.12 149 SER B CA 1
ATOM 3082 C C . SER B 1 149 ? -3.27 9.078 -13.344 1 95.12 149 SER B C 1
ATOM 3084 O O . SER B 1 149 ? -2.115 9.5 -13.438 1 95.12 149 SER B O 1
ATOM 3086 N N . GLU B 1 150 ? -4.305 9.562 -14.016 1 96.12 150 GLU B N 1
ATOM 3087 C CA . GLU B 1 150 ? -4.125 10.719 -14.883 1 96.12 150 GLU B CA 1
ATOM 3088 C C . GLU B 1 150 ? -3.65 11.938 -14.094 1 96.12 150 GLU B C 1
ATOM 3090 O O . GLU B 1 150 ? -2.734 12.641 -14.523 1 96.12 150 GLU B O 1
ATOM 3095 N N . TYR B 1 151 ? -4.289 12.172 -13 1 96.75 151 TYR B N 1
ATOM 3096 C CA . TYR B 1 151 ? -3.916 13.32 -12.18 1 96.75 151 TYR B CA 1
ATOM 3097 C C . TYR B 1 151 ? -2.48 13.188 -11.68 1 96.75 151 TYR B C 1
ATOM 3099 O O . TYR B 1 151 ? -1.71 14.148 -11.734 1 96.75 151 TYR B O 1
ATOM 3107 N N . LEU B 1 152 ? -2.107 12.016 -11.195 1 97.5 152 LEU B N 1
ATOM 3108 C CA . LEU B 1 152 ? -0.752 11.781 -10.711 1 97.5 152 LEU B CA 1
ATOM 3109 C C . LEU B 1 152 ? 0.271 12.031 -11.812 1 97.5 152 LEU B C 1
ATOM 3111 O O . LEU B 1 152 ? 1.301 12.672 -11.57 1 97.5 152 LEU B O 1
ATOM 3115 N N . ALA B 1 153 ? -0.035 11.578 -13.008 1 97.94 153 ALA B N 1
ATOM 3116 C CA . ALA B 1 153 ? 0.873 11.781 -14.133 1 97.94 153 ALA B CA 1
ATOM 3117 C C . ALA B 1 153 ? 1.023 13.266 -14.453 1 97.94 153 ALA B C 1
ATOM 3119 O O . ALA B 1 153 ? 2.133 13.742 -14.711 1 97.94 153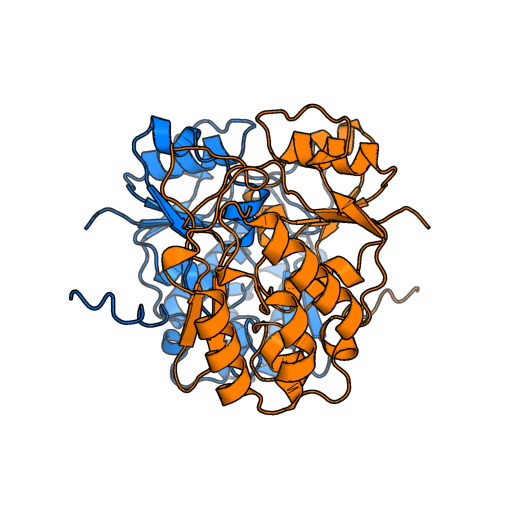 ALA B O 1
ATOM 3120 N N . ARG B 1 154 ? -0.123 13.992 -14.414 1 98.12 154 ARG B N 1
ATOM 3121 C CA . ARG B 1 154 ? -0.087 15.43 -14.672 1 98.12 154 ARG B CA 1
ATOM 3122 C C . ARG B 1 154 ? 0.768 16.156 -13.641 1 98.12 154 ARG B C 1
ATOM 3124 O O . ARG B 1 154 ? 1.511 17.078 -13.977 1 98.12 154 ARG B O 1
ATOM 3131 N N . LEU B 1 155 ? 0.653 15.773 -12.406 1 98.19 155 LEU B N 1
ATOM 3132 C CA . LEU B 1 155 ? 1.418 16.406 -11.336 1 98.19 155 LEU B CA 1
ATOM 3133 C C . LEU B 1 155 ? 2.912 16.156 -11.516 1 98.19 155 LEU B C 1
ATOM 3135 O O . LEU B 1 155 ? 3.723 17.062 -11.344 1 98.19 155 LEU B O 1
ATOM 3139 N N . VAL B 1 156 ? 3.287 14.891 -11.852 1 98.25 156 VAL B N 1
ATOM 3140 C CA . VAL B 1 156 ? 4.688 14.562 -12.094 1 98.25 156 VAL B CA 1
ATOM 3141 C C . VAL B 1 156 ? 5.23 15.445 -13.219 1 98.25 156 VAL B C 1
ATOM 3143 O O . VAL B 1 156 ? 6.312 16.031 -13.094 1 98.25 156 VAL B O 1
ATOM 3146 N N . ASP B 1 157 ? 4.441 15.555 -14.242 1 97.56 157 ASP B N 1
ATOM 3147 C CA . ASP B 1 157 ? 4.824 16.359 -15.398 1 97.56 157 ASP B CA 1
ATOM 3148 C C . ASP B 1 157 ? 4.957 17.844 -15.023 1 97.56 157 ASP B C 1
ATOM 3150 O O . ASP B 1 157 ? 5.902 18.516 -15.445 1 97.56 157 ASP B O 1
ATOM 3154 N N . ALA B 1 158 ? 4.102 18.359 -14.227 1 97.5 158 ALA B N 1
ATOM 3155 C CA . ALA B 1 158 ? 4.027 19.766 -13.859 1 97.5 158 ALA B CA 1
ATOM 3156 C C . ALA B 1 158 ? 5.262 20.188 -13.062 1 97.5 158 ALA B C 1
ATOM 3158 O O . ALA B 1 158 ? 5.695 21.344 -13.148 1 97.5 158 ALA B O 1
ATOM 3159 N N . VAL B 1 159 ? 5.836 19.25 -12.305 1 97.69 159 VAL B N 1
ATOM 3160 C CA . VAL B 1 159 ? 6.984 19.625 -11.484 1 97.69 159 VAL B CA 1
ATOM 3161 C C . VAL B 1 159 ? 8.281 19.266 -12.211 1 97.69 159 VAL B C 1
ATOM 3163 O O . VAL B 1 159 ? 9.359 19.328 -11.625 1 97.69 159 VAL B O 1
ATOM 3166 N N . GLY B 1 160 ? 8.141 18.828 -13.414 1 96.5 160 GLY B N 1
ATOM 3167 C CA . GLY B 1 160 ? 9.297 18.562 -14.242 1 96.5 160 GLY B CA 1
ATOM 3168 C C . GLY B 1 160 ? 9.93 17.219 -13.977 1 96.5 160 GLY B C 1
ATOM 3169 O O . GLY B 1 160 ? 11.117 17 -14.242 1 96.5 160 GLY B O 1
ATOM 3170 N N . GLY B 1 161 ? 9.141 16.281 -13.445 1 97.44 161 GLY B N 1
ATOM 3171 C CA . GLY B 1 161 ? 9.664 14.961 -13.148 1 97.44 161 GLY B CA 1
ATOM 3172 C C . GLY B 1 161 ? 9.742 14.062 -14.367 1 97.44 161 GLY B C 1
ATOM 3173 O O . GLY B 1 161 ? 9.109 14.336 -15.391 1 97.44 161 GLY B O 1
ATOM 3174 N N . SER B 1 162 ? 10.578 12.984 -14.211 1 97.81 162 SER B N 1
ATOM 3175 C CA . SER B 1 162 ? 10.695 11.992 -15.273 1 97.81 162 SER B CA 1
ATOM 3176 C C . SER B 1 162 ? 10.242 10.617 -14.797 1 97.81 162 SER B C 1
ATOM 3178 O O . SER B 1 162 ? 9.969 9.734 -15.609 1 97.81 162 SER B O 1
ATOM 3180 N N . THR B 1 163 ? 10.227 10.461 -13.469 1 97.62 163 THR B N 1
ATOM 3181 C CA . THR B 1 163 ? 9.898 9.156 -12.891 1 97.62 163 THR B CA 1
ATOM 3182 C C . THR B 1 163 ? 8.961 9.32 -11.695 1 97.62 163 THR B C 1
ATOM 3184 O O . THR B 1 163 ? 9.219 10.125 -10.805 1 97.62 163 THR B O 1
ATOM 3187 N N . TYR B 1 164 ? 7.852 8.641 -11.727 1 97.81 164 TYR B N 1
ATOM 3188 C CA . TYR B 1 164 ? 6.93 8.562 -10.594 1 97.81 164 TYR B CA 1
ATOM 3189 C C . TYR B 1 164 ? 7.262 7.367 -9.703 1 97.81 164 TYR B C 1
ATOM 3191 O O . TYR B 1 164 ? 7.336 6.23 -10.18 1 97.81 164 TYR B O 1
ATOM 3199 N N . ILE B 1 165 ? 7.453 7.594 -8.398 1 96.56 165 ILE B N 1
ATOM 3200 C CA . ILE B 1 165 ? 7.703 6.516 -7.449 1 96.56 165 ILE B CA 1
ATOM 3201 C C . ILE B 1 165 ? 6.395 6.109 -6.777 1 96.56 165 ILE B C 1
ATOM 3203 O O . ILE B 1 165 ? 5.824 6.871 -5.992 1 96.56 165 ILE B O 1
ATOM 3207 N N . SER B 1 166 ? 5.945 4.895 -7.051 1 94.69 166 SER B N 1
ATOM 3208 C CA . SER B 1 166 ? 4.715 4.355 -6.484 1 94.69 166 SER B CA 1
ATOM 3209 C C . SER B 1 166 ? 5.012 3.332 -5.395 1 94.69 166 SER B C 1
ATOM 3211 O O . SER B 1 166 ? 6.148 2.871 -5.258 1 94.69 166 SER B O 1
ATOM 3213 N N . GLY B 1 167 ? 3.979 3.09 -4.613 1 91 167 GLY B N 1
ATOM 3214 C CA . GLY B 1 167 ? 4.043 1.9 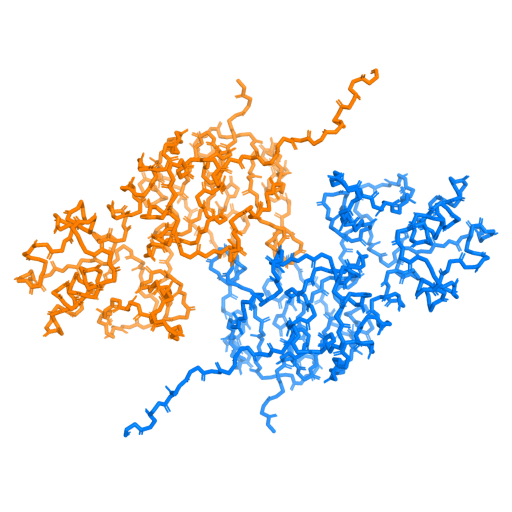-3.777 1 91 167 GLY B CA 1
ATOM 3215 C C . GLY B 1 167 ? 3.709 0.626 -4.527 1 91 167 GLY B C 1
ATOM 3216 O O . GLY B 1 167 ? 3.145 0.674 -5.625 1 91 167 GLY B O 1
ATOM 3217 N N . GLU B 1 168 ? 4.043 -0.528 -3.918 1 87 168 GLU B N 1
ATOM 3218 C CA . GLU B 1 168 ? 3.861 -1.829 -4.555 1 87 168 GLU B CA 1
ATOM 3219 C C . GLU B 1 168 ? 2.387 -2.107 -4.832 1 87 168 GLU B C 1
ATOM 3221 O O . GLU B 1 168 ? 2.006 -2.383 -5.969 1 87 168 GLU B O 1
ATOM 3226 N N . THR B 1 169 ? 1.562 -1.965 -3.803 1 84.69 169 THR B N 1
ATOM 3227 C CA . THR B 1 169 ? 0.148 -2.285 -3.967 1 84.69 169 THR B CA 1
ATOM 3228 C C . THR B 1 169 ? -0.528 -1.285 -4.898 1 84.69 169 THR B C 1
ATOM 3230 O O . THR B 1 169 ? -1.365 -1.664 -5.723 1 84.69 169 THR B O 1
ATOM 3233 N N . GLY B 1 170 ? -0.154 -0.024 -4.727 1 90.94 170 GLY B N 1
ATOM 3234 C CA . GLY B 1 170 ? -0.671 0.991 -5.629 1 90.94 170 GLY B CA 1
ATOM 3235 C C . GLY B 1 170 ? -0.371 0.701 -7.086 1 90.94 170 GLY B C 1
ATOM 3236 O O . GLY B 1 170 ? -1.268 0.75 -7.934 1 90.94 170 GLY B O 1
ATOM 3237 N N . TYR B 1 171 ? 0.767 0.328 -7.363 1 89.44 171 TYR B N 1
ATOM 3238 C CA . TYR B 1 171 ? 1.221 0.02 -8.711 1 89.44 171 TYR B CA 1
ATOM 3239 C C . TYR B 1 171 ? 0.471 -1.179 -9.281 1 89.44 171 TYR B C 1
ATOM 3241 O O . TYR B 1 171 ? -0.027 -1.131 -10.406 1 89.44 171 TYR B O 1
ATOM 3249 N N . GLU B 1 172 ? 0.307 -2.156 -8.484 1 87.31 172 GLU B N 1
ATOM 3250 C CA . GLU B 1 172 ? -0.205 -3.434 -8.977 1 87.31 172 GLU B CA 1
ATOM 3251 C C . GLU B 1 172 ? -1.721 -3.387 -9.156 1 87.31 172 GLU B C 1
ATOM 3253 O O . GLU B 1 172 ? -2.246 -3.848 -10.172 1 87.31 172 GLU B O 1
ATOM 3258 N N . ASN B 1 173 ? -2.455 -2.734 -8.25 1 88.31 173 ASN B N 1
ATOM 3259 C CA . ASN B 1 173 ? -3.902 -2.912 -8.242 1 88.31 173 ASN B CA 1
ATOM 3260 C C . ASN B 1 173 ? -4.625 -1.666 -8.75 1 88.31 173 ASN B C 1
ATOM 3262 O O . ASN B 1 173 ? -5.801 -1.727 -9.109 1 88.31 173 ASN B O 1
ATOM 3266 N N . TYR B 1 174 ? -3.891 -0.588 -8.812 1 92 174 TYR B N 1
ATOM 3267 C CA . TYR B 1 174 ? -4.66 0.637 -8.992 1 92 174 TYR B CA 1
ATOM 3268 C C . TYR B 1 174 ? -4.086 1.482 -10.125 1 92 174 TYR B C 1
ATOM 3270 O O . TYR B 1 174 ? -4.828 2.135 -10.859 1 92 174 TYR B O 1
ATOM 3278 N N . LEU B 1 175 ? -2.873 1.487 -10.289 1 93.69 175 LEU B N 1
ATOM 3279 C CA . LEU B 1 175 ? -2.215 2.451 -11.172 1 93.69 175 LEU B CA 1
ATOM 3280 C C . LEU B 1 175 ? -2.408 2.072 -12.633 1 93.69 175 LEU B C 1
ATOM 3282 O O . LEU B 1 175 ? -2.15 0.931 -13.023 1 93.69 175 LEU B O 1
ATOM 3286 N N . GLU B 1 176 ? -2.895 3.035 -13.383 1 91.69 176 GLU B N 1
ATOM 3287 C CA . GLU B 1 176 ? -2.859 2.938 -14.836 1 91.69 176 GLU B CA 1
ATOM 3288 C C . GLU B 1 176 ? -1.596 3.578 -15.406 1 91.69 176 GLU B C 1
ATOM 3290 O O . GLU B 1 176 ? -1.328 4.758 -15.156 1 91.69 176 GLU B O 1
ATOM 3295 N N . GLU B 1 177 ? -0.881 2.871 -16.25 1 91.69 177 GLU B N 1
ATOM 3296 C CA . GLU B 1 177 ? 0.416 3.367 -16.703 1 91.69 177 GLU B CA 1
ATOM 3297 C C . GLU B 1 177 ? 0.27 4.25 -17.938 1 91.69 177 GLU B C 1
ATOM 3299 O O . GLU B 1 177 ? 1.162 5.039 -18.25 1 91.69 177 GLU B O 1
ATOM 3304 N N . GLU B 1 178 ? -0.844 4.117 -18.594 1 92.75 178 GLU B N 1
ATOM 3305 C CA . GLU B 1 178 ? -1.037 4.789 -19.875 1 92.75 178 GLU B CA 1
ATOM 3306 C C . GLU B 1 178 ? -0.847 6.297 -19.75 1 92.75 178 GLU B C 1
ATOM 3308 O O . GLU B 1 178 ? -0.166 6.918 -20.562 1 92.75 178 GLU B O 1
ATOM 3313 N N . PRO B 1 179 ? -1.42 6.941 -18.719 1 96.06 179 PRO B N 1
ATOM 3314 C CA . PRO B 1 179 ? -1.223 8.391 -18.578 1 96.06 179 PRO B CA 1
ATOM 3315 C C . PRO B 1 179 ? 0.248 8.773 -18.438 1 96.06 179 PRO B C 1
ATOM 3317 O O . PRO B 1 179 ? 0.651 9.859 -18.859 1 96.06 179 PRO B O 1
ATOM 3320 N N . PHE B 1 180 ? 1.045 7.961 -17.859 1 96.94 180 PHE B N 1
ATOM 3321 C CA . PHE B 1 180 ? 2.473 8.211 -17.703 1 96.94 180 PHE B CA 1
ATOM 3322 C C . PHE B 1 180 ? 3.209 8.008 -19.016 1 96.94 180 PHE B C 1
ATOM 3324 O O . PHE B 1 180 ? 4.031 8.836 -19.406 1 96.94 180 PHE B O 1
ATOM 3331 N N . GLU B 1 181 ? 2.863 6.957 -19.719 1 95.25 181 GLU B N 1
ATOM 3332 C CA . GLU B 1 181 ? 3.479 6.641 -21 1 95.25 181 GLU B CA 1
ATOM 3333 C C . GLU B 1 181 ? 3.24 7.758 -22.016 1 95.25 181 GLU B C 1
ATOM 3335 O O . GLU B 1 181 ? 4.156 8.148 -22.734 1 95.25 181 GLU B O 1
ATOM 3340 N N . ARG B 1 182 ? 2.035 8.258 -22.031 1 96.44 182 ARG B N 1
ATOM 3341 C CA . ARG B 1 182 ? 1.659 9.32 -22.969 1 96.44 182 ARG B CA 1
ATOM 3342 C C . ARG B 1 182 ? 2.51 10.57 -22.75 1 96.44 182 ARG B C 1
ATOM 3344 O O . ARG B 1 182 ? 2.666 11.383 -23.656 1 96.44 182 ARG B O 1
ATOM 3351 N N . ARG B 1 183 ? 3.113 10.703 -21.625 1 97.06 183 ARG B N 1
ATOM 3352 C CA . ARG B 1 183 ? 3.9 11.883 -21.266 1 97.06 183 ARG B CA 1
ATOM 3353 C C . ARG B 1 183 ? 5.387 11.547 -21.203 1 97.06 183 ARG B C 1
ATOM 3355 O O . ARG B 1 183 ? 6.188 12.336 -20.703 1 97.06 183 ARG B O 1
ATOM 3362 N N . ASP B 1 184 ? 5.719 10.352 -21.547 1 97.12 184 ASP B N 1
ATOM 3363 C CA . ASP B 1 184 ? 7.094 9.859 -21.516 1 97.12 184 ASP B CA 1
ATOM 3364 C C . ASP B 1 184 ? 7.652 9.867 -20.094 1 97.12 184 ASP B C 1
ATOM 3366 O O . ASP B 1 184 ? 8.781 10.297 -19.875 1 97.12 184 ASP B O 1
ATOM 3370 N N . LEU B 1 185 ? 6.812 9.508 -19.188 1 97.5 185 LEU B N 1
ATOM 3371 C CA . LEU B 1 185 ? 7.207 9.375 -17.781 1 97.5 185 LEU B CA 1
ATOM 3372 C C . LEU B 1 185 ? 7.395 7.914 -17.406 1 97.5 185 LEU B C 1
ATOM 3374 O O . LEU B 1 185 ? 6.617 7.055 -17.828 1 97.5 185 LEU B O 1
ATOM 3378 N N . ASP B 1 186 ? 8.398 7.668 -16.656 1 96.25 186 ASP B N 1
ATOM 3379 C CA . ASP B 1 186 ? 8.633 6.328 -16.125 1 96.25 186 ASP B CA 1
ATOM 3380 C C . ASP B 1 186 ? 7.914 6.133 -14.789 1 96.25 186 ASP B C 1
ATOM 3382 O O . ASP B 1 186 ? 7.586 7.105 -14.109 1 96.25 186 ASP B O 1
ATOM 3386 N N . VAL B 1 187 ? 7.609 4.93 -14.461 1 95.69 187 VAL B N 1
ATOM 3387 C CA . VAL B 1 187 ? 7.074 4.551 -13.156 1 95.69 187 VAL B CA 1
ATOM 3388 C C . VAL B 1 187 ? 8.039 3.596 -12.453 1 95.69 187 VAL B C 1
ATOM 3390 O O . VAL B 1 187 ? 8.492 2.613 -13.055 1 95.69 187 VAL B O 1
ATOM 3393 N N . ALA B 1 188 ? 8.422 3.941 -11.25 1 94.62 188 ALA B N 1
ATOM 3394 C CA . ALA B 1 188 ? 9.234 3.078 -10.391 1 94.62 188 ALA B CA 1
ATOM 3395 C C . ALA B 1 188 ? 8.453 2.656 -9.148 1 94.62 188 ALA B C 1
ATOM 3397 O O . ALA B 1 188 ? 7.551 3.367 -8.703 1 94.62 188 ALA B O 1
ATOM 3398 N N . VAL B 1 189 ? 8.758 1.469 -8.648 1 92.56 189 VAL B N 1
ATOM 3399 C CA . VAL B 1 189 ? 8.148 0.972 -7.418 1 92.56 189 VAL B CA 1
ATOM 3400 C C . VAL B 1 189 ? 9.141 1.11 -6.262 1 92.56 189 VAL B C 1
ATOM 3402 O O . VAL B 1 189 ? 10.32 0.763 -6.398 1 92.56 189 VAL B O 1
ATOM 3405 N N . GLN B 1 190 ? 8.641 1.638 -5.184 1 92.62 190 GLN B N 1
ATOM 3406 C CA . GLN B 1 190 ? 9.477 1.859 -4.008 1 92.62 190 GLN B CA 1
ATOM 3407 C C . GLN B 1 190 ? 10.133 0.563 -3.549 1 92.62 190 GLN B C 1
ATOM 3409 O O . GLN B 1 190 ? 9.461 -0.459 -3.389 1 92.62 190 GLN B O 1
ATOM 3414 N N . GLN B 1 191 ? 11.406 0.692 -3.443 1 85 191 GLN B N 1
ATOM 3415 C CA . GLN B 1 191 ? 12.164 -0.4 -2.848 1 85 191 GLN B CA 1
ATOM 3416 C C . GLN B 1 191 ? 12.633 -0.039 -1.439 1 85 191 GLN B C 1
ATOM 3418 O O . GLN B 1 191 ? 13.617 0.686 -1.272 1 85 191 GLN B O 1
ATOM 3423 N N . TRP B 1 192 ? 11.883 -0.567 -0.464 1 88.25 192 TRP B N 1
ATOM 3424 C CA . TRP B 1 192 ? 12.195 -0.256 0.926 1 88.25 192 TRP B CA 1
ATOM 3425 C C . TRP B 1 192 ? 11.531 -1.25 1.871 1 88.25 192 TRP B C 1
ATOM 3427 O O . TRP B 1 192 ? 10.367 -1.614 1.681 1 88.25 192 TRP B O 1
ATOM 3437 N N . THR B 1 193 ? 12.289 -1.721 2.797 1 83.31 193 THR B N 1
ATOM 3438 C CA . THR B 1 193 ? 11.781 -2.535 3.895 1 83.31 193 THR B CA 1
ATOM 3439 C C . THR B 1 193 ? 12.195 -1.949 5.242 1 83.31 193 THR B C 1
ATOM 3441 O O . THR B 1 193 ? 13.328 -1.487 5.398 1 83.31 193 THR B O 1
ATOM 3444 N N . PRO B 1 194 ? 11.266 -1.87 6.16 1 87.44 194 PRO B N 1
ATOM 3445 C CA . PRO B 1 194 ? 11.656 -1.327 7.461 1 87.44 194 PRO B CA 1
ATOM 3446 C C . PRO B 1 194 ? 12.719 -2.172 8.156 1 87.44 194 PRO B C 1
ATOM 3448 O O . PRO B 1 194 ? 12.641 -3.402 8.141 1 87.44 194 PRO B O 1
ATOM 3451 N N . GLU B 1 195 ? 13.695 -1.507 8.781 1 85.06 195 GLU B N 1
ATOM 3452 C CA . GLU B 1 195 ? 14.727 -2.191 9.547 1 85.06 195 GLU B CA 1
ATOM 3453 C C . GLU B 1 195 ? 14.523 -2.002 11.047 1 85.06 195 GLU B C 1
ATOM 3455 O O . GLU B 1 195 ? 15.195 -2.641 11.852 1 85.06 195 GLU B O 1
ATOM 3460 N N . TRP B 1 196 ? 13.57 -1.157 11.367 1 89.69 196 TRP B N 1
ATOM 3461 C CA . TRP B 1 196 ? 13.219 -0.999 12.773 1 89.69 196 TRP B CA 1
ATOM 3462 C C . TRP B 1 196 ? 12.602 -2.279 13.328 1 89.69 196 TRP B C 1
ATOM 3464 O O . TRP B 1 196 ? 11.867 -2.975 12.625 1 89.69 196 TRP B O 1
ATOM 3474 N N . GLU B 1 197 ? 12.891 -2.562 14.547 1 83.56 197 GLU B N 1
ATOM 3475 C CA . GLU B 1 197 ? 12.539 -3.842 15.148 1 83.56 197 GLU B CA 1
ATOM 3476 C C . GLU B 1 197 ? 11.031 -4.078 15.094 1 83.56 197 GLU B C 1
ATOM 3478 O O . GLU B 1 197 ? 10.578 -5.207 14.891 1 83.56 197 GLU B O 1
ATOM 3483 N N . ASP B 1 198 ? 10.242 -3.035 15.25 1 85.25 198 ASP B N 1
ATOM 3484 C CA . ASP B 1 198 ? 8.789 -3.189 15.266 1 85.25 198 ASP B CA 1
ATOM 3485 C C . ASP B 1 198 ? 8.203 -2.943 13.875 1 85.25 198 ASP B C 1
ATOM 3487 O O . ASP B 1 198 ? 6.977 -2.871 13.719 1 85.25 198 ASP B O 1
ATOM 3491 N N . GLY B 1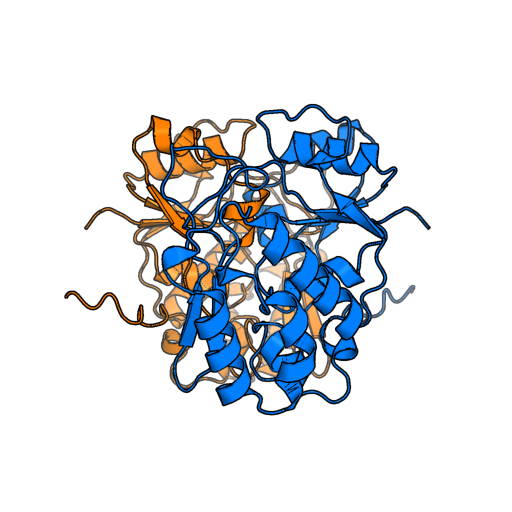 199 ? 9.102 -2.844 12.852 1 88.62 199 GLY B N 1
ATOM 3492 C CA . GLY B 1 199 ? 8.648 -2.768 11.469 1 88.62 199 GLY B CA 1
ATOM 3493 C C . GLY B 1 199 ? 8.312 -1.354 11.031 1 88.62 199 GLY B C 1
ATOM 3494 O O . GLY B 1 199 ? 9.078 -0.423 11.281 1 88.62 199 GLY B O 1
ATOM 3495 N N . ASN B 1 200 ? 7.188 -1.244 10.258 1 90.75 200 ASN B N 1
ATOM 3496 C CA . ASN B 1 200 ? 6.75 0.024 9.688 1 90.75 200 ASN B CA 1
ATOM 3497 C C . ASN B 1 200 ? 5.828 0.778 10.641 1 90.75 200 ASN B C 1
ATOM 3499 O O . ASN B 1 200 ? 4.641 0.946 10.359 1 90.75 200 ASN B O 1
ATOM 3503 N N . VAL B 1 201 ? 6.426 1.36 11.688 1 92.06 201 VAL B N 1
ATOM 3504 C CA . VAL B 1 201 ? 5.68 1.991 12.773 1 92.06 201 VAL B CA 1
ATOM 3505 C C . VAL B 1 201 ? 5.582 3.494 12.523 1 92.06 201 VAL B C 1
ATOM 3507 O O . VAL B 1 201 ? 6.188 4.016 11.586 1 92.06 201 VAL B O 1
ATOM 3510 N N . CYS B 1 202 ? 4.762 4.16 13.391 1 95.31 202 CYS B N 1
ATOM 3511 C CA . CYS B 1 202 ? 4.727 5.617 13.414 1 95.31 202 CYS B CA 1
ATOM 3512 C C . CYS B 1 202 ? 6.129 6.195 13.562 1 95.31 202 CYS B C 1
ATOM 3514 O O . CYS B 1 202 ? 6.922 5.703 14.367 1 95.31 202 CYS B O 1
ATOM 3516 N N . CYS B 1 203 ? 6.449 7.207 12.852 1 97.56 203 CYS B N 1
ATOM 3517 C CA . CYS B 1 203 ? 7.797 7.766 12.812 1 97.56 203 CYS B CA 1
ATOM 3518 C C . CYS B 1 203 ? 8.219 8.266 14.195 1 97.56 203 CYS B C 1
ATOM 3520 O O . CYS B 1 203 ? 9.398 8.258 14.523 1 97.56 203 CYS B O 1
ATOM 3522 N N . LEU B 1 204 ? 7.262 8.625 15.07 1 97.38 204 LEU B N 1
ATOM 3523 C CA . LEU B 1 204 ? 7.586 9.117 16.406 1 97.38 204 LEU B CA 1
ATOM 3524 C C . LEU B 1 204 ? 8.242 8.023 17.25 1 97.38 204 LEU B C 1
ATOM 3526 O O . LEU B 1 204 ? 9.109 8.312 18.078 1 97.38 204 LEU B O 1
ATOM 3530 N N . GLU B 1 205 ? 7.883 6.789 16.953 1 94.75 205 GLU B N 1
ATOM 3531 C CA . GLU B 1 205 ? 8.461 5.66 17.688 1 94.75 205 GLU B CA 1
ATOM 3532 C C . GLU B 1 205 ? 9.953 5.539 17.406 1 94.75 205 GLU B C 1
ATOM 3534 O O . GLU B 1 205 ? 10.711 5.102 18.281 1 94.75 205 GLU B O 1
ATOM 3539 N N . VAL B 1 206 ? 10.344 5.91 16.266 1 96.19 206 VAL B N 1
ATOM 3540 C CA . VAL B 1 206 ? 11.742 5.789 15.852 1 96.19 206 VAL B CA 1
ATOM 3541 C C . VAL B 1 206 ? 12.492 7.074 16.203 1 96.19 206 VAL B C 1
ATOM 3543 O O . VAL B 1 206 ? 13.633 7.027 16.656 1 96.19 206 VAL B O 1
ATOM 3546 N N . LEU B 1 207 ? 11.844 8.188 16 1 97.44 207 LEU B N 1
ATOM 3547 C CA . LEU B 1 207 ? 12.461 9.492 16.234 1 97.44 207 LEU B CA 1
ATOM 3548 C C . LEU B 1 207 ? 13.023 9.578 17.641 1 97.44 207 LEU B C 1
ATOM 3550 O O . LEU B 1 207 ? 14.148 10.047 17.844 1 97.44 207 LEU B O 1
ATOM 3554 N N . PHE B 1 208 ? 12.305 9.078 18.656 1 96 208 PHE B N 1
ATOM 3555 C CA . PHE B 1 208 ? 12.664 9.336 20.047 1 96 208 PHE B CA 1
ATOM 3556 C C . PHE B 1 208 ? 13.391 8.141 20.656 1 96 208 PHE B C 1
ATOM 3558 O O . PHE B 1 208 ? 13.836 8.195 21.797 1 96 208 PHE B O 1
ATOM 3565 N N . GLU B 1 209 ? 13.562 7.086 19.859 1 93.5 209 GLU B N 1
ATOM 3566 C CA . GLU B 1 209 ? 14.234 5.906 20.406 1 93.5 209 GLU B CA 1
ATOM 3567 C C . GLU B 1 209 ? 15.539 5.621 19.672 1 93.5 209 GLU B C 1
ATOM 3569 O O . GLU B 1 209 ? 16.422 4.934 20.188 1 93.5 209 GLU B O 1
ATOM 3574 N N . SER B 1 210 ? 15.602 6.082 18.5 1 94.44 210 SER B N 1
ATOM 3575 C CA . SER B 1 210 ? 16.781 5.797 17.688 1 94.44 210 SER B CA 1
ATOM 3576 C C . SER B 1 210 ? 17.828 6.895 17.828 1 94.44 210 SER B C 1
ATOM 3578 O O . SER B 1 210 ? 17.484 8.078 17.922 1 94.44 210 SER B O 1
ATOM 3580 N N . SER B 1 211 ? 19.078 6.535 17.719 1 93.75 211 SER B N 1
ATOM 3581 C CA . SER B 1 211 ? 20.188 7.492 17.703 1 93.75 211 SER B CA 1
ATOM 3582 C C . SER B 1 211 ? 20.422 8.047 16.312 1 93.75 211 SER B C 1
ATOM 3584 O O . SER B 1 211 ? 21.094 9.07 16.141 1 93.75 211 SER B O 1
ATOM 3586 N N . SER B 1 212 ? 19.906 7.387 15.312 1 95.5 212 SER B N 1
ATOM 3587 C CA . SER B 1 212 ? 20.062 7.801 13.922 1 95.5 212 SER B CA 1
ATOM 3588 C C . SER B 1 212 ? 18.797 7.555 13.125 1 95.5 212 SER B C 1
ATOM 3590 O O . SER B 1 212 ? 18.766 6.688 12.25 1 95.5 212 SER B O 1
ATOM 3592 N N . PRO B 1 213 ? 17.797 8.398 13.352 1 96.25 213 PRO B N 1
ATOM 3593 C CA . PRO B 1 213 ? 16.5 8.188 12.703 1 96.25 213 PRO B CA 1
ATOM 3594 C C . PRO B 1 213 ? 16.609 8.109 11.188 1 96.25 213 PRO B C 1
ATOM 3596 O O . PRO B 1 213 ? 15.906 7.312 10.555 1 96.25 213 PRO B O 1
ATOM 3599 N N . ARG B 1 214 ? 17.484 8.82 10.578 1 95.62 214 ARG B N 1
ATOM 3600 C CA . ARG B 1 214 ? 17.656 8.883 9.133 1 95.62 214 ARG B CA 1
ATOM 3601 C C . ARG B 1 214 ? 17.938 7.496 8.555 1 95.62 214 ARG B C 1
ATOM 3603 O O . ARG B 1 214 ? 17.469 7.164 7.465 1 95.62 214 ARG B O 1
ATOM 3610 N N . GLU B 1 215 ? 18.625 6.645 9.211 1 94.5 215 GLU B N 1
ATOM 3611 C CA . GLU B 1 215 ? 19.047 5.332 8.734 1 94.5 215 GLU B CA 1
ATOM 3612 C C . GLU B 1 215 ? 17.844 4.418 8.516 1 94.5 215 GLU B C 1
ATOM 3614 O O . GLU B 1 215 ? 17.891 3.494 7.699 1 94.5 215 GLU B O 1
ATOM 3619 N N . HIS B 1 216 ? 16.797 4.797 9.172 1 94.44 216 HIS B N 1
ATOM 3620 C CA . HIS B 1 216 ? 15.641 3.906 9.148 1 94.44 216 HIS B CA 1
ATOM 3621 C C . HIS B 1 216 ? 14.68 4.285 8.023 1 94.44 216 HIS B C 1
ATOM 3623 O O . HIS B 1 216 ? 13.672 3.604 7.809 1 94.44 216 HIS B O 1
ATOM 3629 N N . VAL B 1 217 ? 14.969 5.344 7.23 1 95.81 217 VAL B N 1
ATOM 3630 C CA . VAL B 1 217 ? 14.086 5.738 6.137 1 95.81 217 VAL B CA 1
ATOM 3631 C C . VAL B 1 217 ? 14.898 5.891 4.852 1 95.81 217 VAL B C 1
ATOM 3633 O O . VAL B 1 217 ? 14.391 6.41 3.852 1 95.81 217 VAL B O 1
ATOM 3636 N N . GLU B 1 218 ? 16.094 5.418 4.875 1 90.38 218 GLU B N 1
ATOM 3637 C CA . GLU B 1 218 ? 16.922 5.414 3.68 1 90.38 218 GLU B CA 1
ATOM 3638 C C . GLU B 1 218 ? 16.672 4.176 2.828 1 90.38 218 GLU B C 1
ATOM 3640 O O . GLU B 1 218 ? 16.234 3.141 3.342 1 90.38 218 GLU B O 1
ATOM 3645 N N . ALA B 1 219 ? 16.875 4.477 1.504 1 72.25 219 ALA B N 1
ATOM 3646 C CA . ALA B 1 219 ? 16.703 3.355 0.586 1 72.25 219 ALA B CA 1
ATOM 3647 C C . ALA B 1 219 ? 17.594 2.186 0.977 1 72.25 219 ALA B C 1
ATOM 3649 O O . ALA B 1 219 ? 18.719 2.387 1.438 1 72.25 219 ALA B O 1
ATOM 3650 N N . ASN B 1 220 ? 16.859 0.993 0.939 1 66.38 220 ASN B N 1
ATOM 3651 C CA . ASN B 1 220 ? 17.703 -0.18 1.122 1 66.38 220 ASN B CA 1
ATOM 3652 C C . ASN B 1 220 ? 18.734 -0.314 -0.005 1 66.38 220 ASN B C 1
ATOM 3654 O O . ASN B 1 220 ? 18.453 0.059 -1.146 1 66.38 220 ASN B O 1
ATOM 3658 N N . PRO B 1 221 ? 20.141 -0.254 0.203 1 49.12 221 PRO B N 1
ATOM 3659 C CA . PRO B 1 221 ? 21.094 -0.447 -0.895 1 49.12 221 PRO B CA 1
ATOM 3660 C C . PRO B 1 221 ? 20.594 -1.456 -1.931 1 49.12 221 PRO B C 1
ATOM 3662 O O . PRO B 1 221 ? 19.875 -2.396 -1.589 1 49.12 221 PRO B O 1
ATOM 3665 N N . ASN B 1 222 ? 20.188 -0.826 -3.137 1 41.28 222 ASN B N 1
ATOM 3666 C CA . ASN B 1 222 ? 19.953 -1.785 -4.211 1 41.28 222 ASN B CA 1
ATOM 3667 C C . ASN B 1 222 ? 20.891 -2.988 -4.102 1 41.28 222 ASN B C 1
ATOM 3669 O O . ASN B 1 222 ? 22.109 -2.834 -4.098 1 41.28 222 ASN B O 1
ATOM 3673 N N . PRO B 1 223 ? 20.562 -4.121 -3.809 1 32.56 223 PRO B N 1
ATOM 3674 C CA . PRO B 1 223 ? 21.656 -5.082 -3.963 1 32.56 223 PRO B CA 1
ATOM 3675 C C . PRO B 1 223 ? 22.344 -4.984 -5.328 1 32.56 223 PRO B C 1
ATOM 3677 O O . PRO B 1 223 ? 21.891 -4.238 -6.195 1 32.56 223 PRO B O 1
ATOM 3680 N N . SER B 1 224 ? 22.469 -6.125 -6.176 1 29.75 224 SER B N 1
ATOM 3681 C CA . SER B 1 224 ? 23.406 -6.469 -7.254 1 29.75 224 SER B CA 1
ATOM 3682 C C . SER B 1 224 ? 23.109 -5.668 -8.516 1 29.75 224 SER B C 1
ATOM 3684 O O . SER B 1 224 ? 22.156 -5.977 -9.25 1 29.75 224 SER B O 1
ATOM 3686 N N . ILE B 1 225 ? 22.688 -4.453 -8.789 1 28.12 225 ILE B N 1
ATOM 3687 C CA . ILE B 1 225 ? 23.047 -4.273 -10.188 1 28.12 225 ILE B CA 1
ATOM 3688 C C . ILE B 1 225 ? 24.531 -4.598 -10.383 1 28.12 225 ILE B C 1
ATOM 3690 O O . ILE B 1 225 ? 25.406 -3.834 -9.961 1 28.12 225 ILE B O 1
ATOM 3694 N N . ARG B 1 226 ? 24.938 -5.816 -10.172 1 23.14 226 ARG B N 1
ATOM 3695 C CA . ARG B 1 226 ? 26.266 -6.051 -10.727 1 23.14 226 ARG B CA 1
ATOM 3696 C C . ARG B 1 226 ? 26.344 -5.609 -12.18 1 23.14 226 ARG B C 1
ATOM 3698 O O . ARG B 1 226 ? 25.531 -6.035 -13.008 1 23.14 226 ARG B O 1
ATOM 3705 N N . HIS B 1 227 ? 26.703 -4.41 -12.375 1 20.45 227 HIS B N 1
ATOM 3706 C CA . HIS B 1 227 ? 27.375 -4.148 -13.648 1 20.45 227 HIS B CA 1
ATOM 3707 C C . HIS B 1 227 ? 28.281 -5.316 -14.047 1 20.45 227 HIS B C 1
ATOM 3709 O O . HIS B 1 227 ? 29.234 -5.637 -13.336 1 20.45 227 HIS B O 1
ATOM 3715 N N . GLY B 1 228 ? 27.75 -6.438 -14.438 1 15.82 228 GLY B N 1
ATOM 3716 C CA . GLY B 1 228 ? 28.734 -7.062 -15.289 1 15.82 228 GLY B CA 1
ATOM 3717 C C . GLY B 1 228 ? 29.094 -6.223 -16.5 1 15.82 228 GLY B C 1
ATOM 3718 O O . GLY B 1 228 ? 28.297 -5.395 -16.953 1 15.82 228 GLY B O 1
#

Foldseek 3Di:
DFFEEEEDAFAAQFWLQVLLSLLVGQAYEHAQFFFDDPVDRLFWFWDPPVHIDILGFAWDPDDDTHTQQQIWTDLCVVSLVVVLVVVCVVQNPVSVVVCVLRPCPSVDPTDGSCSRRVVNVVVLCVLLVRNHHYHYPVPFPDDDDPQPLLRQLRVCVRVNGQEYEAEPCCVPPPHDCVNNVVVNHHYHYAADWFPDPVTGHRLSVCSRPDPNSNVRSHHDPPPDPPPD/DFFEEEEDAFAAQFWLQVLLSLLVGQAYEHAQFFFDDPVDRLFWFWDPPVHIDILGFAWDPDDDTHTLQQIWTDLCVVSLVVVLVVVCVVQNPVSVVVCVLRPCPSVDPTDGSCSRRVVNVVVLCVLLVRNHHYHYPVPFPFDDDPQPLLRQLRVCVRVNGQEYEAEPCCVPPPHDCVNNVVVNHHYHYAADWFPDPVTGHRLSVCSRPDPNSNVRSHHDPPPDPPPD